Protein AF-0000000072270551 (afdb_homodimer)

Secondary structure (DSSP, 8-state):
--THHHHHHHHHTT------------------------STTSS-HHHHHHHHHHHHHHHH-TT-EEEEEE-SSEEEEEEESTTHHHHT-GGGHHHHHHHHHHHHHHHHHH--TT-EEEEEETTHHHHHHHHHHHHHHHHHHHHHHH---EEPPP--HHHHHHHHHHHTT-SSEEEEEESSGGG-EEEEEES--/--THHHHHHHHHTT------------------------STTSS-HHHHHHHHHHHHHHHH-TT-EEEEEE-SSEEEEEEESTTHHHHT-GGGHHHHHHHHHHHHHHHHHH--TT-EEEEEETTHHHHHHHHHHHHHHHHHHHHHHH---EEPPP--HHHHHHHHHHHTT-SSEEEEEESSGGG-EEEEEES--

Structure (mmCIF, N/CA/C/O backbone):
data_AF-0000000072270551-model_v1
#
loop_
_entity.id
_entity.type
_entity.pdbx_description
1 polymer 'Jag-related protein'
#
loop_
_atom_site.group_PDB
_atom_site.id
_atom_site.type_symbol
_atom_site.label_atom_id
_atom_site.label_alt_id
_atom_site.label_comp_id
_atom_site.label_asym_id
_atom_site.label_entity_id
_atom_site.label_seq_id
_atom_site.pdbx_PDB_ins_code
_atom_site.Cartn_x
_atom_site.Cartn_y
_atom_site.Cartn_z
_atom_site.occupancy
_atom_site.B_iso_or_equiv
_atom_site.auth_seq_id
_atom_site.auth_comp_id
_atom_site.auth_asym_id
_atom_site.auth_atom_id
_atom_site.pdbx_PDB_model_num
ATOM 1 N N . MET A 1 1 ? -5.484 12.734 -22.078 1 22.11 1 MET A N 1
ATOM 2 C CA . MET A 1 1 ? -4.223 12.523 -21.375 1 22.11 1 MET A CA 1
ATOM 3 C C . MET A 1 1 ? -4.465 12.078 -19.938 1 22.11 1 MET A C 1
ATOM 5 O O . MET A 1 1 ? -5.062 12.812 -19.156 1 22.11 1 MET A O 1
ATOM 9 N N . ASP A 1 2 ? -4.727 10.711 -19.688 1 26.56 2 ASP A N 1
ATOM 10 C CA . ASP A 1 2 ? -5.539 10.016 -18.688 1 26.56 2 ASP A CA 1
ATOM 11 C C . ASP A 1 2 ? -4.895 10.078 -17.297 1 26.56 2 ASP A C 1
ATOM 13 O O . ASP A 1 2 ? -3.75 9.656 -17.125 1 26.56 2 ASP A O 1
ATOM 17 N N . ASN A 1 3 ? -5.312 10.93 -16.391 1 31.36 3 ASN A N 1
ATOM 18 C CA . ASN A 1 3 ? -5.008 11.32 -15.016 1 31.36 3 ASN A CA 1
ATOM 19 C C . ASN A 1 3 ? -4.785 10.109 -14.117 1 31.36 3 ASN A C 1
ATOM 21 O O . ASN A 1 3 ? -4.375 10.25 -12.961 1 31.36 3 ASN A O 1
ATOM 25 N N . ARG A 1 4 ? -5.258 8.922 -14.453 1 32.75 4 ARG A N 1
ATOM 26 C CA . ARG A 1 4 ? -5.215 7.672 -13.711 1 32.75 4 ARG A CA 1
ATOM 27 C C . ARG A 1 4 ? -3.803 7.102 -13.68 1 32.75 4 ARG A C 1
ATOM 29 O O . ARG A 1 4 ? -3.438 6.383 -12.742 1 32.75 4 ARG A O 1
ATOM 36 N N . THR A 1 5 ? -2.949 7.367 -14.75 1 33.53 5 THR A N 1
ATOM 37 C CA . THR A 1 5 ? -1.641 6.742 -14.906 1 33.53 5 THR A CA 1
ATOM 38 C C . THR A 1 5 ? -0.642 7.309 -13.906 1 33.53 5 THR A C 1
ATOM 40 O O . THR A 1 5 ? 0.186 6.574 -13.359 1 33.53 5 THR A O 1
ATOM 43 N N . ASN A 1 6 ? -0.829 8.648 -13.609 1 33.78 6 ASN A N 1
ATOM 44 C CA . ASN A 1 6 ? 0.141 9.336 -12.758 1 33.78 6 ASN A CA 1
ATOM 45 C C . ASN A 1 6 ? 0.052 8.867 -11.312 1 33.78 6 ASN A C 1
ATOM 47 O O . ASN A 1 6 ? 1.075 8.664 -10.656 1 33.78 6 ASN A O 1
ATOM 51 N N . LEU A 1 7 ? -1.089 8.633 -10.781 1 32.34 7 LEU A N 1
ATOM 52 C CA . LEU A 1 7 ? -1.271 8.195 -9.398 1 32.34 7 LEU A CA 1
ATOM 53 C C . LEU A 1 7 ? -0.69 6.801 -9.195 1 32.34 7 LEU A C 1
ATOM 55 O O . LEU A 1 7 ? 0.007 6.551 -8.203 1 32.34 7 LEU A O 1
ATOM 59 N N . ASP A 1 8 ? -0.855 5.941 -10.164 1 35.56 8 ASP A N 1
ATOM 60 C CA . ASP A 1 8 ? -0.414 4.555 -10.055 1 35.56 8 ASP A CA 1
ATOM 61 C C . ASP A 1 8 ? 1.11 4.461 -10.039 1 35.56 8 ASP A C 1
ATOM 63 O O . ASP A 1 8 ? 1.684 3.697 -9.266 1 35.56 8 ASP A O 1
ATOM 67 N N . ASP A 1 9 ? 1.708 5.223 -10.867 1 36.41 9 ASP A N 1
ATOM 68 C CA . ASP A 1 9 ? 3.166 5.246 -10.93 1 36.41 9 ASP A CA 1
ATOM 69 C C . ASP A 1 9 ? 3.762 5.742 -9.609 1 36.41 9 ASP A C 1
ATOM 71 O O . ASP A 1 9 ? 4.77 5.211 -9.141 1 36.41 9 ASP A O 1
ATOM 75 N N . TYR A 1 10 ? 3.117 6.777 -9.055 1 31.97 10 TYR A N 1
ATOM 76 C CA . TYR A 1 10 ? 3.555 7.352 -7.789 1 31.97 10 TYR A CA 1
ATOM 77 C C . TYR A 1 10 ? 3.418 6.344 -6.656 1 31.97 10 TYR A C 1
ATOM 79 O O . TYR A 1 10 ? 4.332 6.188 -5.844 1 31.97 10 TYR A O 1
ATOM 87 N N . LEU A 1 11 ? 2.418 5.555 -6.645 1 33 11 LEU A N 1
ATOM 88 C CA . LEU A 1 11 ? 2.086 4.625 -5.574 1 33 11 LEU A CA 1
ATOM 89 C C . LEU A 1 11 ? 2.986 3.395 -5.621 1 33 11 LEU A C 1
ATOM 91 O O . LEU A 1 11 ? 3.326 2.828 -4.582 1 33 11 LEU A O 1
ATOM 95 N N . ALA A 1 12 ? 3.383 2.986 -6.824 1 35.47 12 ALA A N 1
ATOM 96 C CA . ALA A 1 12 ? 4.273 1.839 -6.988 1 35.47 12 ALA A CA 1
ATOM 97 C C . ALA A 1 12 ? 5.582 2.049 -6.23 1 35.47 12 ALA A C 1
ATOM 99 O O . ALA A 1 12 ? 6.164 1.097 -5.707 1 35.47 12 ALA A O 1
ATOM 100 N N . GLY A 1 13 ? 6.008 3.209 -6.184 1 31.14 13 GLY A N 1
ATOM 101 C CA . GLY A 1 13 ? 7.23 3.531 -5.465 1 31.14 13 GLY A CA 1
ATOM 102 C C . GLY A 1 13 ? 7.105 3.359 -3.965 1 31.14 13 GLY A C 1
ATOM 103 O O . GLY A 1 13 ? 8.102 3.41 -3.242 1 31.14 13 GLY A O 1
ATOM 104 N N . LEU A 1 14 ? 5.965 3.617 -3.449 1 30.19 14 LEU A N 1
ATOM 105 C CA . LEU A 1 14 ? 5.848 3.678 -1.996 1 30.19 14 LEU A CA 1
ATOM 106 C C . LEU A 1 14 ? 5.754 2.277 -1.4 1 30.19 14 LEU A C 1
ATOM 108 O O . LEU A 1 14 ? 5.625 2.123 -0.184 1 30.19 14 LEU A O 1
ATOM 112 N N . GLY A 1 15 ? 6.527 1.146 -1.822 1 28.75 15 GLY A N 1
ATOM 113 C CA . GLY A 1 15 ? 6.75 -0.213 -1.354 1 28.75 15 GLY A CA 1
ATOM 114 C C . GLY A 1 15 ? 5.598 -0.757 -0.533 1 28.75 15 GLY A C 1
ATOM 115 O O . GLY A 1 15 ? 5.789 -1.635 0.311 1 28.75 15 GLY A O 1
ATOM 116 N N . ILE A 1 16 ? 4.57 -0.292 -0.488 1 28.94 16 ILE A N 1
ATOM 117 C CA . ILE A 1 16 ? 3.516 -0.824 0.371 1 28.94 16 ILE A CA 1
ATOM 118 C C . ILE A 1 16 ? 3.18 -2.252 -0.051 1 28.94 16 ILE A C 1
ATOM 120 O O . ILE A 1 16 ? 2.439 -2.463 -1.014 1 28.94 16 ILE A O 1
ATOM 124 N N . SER A 1 17 ? 4.309 -3.168 -0.161 1 26.05 17 SER A N 1
ATOM 125 C CA . SER A 1 17 ? 4.109 -4.566 -0.537 1 26.05 17 SER A CA 1
ATOM 126 C C . SER A 1 17 ? 3.311 -5.316 0.522 1 26.05 17 SER A C 1
ATOM 128 O O . SER A 1 17 ? 3.246 -4.891 1.677 1 26.05 17 SER A O 1
ATOM 130 N N . ASP A 1 18 ? 2.684 -6.453 0.19 1 26.38 18 ASP A N 1
ATOM 131 C CA . ASP A 1 18 ? 1.742 -7.367 0.834 1 26.38 18 ASP A CA 1
ATOM 132 C C . ASP A 1 18 ? 2.41 -8.125 1.977 1 26.38 18 ASP A C 1
ATOM 134 O O . ASP A 1 18 ? 3.434 -8.789 1.775 1 26.38 18 ASP A O 1
ATOM 138 N N . ALA A 1 19 ? 2.273 -7.758 3.279 1 25.86 19 ALA A N 1
ATOM 139 C CA . ALA A 1 19 ? 2.762 -8.383 4.508 1 25.86 19 ALA A CA 1
ATOM 140 C C . ALA A 1 19 ? 2.275 -9.82 4.621 1 25.86 19 ALA A C 1
ATOM 142 O O . ALA A 1 19 ? 1.128 -10.125 4.289 1 25.86 19 ALA A O 1
ATOM 143 N N . ASP A 1 20 ? 3.186 -10.828 4.66 1 22.95 20 ASP A N 1
ATOM 144 C CA . ASP A 1 20 ? 3.002 -12.258 4.875 1 22.95 20 ASP A CA 1
ATOM 145 C C . ASP A 1 20 ? 2.264 -12.531 6.184 1 22.95 20 ASP A C 1
ATOM 147 O O . ASP A 1 20 ? 2.521 -11.867 7.195 1 22.95 20 ASP A O 1
ATOM 151 N N . GLU A 1 21 ? 1.204 -13.281 6.309 1 25.73 21 GLU A N 1
ATOM 152 C CA . GLU A 1 21 ? 0.254 -13.742 7.312 1 25.73 21 GLU A CA 1
ATOM 153 C C . GLU A 1 21 ? 0.952 -14.562 8.398 1 25.73 21 GLU A C 1
ATOM 155 O O . GLU A 1 21 ? 0.353 -14.875 9.43 1 25.73 21 GLU A O 1
ATOM 160 N N . SER A 1 22 ? 2.092 -15.086 8.328 1 24.62 22 SER A N 1
ATOM 161 C CA . SER A 1 22 ? 2.211 -16.281 9.148 1 24.62 22 SER A CA 1
ATOM 162 C C . SER A 1 22 ? 2.318 -15.938 10.633 1 24.62 22 SER A C 1
ATOM 164 O O . SER A 1 22 ? 1.937 -16.734 11.492 1 24.62 22 SER A O 1
ATOM 166 N N . ALA A 1 23 ? 3.521 -15.516 11.164 1 24.25 23 ALA A N 1
ATOM 167 C CA . ALA A 1 23 ? 3.893 -15.859 12.531 1 24.25 23 ALA A CA 1
ATOM 168 C C . ALA A 1 23 ? 3.123 -15.008 13.539 1 24.25 23 ALA A C 1
ATOM 170 O O . ALA A 1 23 ? 3.232 -13.781 13.531 1 24.25 23 ALA A O 1
ATOM 171 N N . LEU A 1 24 ? 1.962 -15.461 14.078 1 27.14 24 LEU A N 1
ATOM 172 C CA . LEU A 1 24 ? 1.228 -14.891 15.203 1 27.14 24 LEU A CA 1
ATOM 173 C C . LEU A 1 24 ? 2.166 -14.578 16.359 1 27.14 24 LEU A C 1
ATOM 175 O O . LEU A 1 24 ? 2.971 -15.422 16.766 1 27.14 24 LEU A O 1
ATOM 179 N N . PRO A 1 25 ? 2.619 -13.406 16.562 1 26.66 25 PRO A N 1
ATOM 180 C CA . PRO A 1 25 ? 3.496 -13.234 17.719 1 26.66 25 PRO A CA 1
ATOM 181 C C . PRO A 1 25 ? 2.941 -13.891 18.984 1 26.66 25 PRO A C 1
ATOM 183 O O . PRO A 1 25 ? 1.731 -14.102 19.078 1 26.66 25 PRO A O 1
ATOM 186 N N . PRO A 1 26 ? 3.736 -14.578 19.766 1 25.95 26 PRO A N 1
ATOM 187 C CA . PRO A 1 26 ? 3.23 -15.109 21.031 1 25.95 26 PRO A CA 1
ATOM 188 C C . PRO A 1 26 ? 2.57 -14.031 21.891 1 25.95 26 PRO A C 1
ATOM 190 O O . PRO A 1 26 ? 2.844 -12.844 21.719 1 25.95 26 PRO A O 1
ATOM 193 N N . PRO A 1 27 ? 1.583 -14.344 22.656 1 26.09 27 PRO A N 1
ATOM 194 C CA . PRO A 1 27 ? 0.793 -13.453 23.5 1 26.09 27 PRO A CA 1
ATOM 195 C C . PRO A 1 27 ? 1.659 -12.594 24.422 1 26.09 27 PRO A C 1
ATOM 197 O O . PRO A 1 27 ? 2.621 -13.094 25.016 1 26.09 27 PRO A O 1
ATOM 200 N N . ALA A 1 28 ? 1.83 -11.359 24.109 1 26.58 28 ALA A N 1
ATOM 201 C CA . ALA A 1 28 ? 2.586 -10.453 24.969 1 26.58 28 ALA A CA 1
ATOM 202 C C . ALA A 1 28 ? 2.209 -10.641 26.438 1 26.58 28 ALA A C 1
ATOM 204 O O . ALA A 1 28 ? 1.09 -11.055 26.75 1 26.58 28 ALA A O 1
ATOM 205 N N . PRO A 1 29 ? 3.164 -10.672 27.281 1 24.84 29 PRO A N 1
ATOM 206 C CA . PRO A 1 29 ? 2.812 -10.797 28.703 1 24.84 29 PRO A CA 1
ATOM 207 C C . PRO A 1 29 ? 1.77 -9.773 29.141 1 24.84 29 PRO A C 1
ATOM 209 O O . PRO A 1 29 ? 1.564 -8.758 28.469 1 24.84 29 PRO A O 1
ATOM 212 N N . ASP A 1 30 ? 1.082 -9.938 30.312 1 26.88 30 ASP A N 1
ATOM 213 C CA . ASP A 1 30 ? 0.007 -9.297 31.062 1 26.88 30 ASP A CA 1
ATOM 214 C C . ASP A 1 30 ? 0.336 -7.836 31.359 1 26.88 30 ASP A C 1
ATOM 216 O O . ASP A 1 30 ? 1.143 -7.543 32.25 1 26.88 30 ASP A O 1
ATOM 220 N N . ALA A 1 31 ? 0.674 -7.02 30.438 1 28.67 31 ALA A N 1
ATOM 221 C CA . ALA A 1 31 ? 0.906 -5.672 30.953 1 28.67 31 ALA A CA 1
ATOM 222 C C . ALA A 1 31 ? -0.268 -5.203 31.797 1 28.67 31 ALA A C 1
ATOM 224 O O . ALA A 1 31 ? -1.417 -5.57 31.547 1 28.67 31 ALA A O 1
ATOM 225 N N . ALA A 1 32 ? 0.077 -4.652 32.938 1 30.28 32 ALA A N 1
ATOM 226 C CA . ALA A 1 32 ? -0.83 -4.102 33.938 1 30.28 32 ALA A CA 1
ATOM 227 C C . ALA A 1 32 ? -1.787 -3.09 33.312 1 30.28 32 ALA A C 1
ATOM 229 O O . ALA A 1 32 ? -1.455 -2.445 32.312 1 30.28 32 ALA A O 1
ATOM 230 N N . PRO A 1 33 ? -3.076 -3.186 33.562 1 30.77 33 PRO A N 1
ATOM 231 C CA . PRO A 1 33 ? -4.188 -2.367 33.094 1 30.77 33 PRO A CA 1
ATOM 232 C C . PRO A 1 33 ? -3.904 -0.87 33.188 1 30.77 33 PRO A C 1
ATOM 234 O O . PRO A 1 33 ? -3.715 -0.347 34.281 1 30.77 33 PRO A O 1
ATOM 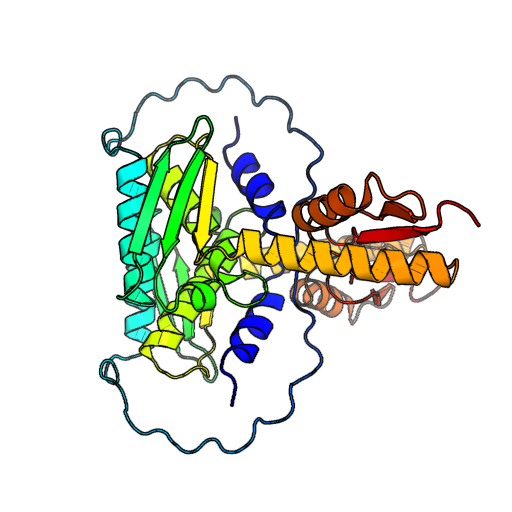237 N N . VAL A 1 34 ? -2.83 -0.33 32.688 1 31.55 34 VAL A N 1
ATOM 238 C CA . VAL A 1 34 ? -2.865 1.109 32.938 1 31.55 34 VAL A CA 1
ATOM 239 C C . VAL A 1 34 ? -4.25 1.655 32.594 1 31.55 34 VAL A C 1
ATOM 241 O O . VAL A 1 34 ? -4.848 1.28 31.594 1 31.55 34 VAL A O 1
ATOM 244 N N . SER A 1 35 ? -5.105 2.107 33.562 1 29.95 35 SER A N 1
ATOM 245 C CA . SER A 1 35 ? -6.484 2.541 33.75 1 29.95 35 SER A CA 1
ATOM 246 C C . SER A 1 35 ? -6.812 3.736 32.875 1 29.95 35 SER A C 1
ATOM 248 O O . SER A 1 35 ? -7.941 4.234 32.875 1 29.95 35 SER A O 1
ATOM 250 N N . ALA A 1 36 ? -5.859 4.73 32.719 1 33.47 36 ALA A N 1
ATOM 251 C CA . ALA A 1 36 ? -6.602 5.973 32.5 1 33.47 36 ALA A CA 1
ATOM 252 C C . ALA A 1 36 ? -7.398 5.91 31.188 1 33.47 36 ALA A C 1
ATOM 254 O O . ALA A 1 36 ? -6.844 5.645 30.125 1 33.47 36 ALA A O 1
ATOM 255 N N . PRO A 1 37 ? -8.633 5.496 31.188 1 35.25 37 PRO A N 1
ATOM 256 C CA . PRO A 1 37 ? -9.586 5.551 30.078 1 35.25 37 PRO A CA 1
ATOM 257 C C . PRO A 1 37 ? -9.508 6.859 29.297 1 35.25 37 PRO A C 1
ATOM 259 O O . PRO A 1 37 ? -9.812 7.926 29.844 1 35.25 37 PRO A O 1
ATOM 262 N N . LEU A 1 38 ? -8.367 7.398 29.047 1 35.56 38 LEU A N 1
ATOM 263 C CA . LEU A 1 38 ? -8.5 8.727 28.453 1 35.56 38 LEU A CA 1
ATOM 264 C C . LEU A 1 38 ? -9.859 8.883 27.781 1 35.56 38 LEU A C 1
ATOM 266 O O . LEU A 1 38 ? -10.5 7.895 27.438 1 35.56 38 LEU A O 1
ATOM 270 N N . HIS A 1 39 ? -10.32 10.211 27.562 1 37.22 39 HIS A N 1
ATOM 271 C CA . HIS A 1 39 ? -11.625 10.828 27.375 1 37.22 39 HIS A CA 1
ATOM 272 C C . HIS A 1 39 ? -12.398 10.141 26.25 1 37.22 39 HIS A C 1
ATOM 274 O O . HIS A 1 39 ? -13.602 9.906 26.375 1 37.22 39 HIS A O 1
ATOM 280 N N . GLY A 1 40 ? -12.023 10.266 24.859 1 41.09 40 GLY A N 1
ATOM 281 C CA . GLY A 1 40 ? -13.203 10.18 24.016 1 41.09 40 GLY A CA 1
ATOM 282 C C . GLY A 1 40 ? -13.867 8.82 24.047 1 41.09 40 GLY A C 1
ATOM 283 O O . GLY A 1 40 ? -13.695 8.016 23.125 1 41.09 40 GLY A O 1
ATOM 284 N N . ALA A 1 41 ? -13.945 8.047 24.953 1 46.75 41 ALA A N 1
ATOM 285 C CA . ALA A 1 41 ? -14.539 6.82 25.484 1 46.75 41 ALA A CA 1
ATOM 286 C C . ALA A 1 41 ? -15.914 6.559 24.875 1 46.75 41 ALA A C 1
ATOM 288 O O . ALA A 1 41 ? -16.25 5.418 24.547 1 46.75 41 ALA A O 1
ATOM 289 N N . ASP A 1 42 ? -16.844 7.621 25 1 56.12 42 ASP A N 1
ATOM 290 C CA . ASP A 1 42 ? -18.281 7.48 24.844 1 56.12 42 ASP A CA 1
ATOM 291 C C . ASP A 1 42 ? -18.688 7.441 23.375 1 56.12 42 ASP A C 1
ATOM 293 O O . ASP A 1 42 ? -19.859 7.23 23.047 1 56.12 42 ASP A O 1
ATOM 297 N N . GLU A 1 43 ? -17.844 7.859 22.594 1 72.75 43 GLU A N 1
ATOM 298 C CA . GLU A 1 43 ? -18.422 7.938 21.25 1 72.75 43 GLU A CA 1
ATOM 299 C C . GLU A 1 43 ? -18.422 6.57 20.578 1 72.75 43 GLU A C 1
ATOM 301 O O . GLU A 1 43 ? -17.484 5.789 20.734 1 72.75 43 GLU A O 1
ATOM 306 N N . ASP A 1 44 ? -19.594 6.141 20.203 1 84.5 44 ASP A N 1
ATOM 307 C CA . ASP A 1 44 ? -19.812 4.957 19.391 1 84.5 44 ASP A CA 1
ATOM 308 C C . ASP A 1 44 ? -18.797 4.879 18.25 1 84.5 44 ASP A C 1
ATOM 310 O O . ASP A 1 44 ? -18.75 5.758 17.391 1 84.5 44 ASP A O 1
ATOM 314 N N . PRO A 1 45 ? -17.812 3.986 18.406 1 87.88 45 PRO A N 1
ATOM 315 C CA . PRO A 1 45 ? -16.797 3.857 17.359 1 87.88 45 PRO A CA 1
ATOM 316 C C . PRO A 1 45 ? -17.406 3.891 15.953 1 87.88 45 PRO A C 1
ATOM 318 O O . PRO A 1 45 ? -16.766 4.387 15.016 1 87.88 45 PRO A O 1
ATOM 321 N N . ARG A 1 46 ? -18.547 3.34 15.828 1 90.81 46 ARG A N 1
ATOM 322 C CA . ARG A 1 46 ? -19.234 3.354 14.539 1 90.81 46 ARG A CA 1
ATOM 323 C C . ARG A 1 46 ? -19.5 4.781 14.078 1 90.81 46 ARG A C 1
ATOM 325 O O . ARG A 1 46 ? -19.266 5.117 12.914 1 90.81 46 ARG A O 1
ATOM 332 N N . ALA A 1 47 ? -19.953 5.562 14.969 1 91 47 ALA A N 1
ATOM 333 C CA . ALA A 1 47 ? -20.266 6.949 14.641 1 91 47 ALA A CA 1
ATOM 334 C C . ALA A 1 47 ? -19 7.734 14.312 1 91 47 ALA A C 1
ATOM 336 O O . ALA A 1 47 ? -18.984 8.57 13.406 1 91 47 ALA A O 1
ATOM 337 N N . VAL A 1 48 ? -18.016 7.465 15.039 1 89.06 48 VAL A N 1
ATOM 338 C CA . VAL A 1 48 ? -16.734 8.133 14.828 1 89.06 48 VAL A CA 1
ATOM 339 C C . VAL A 1 48 ? -16.203 7.809 13.43 1 89.06 48 VAL A C 1
ATOM 341 O O . VAL A 1 48 ? -15.797 8.703 12.688 1 89.06 48 VAL A O 1
ATOM 344 N N . LEU A 1 49 ? -16.234 6.531 13.086 1 92.81 49 LEU A N 1
ATOM 345 C CA . LEU A 1 49 ? -15.75 6.082 11.781 1 92.81 49 LEU A CA 1
ATOM 346 C C . LEU A 1 49 ? -16.578 6.688 10.656 1 92.81 49 LEU A C 1
ATOM 348 O O . LEU A 1 49 ? -16.031 7.176 9.664 1 92.81 49 LEU A O 1
ATOM 352 N N . GLU A 1 50 ? -17.812 6.633 10.844 1 95.62 50 GLU A N 1
ATOM 353 C CA . GLU A 1 50 ? -18.719 7.152 9.812 1 95.62 50 GLU A CA 1
ATOM 354 C C . GLU A 1 50 ? -18.484 8.641 9.578 1 95.62 50 GLU A C 1
ATOM 356 O O . GLU A 1 50 ? -18.406 9.086 8.43 1 95.62 50 GLU A O 1
ATOM 361 N N . GLN A 1 51 ? -18.438 9.375 10.617 1 94.25 51 GLN A N 1
ATOM 362 C CA . GLN A 1 51 ? -18.203 10.805 10.5 1 94.25 51 GLN A CA 1
ATOM 363 C C . GLN A 1 51 ? -16.844 11.094 9.852 1 94.25 51 GLN A C 1
ATOM 365 O O . GLN A 1 51 ? -16.75 11.961 8.977 1 94.25 51 GLN A O 1
ATOM 370 N N . PHE A 1 52 ? -15.906 10.414 10.305 1 94.25 52 PHE A N 1
ATOM 371 C CA . PHE A 1 52 ? -14.57 10.609 9.766 1 94.25 52 PHE A CA 1
ATOM 372 C C . PHE A 1 52 ? -14.547 10.344 8.266 1 94.25 52 PHE A C 1
ATOM 374 O O . PHE A 1 52 ? -14.086 11.18 7.488 1 94.25 52 PHE A O 1
ATOM 381 N N . LEU A 1 53 ? -15.016 9.164 7.883 1 97.06 53 LEU A N 1
ATOM 382 C CA . LEU A 1 53 ? -14.992 8.766 6.48 1 97.06 53 LEU A CA 1
ATOM 383 C C . LEU A 1 53 ? -15.844 9.703 5.633 1 97.06 53 LEU A C 1
ATOM 385 O O . LEU A 1 53 ? -15.492 10.008 4.488 1 97.06 53 LEU A O 1
ATOM 389 N N . ALA A 1 54 ? -16.953 10.125 6.199 1 96.5 54 ALA A N 1
ATOM 390 C CA . ALA A 1 54 ? -17.797 11.062 5.48 1 96.5 54 ALA A CA 1
ATOM 391 C C . ALA A 1 54 ? -17.078 12.375 5.211 1 96.5 54 ALA A C 1
ATOM 393 O O . ALA A 1 54 ? -17.125 12.898 4.098 1 96.5 54 ALA A O 1
ATOM 394 N N . GLU A 1 55 ? -16.438 12.852 6.188 1 94.94 55 GLU A N 1
ATOM 395 C CA . GLU A 1 55 ? -15.688 14.102 6.035 1 94.94 55 GLU A CA 1
ATOM 396 C C . GLU A 1 55 ? -14.531 13.93 5.062 1 94.94 55 GLU A C 1
ATOM 398 O O . GLU A 1 55 ? -14.281 14.797 4.219 1 94.94 55 GLU A O 1
ATOM 403 N N . LEU A 1 56 ? -13.836 12.883 5.164 1 95 56 LEU A N 1
ATOM 404 C CA . LEU A 1 56 ? -12.695 12.609 4.293 1 95 56 LEU A CA 1
ATOM 405 C C . LEU A 1 56 ? -13.141 12.523 2.836 1 95 56 LEU A C 1
ATOM 407 O O . LEU A 1 56 ? -12.57 13.188 1.969 1 95 56 LEU A O 1
ATOM 411 N N . THR A 1 57 ? -14.148 11.703 2.586 1 95.12 57 THR A N 1
ATOM 412 C CA . THR A 1 57 ? -14.547 11.453 1.207 1 95.12 57 THR A CA 1
ATOM 413 C C . THR A 1 57 ? -15.203 12.688 0.599 1 95.12 57 THR A C 1
ATOM 415 O O . THR A 1 57 ? -15.125 12.906 -0.612 1 95.12 57 THR A O 1
ATOM 418 N N . ALA A 1 58 ? -15.82 13.523 1.462 1 93.06 58 ALA A N 1
ATOM 419 C CA . ALA A 1 58 ? -16.438 14.758 0.978 1 93.06 58 ALA A CA 1
ATOM 420 C C . ALA A 1 58 ? -15.391 15.703 0.399 1 93.06 58 ALA A C 1
ATOM 422 O O . ALA A 1 58 ? -15.688 16.484 -0.505 1 93.06 58 ALA A O 1
ATOM 423 N N . ARG A 1 59 ? -14.172 15.625 0.894 1 89.44 59 ARG A N 1
ATOM 424 C CA . ARG A 1 59 ? -13.086 16.469 0.391 1 89.44 59 ARG A CA 1
ATOM 425 C C . ARG A 1 59 ? -12.648 16.016 -1 1 89.44 59 ARG A C 1
ATOM 427 O O . ARG A 1 59 ? -12.039 16.781 -1.745 1 89.44 59 ARG A O 1
ATOM 434 N N . ILE A 1 60 ? -12.945 14.836 -1.298 1 89.06 60 ILE A N 1
ATOM 435 C CA . ILE A 1 60 ? -12.555 14.281 -2.588 1 89.06 60 ILE A CA 1
ATOM 436 C C . ILE A 1 60 ? -13.711 14.391 -3.572 1 89.06 60 ILE A C 1
ATOM 438 O O . ILE A 1 60 ? -13.531 14.844 -4.707 1 89.06 60 ILE A O 1
ATOM 442 N N . ASP A 1 61 ? -14.852 14 -3.109 1 90.38 61 ASP A N 1
ATOM 443 C CA . ASP A 1 61 ? -16.094 14.031 -3.891 1 90.38 61 ASP A CA 1
ATOM 444 C C . ASP A 1 61 ? -17.312 14.172 -2.982 1 90.38 61 ASP A C 1
ATOM 446 O O . ASP A 1 61 ? -17.703 13.211 -2.316 1 90.38 61 ASP A O 1
ATOM 450 N N . PRO A 1 62 ? -17.969 15.305 -2.998 1 91.19 62 PRO A N 1
ATOM 451 C CA . PRO A 1 62 ? -19.078 15.555 -2.084 1 91.19 62 PRO A CA 1
ATOM 452 C C . PRO A 1 62 ? -20.297 14.688 -2.391 1 91.19 62 PRO A C 1
ATOM 454 O O . PRO A 1 62 ? -21.234 14.625 -1.588 1 91.19 62 PRO A O 1
ATOM 457 N N . GLY A 1 63 ? -20.312 14.055 -3.492 1 93.31 63 GLY A N 1
ATOM 458 C CA . GLY A 1 63 ? -21.453 13.227 -3.873 1 93.31 63 GLY A CA 1
ATOM 459 C C . GLY A 1 63 ? -21.391 11.828 -3.293 1 93.31 63 GLY A C 1
ATOM 460 O O . GLY A 1 63 ? -22.328 11.039 -3.457 1 93.31 63 GLY A O 1
ATOM 461 N N . LEU A 1 64 ? -20.375 11.516 -2.582 1 95.38 64 LEU A N 1
ATOM 462 C CA . LEU A 1 64 ? -20.203 10.18 -2.014 1 95.38 64 LEU A CA 1
ATOM 463 C C . LEU A 1 64 ? -20.953 10.062 -0.685 1 95.38 64 LEU A C 1
ATOM 465 O O . LEU A 1 64 ? -21.125 11.055 0.022 1 95.38 64 LEU A O 1
ATOM 469 N N . ARG A 1 65 ? -21.453 8.891 -0.408 1 97.12 65 ARG A N 1
ATOM 470 C CA . ARG A 1 65 ? -22.141 8.57 0.833 1 97.12 65 ARG A CA 1
ATOM 471 C C . ARG A 1 65 ? -21.438 7.438 1.58 1 97.12 65 ARG A C 1
ATOM 473 O O . ARG A 1 65 ? -20.906 6.52 0.96 1 97.12 65 ARG A O 1
ATOM 480 N N . VAL A 1 66 ? -21.5 7.512 2.9 1 97.81 66 VAL A N 1
ATOM 481 C CA . VAL A 1 66 ? -20.812 6.52 3.73 1 97.81 66 VAL A CA 1
ATOM 482 C C . VAL A 1 66 ? -21.828 5.871 4.684 1 97.81 66 VAL A C 1
ATOM 484 O O . VAL A 1 66 ? -22.609 6.562 5.324 1 97.81 66 VAL A O 1
ATOM 487 N N . GLN A 1 67 ? -21.812 4.566 4.727 1 97.19 67 GLN A N 1
ATOM 488 C CA . GLN A 1 67 ? -22.578 3.791 5.699 1 97.19 67 GLN A CA 1
ATOM 489 C C . GLN A 1 67 ? -21.688 2.805 6.441 1 97.19 67 GLN A C 1
ATOM 491 O O . GLN A 1 67 ? -20.891 2.096 5.824 1 97.19 67 GLN A O 1
ATOM 496 N N . VAL A 1 68 ? -21.797 2.809 7.781 1 96.38 68 VAL A N 1
ATOM 497 C CA . VAL A 1 68 ? -20.984 1.905 8.586 1 96.38 68 VAL A CA 1
ATOM 498 C C . VAL A 1 68 ? -21.875 0.928 9.336 1 96.38 68 VAL A C 1
ATOM 500 O O . VAL A 1 68 ? -22.891 1.327 9.922 1 96.38 68 VAL A O 1
ATOM 503 N N . ARG A 1 69 ? -21.531 -0.298 9.25 1 94.5 69 ARG A N 1
ATOM 504 C CA . ARG A 1 69 ? -22.219 -1.343 10.008 1 94.5 69 ARG A CA 1
ATOM 505 C C . ARG A 1 69 ? -21.25 -2.088 10.914 1 94.5 69 ARG A C 1
ATOM 507 O O . ARG A 1 69 ? -20.094 -2.283 10.562 1 94.5 69 ARG A O 1
ATOM 514 N N . GLU A 1 70 ? -21.719 -2.426 12.023 1 90.38 70 GLU A N 1
ATOM 515 C CA . GLU A 1 70 ? -20.938 -3.24 12.938 1 90.38 70 GLU A CA 1
ATOM 516 C C . GLU A 1 70 ? -21.234 -4.727 12.758 1 90.38 70 GLU A C 1
ATOM 518 O O . GLU A 1 70 ? -22.406 -5.133 12.766 1 90.38 70 GLU A O 1
ATOM 523 N N . THR A 1 71 ? -20.234 -5.438 12.477 1 88.62 71 THR A N 1
ATOM 524 C CA . THR A 1 71 ? -20.359 -6.891 12.422 1 88.62 71 THR A CA 1
ATOM 525 C C . THR A 1 71 ? -19.719 -7.531 13.648 1 88.62 71 THR A C 1
ATOM 527 O O . THR A 1 71 ? -19.312 -6.832 14.586 1 88.62 71 THR A O 1
ATOM 530 N N . GLU A 1 72 ? -19.75 -8.805 13.781 1 83.75 72 GLU A N 1
ATOM 531 C CA . GLU A 1 72 ? -19.219 -9.531 14.93 1 83.75 72 GLU A CA 1
ATOM 532 C C . GLU A 1 72 ? -17.734 -9.211 15.141 1 83.75 72 GLU A C 1
ATOM 534 O O . GLU A 1 72 ? -17.281 -9.07 16.281 1 83.75 72 GLU A O 1
ATOM 539 N N . ASP A 1 73 ? -17.047 -8.938 14.102 1 84.25 73 ASP A N 1
ATOM 540 C CA . ASP A 1 73 ? -15.609 -8.891 14.297 1 84.25 73 ASP A CA 1
ATOM 541 C C . ASP A 1 73 ? -15.016 -7.617 13.695 1 84.25 73 ASP A C 1
ATOM 543 O O . ASP A 1 73 ? -13.797 -7.426 13.703 1 84.25 73 ASP A O 1
ATOM 547 N N . ALA A 1 74 ? -15.945 -6.738 13.148 1 89.12 74 ALA A N 1
ATOM 548 C CA . ALA A 1 74 ? -15.352 -5.594 12.453 1 89.12 74 ALA A CA 1
ATOM 549 C C . ALA A 1 74 ? -16.375 -4.48 12.266 1 89.12 74 ALA A C 1
ATOM 551 O O . ALA A 1 74 ? -17.578 -4.723 12.32 1 89.12 74 ALA A O 1
ATOM 552 N N . LEU A 1 75 ? -15.93 -3.289 12.125 1 92.94 75 LEU A N 1
ATOM 553 C CA . LEU A 1 75 ? -16.703 -2.203 11.531 1 92.94 75 LEU A CA 1
ATOM 554 C C . LEU A 1 75 ? -16.531 -2.18 10.016 1 92.94 75 LEU A C 1
ATOM 556 O O . LEU A 1 75 ? -15.398 -2.111 9.523 1 92.94 75 LEU A O 1
ATOM 560 N N . GLU A 1 76 ? -17.641 -2.309 9.359 1 95.62 76 GLU A N 1
ATOM 561 C CA . GLU A 1 76 ? -17.594 -2.322 7.898 1 95.62 76 GLU A CA 1
ATOM 562 C C . GLU A 1 76 ? -18.188 -1.039 7.32 1 95.62 76 GLU A C 1
ATOM 564 O O . GLU A 1 76 ? -19.344 -0.698 7.598 1 95.62 76 GLU A O 1
ATOM 569 N N . ALA A 1 77 ? -17.406 -0.372 6.551 1 97.12 77 ALA A N 1
ATOM 570 C CA . ALA A 1 77 ? -17.844 0.872 5.926 1 97.12 77 ALA A CA 1
ATOM 571 C C . ALA A 1 77 ? -18.031 0.69 4.422 1 97.12 77 ALA A C 1
ATOM 573 O O . ALA A 1 77 ? -17.188 0.115 3.744 1 97.12 77 ALA A O 1
ATOM 574 N N . GLU A 1 78 ? -19.141 1.172 3.975 1 97.44 78 GLU A N 1
ATOM 575 C CA . GLU A 1 78 ? -19.438 1.188 2.543 1 97.44 78 GLU A CA 1
ATOM 576 C C . GLU A 1 78 ? -19.531 2.615 2.016 1 97.44 78 GLU A C 1
ATOM 578 O O . GLU A 1 78 ? -20.328 3.416 2.521 1 97.44 78 GLU A O 1
ATOM 583 N N . ILE A 1 79 ? -18.719 2.881 1.032 1 97.62 79 ILE A N 1
ATOM 584 C CA . ILE A 1 79 ? -18.75 4.168 0.347 1 97.62 79 ILE A CA 1
ATOM 585 C C . ILE A 1 79 ? -19.422 4.012 -1.012 1 97.62 79 ILE A C 1
ATOM 587 O O . ILE A 1 79 ? -19.016 3.18 -1.825 1 97.62 79 ILE A O 1
ATOM 591 N N . SER A 1 80 ? -20.453 4.75 -1.188 1 97.06 80 SER A N 1
ATOM 592 C CA . SER A 1 80 ? -21.234 4.652 -2.416 1 97.06 80 SER A CA 1
ATOM 593 C C . SER A 1 80 ? -21.406 6.02 -3.068 1 97.06 80 SER A C 1
ATOM 595 O O . SER A 1 80 ? -21.078 7.047 -2.469 1 97.06 80 SER A O 1
ATOM 597 N N . GLY A 1 81 ? -21.938 6.004 -4.348 1 94.44 81 GLY A N 1
ATOM 598 C CA . GLY A 1 81 ? -22.125 7.199 -5.156 1 94.44 81 GLY A CA 1
ATOM 599 C C . GLY A 1 81 ? -21.797 6.988 -6.621 1 94.44 81 GLY A C 1
ATOM 600 O O . GLY A 1 81 ? -21.25 5.949 -7 1 94.44 81 GLY A O 1
ATOM 601 N N . GLU A 1 82 ? -22.125 7.906 -7.418 1 89.62 82 GLU A N 1
ATOM 602 C CA . GLU A 1 82 ? -21.984 7.801 -8.867 1 89.62 82 GLU A CA 1
ATOM 603 C C . GLU A 1 82 ? -20.531 7.555 -9.273 1 89.62 82 GLU A C 1
ATOM 605 O O . GLU A 1 82 ? -20.266 6.715 -10.133 1 89.62 82 GLU A O 1
ATOM 610 N N . ASN A 1 83 ? -19.625 8.188 -8.617 1 87.5 83 ASN A N 1
ATOM 611 C CA . ASN A 1 83 ? -18.219 8.078 -8.992 1 87.5 83 ASN A CA 1
ATOM 612 C C . ASN A 1 83 ? -17.422 7.309 -7.953 1 87.5 83 ASN A C 1
ATOM 614 O O . ASN A 1 83 ? -16.203 7.469 -7.863 1 87.5 83 ASN A O 1
ATOM 618 N N . ALA A 1 84 ? -18.125 6.477 -7.223 1 92.44 84 ALA A N 1
ATOM 619 C CA . ALA A 1 84 ? -17.469 5.777 -6.121 1 92.44 84 ALA A CA 1
ATOM 620 C C . ALA A 1 84 ? -16.391 4.824 -6.637 1 92.44 84 ALA A C 1
ATOM 622 O O . ALA A 1 84 ? -15.312 4.727 -6.055 1 92.44 84 ALA A O 1
ATOM 623 N N . ALA A 1 85 ? -16.656 4.156 -7.711 1 88.88 85 ALA A N 1
ATOM 624 C CA . ALA A 1 85 ? -15.727 3.184 -8.273 1 88.88 85 ALA A CA 1
ATOM 625 C C . ALA A 1 85 ? -14.414 3.854 -8.672 1 88.88 85 ALA A C 1
ATOM 627 O O . ALA A 1 85 ? -13.344 3.252 -8.562 1 88.88 85 ALA A O 1
ATOM 628 N N . ARG A 1 86 ? -14.508 5.059 -9.055 1 88.44 86 ARG A N 1
ATOM 629 C CA . ARG A 1 86 ? -13.32 5.805 -9.469 1 88.44 86 ARG A CA 1
ATOM 630 C C . ARG A 1 86 ? -12.445 6.148 -8.273 1 88.44 86 ARG A C 1
ATOM 632 O O . ARG A 1 86 ? -11.227 6.309 -8.414 1 88.44 86 ARG A O 1
ATOM 639 N N . LEU A 1 87 ? -13.039 6.18 -7.129 1 92 87 LEU A N 1
ATOM 640 C CA . LEU A 1 87 ? -12.312 6.543 -5.918 1 92 87 LEU A CA 1
ATOM 641 C C . LEU A 1 87 ? -11.359 5.43 -5.5 1 92 87 LEU A C 1
ATOM 643 O O . LEU A 1 87 ? -10.344 5.688 -4.852 1 92 87 LEU A O 1
ATOM 647 N N . ALA A 1 88 ? -11.656 4.211 -5.816 1 92.44 88 ALA A N 1
ATOM 648 C CA . ALA A 1 88 ? -10.859 3.074 -5.371 1 92.44 88 ALA A CA 1
ATOM 649 C C . ALA A 1 88 ? -9.414 3.197 -5.852 1 92.44 88 ALA A C 1
ATOM 651 O O . ALA A 1 88 ? -8.484 2.76 -5.168 1 92.44 88 ALA A O 1
ATOM 652 N N . GLY A 1 89 ? -9.273 3.871 -7 1 86.19 89 GLY A N 1
ATOM 653 C CA . GLY A 1 89 ? -7.949 3.977 -7.598 1 86.19 89 GLY A CA 1
ATOM 654 C C . GLY A 1 89 ? -7.539 2.732 -8.359 1 86.19 89 GLY A C 1
ATOM 655 O O . GLY A 1 89 ? -8.305 1.769 -8.445 1 86.19 89 GLY A O 1
ATOM 656 N N . ARG A 1 90 ? -6.367 2.814 -8.852 1 82.94 90 ARG A N 1
ATOM 657 C CA . ARG A 1 90 ? -5.82 1.67 -9.578 1 82.94 90 ARG A CA 1
ATOM 658 C C . ARG A 1 90 ? -5.559 0.5 -8.633 1 82.94 90 ARG A C 1
ATOM 660 O O . ARG A 1 90 ? -4.93 0.67 -7.586 1 82.94 90 ARG A O 1
ATOM 667 N N . ASP A 1 91 ? -6.176 -0.598 -8.945 1 82.62 91 ASP A N 1
ATOM 668 C CA . ASP A 1 91 ? -5.992 -1.833 -8.188 1 82.62 91 ASP A CA 1
ATOM 669 C C . ASP A 1 91 ? -6.414 -1.653 -6.73 1 82.62 91 ASP A C 1
ATOM 671 O O . ASP A 1 91 ? -5.859 -2.299 -5.84 1 82.62 91 ASP A O 1
ATOM 675 N N . GLY A 1 92 ? -7.188 -0.573 -6.434 1 91.25 92 GLY A N 1
ATOM 676 C CA . GLY A 1 92 ? -7.734 -0.377 -5.102 1 91.25 92 GLY A CA 1
ATOM 677 C C . GLY A 1 92 ? -6.801 0.374 -4.172 1 91.25 92 GLY A C 1
ATOM 678 O O . GLY A 1 92 ? -6.949 0.317 -2.951 1 91.25 92 GLY A O 1
ATOM 679 N N . ARG A 1 93 ? -5.922 1.069 -4.699 1 90.75 93 ARG A N 1
ATOM 680 C CA . ARG A 1 93 ? -4.902 1.757 -3.914 1 90.75 93 ARG A CA 1
ATOM 681 C C . ARG A 1 93 ? -5.535 2.775 -2.971 1 90.75 93 ARG A C 1
ATOM 683 O O . ARG A 1 93 ? -5.215 2.807 -1.78 1 90.75 93 ARG A O 1
ATOM 690 N N . THR A 1 94 ? -6.34 3.602 -3.475 1 94.12 94 THR A N 1
ATOM 691 C CA . THR A 1 94 ? -6.992 4.613 -2.648 1 94.12 94 THR A CA 1
ATOM 692 C C . THR A 1 94 ? -7.883 3.959 -1.596 1 94.12 94 THR A C 1
ATOM 694 O O . THR A 1 94 ? -7.906 4.391 -0.442 1 94.12 94 THR A O 1
ATOM 697 N N . LEU A 1 95 ? -8.547 2.951 -2.008 1 95.44 95 LEU A N 1
ATOM 698 C CA . LEU A 1 95 ? -9.375 2.197 -1.074 1 95.44 95 LEU A CA 1
ATOM 699 C C . LEU A 1 95 ? -8.539 1.661 0.084 1 95.44 95 LEU A C 1
ATOM 701 O O . LEU A 1 95 ? -8.898 1.84 1.249 1 95.44 95 LEU A O 1
ATOM 705 N N . GLY A 1 96 ? -7.461 1.065 -0.261 1 94.56 96 GLY A N 1
ATOM 706 C CA . GLY A 1 96 ? -6.57 0.56 0.773 1 94.56 96 GLY A CA 1
ATOM 707 C C . GLY A 1 96 ? -6.062 1.644 1.703 1 94.56 96 GLY A C 1
ATOM 708 O O . GLY A 1 96 ? -5.992 1.445 2.918 1 94.56 96 GLY A O 1
ATOM 709 N N . ALA A 1 97 ? -5.699 2.748 1.123 1 96.06 97 ALA A N 1
ATOM 710 C CA . ALA A 1 97 ? -5.219 3.881 1.909 1 96.06 97 ALA A CA 1
ATOM 711 C C . ALA A 1 97 ? -6.293 4.375 2.875 1 96.06 97 ALA A C 1
ATOM 713 O O . ALA A 1 97 ? -6.004 4.652 4.043 1 96.06 97 ALA A O 1
ATOM 714 N N . ILE A 1 98 ? -7.473 4.477 2.426 1 96.81 98 ILE A N 1
ATOM 715 C CA . ILE A 1 98 ? -8.594 4.926 3.246 1 96.81 98 ILE A CA 1
ATOM 716 C C . ILE A 1 98 ? -8.773 3.977 4.43 1 96.81 98 ILE A C 1
ATOM 718 O O . ILE A 1 98 ? -8.992 4.418 5.559 1 96.81 98 ILE A O 1
ATOM 722 N N . GLU A 1 99 ? -8.688 2.748 4.141 1 94.88 99 GLU A N 1
ATOM 723 C CA . GLU A 1 99 ? -8.867 1.749 5.191 1 94.88 99 GLU A CA 1
ATOM 724 C C . GLU A 1 99 ? -7.785 1.878 6.258 1 94.88 99 GLU A C 1
ATOM 726 O O . GLU A 1 99 ? -8.078 1.847 7.457 1 94.88 99 GLU A O 1
ATOM 731 N N . VAL A 1 100 ? -6.574 2.088 5.852 1 93.25 100 VAL A N 1
ATOM 732 C CA . VAL A 1 100 ? -5.457 2.244 6.777 1 93.25 100 VAL A CA 1
ATOM 733 C C . VAL A 1 100 ? -5.684 3.473 7.656 1 93.25 100 VAL A C 1
ATOM 735 O O . VAL A 1 100 ? -5.523 3.41 8.875 1 93.25 100 VAL A O 1
ATOM 738 N N . ILE A 1 101 ? -6.035 4.516 7.035 1 94.19 101 ILE A N 1
ATOM 739 C CA . ILE A 1 101 ? -6.223 5.773 7.754 1 94.19 101 ILE A CA 1
ATOM 740 C C . ILE A 1 101 ? -7.395 5.645 8.719 1 94.19 101 ILE A C 1
ATOM 742 O O . ILE A 1 101 ? -7.332 6.137 9.852 1 94.19 101 ILE A O 1
ATOM 746 N N . ALA A 1 102 ? -8.445 5.016 8.242 1 94 102 ALA A N 1
ATOM 747 C CA . ALA A 1 102 ? -9.602 4.777 9.102 1 94 102 ALA A CA 1
ATOM 748 C C . ALA A 1 102 ? -9.195 4.004 10.352 1 94 102 ALA A C 1
ATOM 750 O O . ALA A 1 102 ? -9.602 4.355 11.469 1 94 102 ALA A O 1
ATOM 751 N N . TYR A 1 103 ? -8.43 3.016 10.195 1 90.88 103 TYR A N 1
ATOM 752 C CA . TYR A 1 103 ? -7.945 2.223 11.32 1 90.88 103 TYR A CA 1
ATOM 753 C C . TYR A 1 103 ? -7.121 3.074 12.273 1 90.88 103 TYR A C 1
ATOM 755 O O . TYR A 1 103 ? -7.305 3.002 13.492 1 90.88 103 TYR A O 1
ATOM 763 N N . ALA A 1 104 ? -6.227 3.842 11.742 1 89.25 104 ALA A N 1
ATOM 764 C CA . ALA A 1 104 ? -5.359 4.684 12.562 1 89.25 104 ALA A CA 1
ATOM 765 C C . ALA A 1 104 ? -6.176 5.648 13.414 1 89.25 104 ALA A C 1
ATOM 767 O O . ALA A 1 104 ? -5.871 5.859 14.594 1 89.25 104 ALA A O 1
ATOM 768 N N . VAL A 1 105 ? -7.156 6.215 12.844 1 88.5 105 VAL A N 1
ATOM 769 C CA . VAL A 1 105 ? -8.016 7.16 13.547 1 88.5 105 VAL A CA 1
ATOM 770 C C . VAL A 1 105 ? -8.758 6.441 14.672 1 88.5 105 VAL A C 1
ATOM 772 O O . VAL A 1 105 ? -8.828 6.941 15.797 1 88.5 105 VAL A O 1
ATOM 775 N N . LEU A 1 106 ? -9.297 5.289 14.344 1 86.81 106 LEU A N 1
ATOM 776 C CA . LEU A 1 106 ? -10.07 4.543 15.328 1 86.81 106 LEU A CA 1
ATOM 777 C C . LEU A 1 106 ? -9.18 4.059 16.469 1 86.81 106 LEU A C 1
ATOM 779 O O . LEU A 1 106 ? -9.594 4.043 17.625 1 86.81 106 LEU A O 1
ATOM 783 N N . ALA A 1 107 ? -8.023 3.539 16.109 1 83.06 107 ALA A N 1
ATOM 784 C CA . ALA A 1 107 ? -7.098 3.02 17.125 1 83.06 107 ALA A CA 1
ATOM 785 C C . ALA A 1 107 ? -6.754 4.09 18.156 1 83.06 107 ALA A C 1
ATOM 787 O O . ALA A 1 107 ? -6.59 3.787 19.328 1 83.06 107 ALA A O 1
ATOM 788 N N . LYS A 1 108 ? -6.617 5.223 17.75 1 78.38 108 LYS A N 1
ATOM 789 C CA . LYS A 1 108 ? -6.305 6.32 18.672 1 78.38 108 LYS A CA 1
ATOM 790 C C . LYS A 1 108 ? -7.504 6.66 19.547 1 78.38 108 LYS A C 1
ATOM 792 O O . LYS A 1 108 ? -7.344 6.977 20.734 1 78.38 108 LYS A O 1
ATOM 797 N N . HIS A 1 109 ? -8.68 6.715 18.953 1 70.62 109 HIS A N 1
ATOM 798 C CA . HIS A 1 109 ? -9.883 7.102 19.688 1 70.62 109 HIS A CA 1
ATOM 799 C C . HIS A 1 109 ? -10.328 5.992 20.625 1 70.62 109 HIS A C 1
ATOM 801 O O . HIS A 1 109 ? -10.766 6.266 21.75 1 70.62 109 HIS A O 1
ATOM 807 N N . ALA A 1 110 ? -10.492 4.762 20.016 1 60.62 110 ALA A N 1
ATOM 808 C CA . ALA A 1 110 ? -11.18 3.705 20.75 1 60.62 110 ALA A CA 1
ATOM 809 C C . ALA A 1 110 ? -10.227 2.982 21.703 1 60.62 110 ALA A C 1
ATOM 811 O O . ALA A 1 110 ? -10.664 2.244 22.578 1 60.62 110 ALA A O 1
ATOM 812 N N . GLY A 1 111 ? -9.008 3.555 21.75 1 58.09 111 GLY A N 1
ATOM 813 C CA . GLY A 1 111 ? -8.117 2.746 22.562 1 58.09 111 GLY A CA 1
ATOM 814 C C . GLY A 1 111 ? -8.148 1.272 22.203 1 58.09 111 GLY A C 1
ATOM 815 O O . GLY A 1 111 ? -7.629 0.435 22.953 1 58.09 111 GLY A O 1
ATOM 816 N N . ARG A 1 112 ? -9.188 0.864 21.438 1 54.97 112 ARG A N 1
ATOM 817 C CA . ARG A 1 112 ? -9.422 -0.543 21.125 1 54.97 112 ARG A CA 1
ATOM 818 C C . ARG A 1 112 ? -8.648 -0.962 19.875 1 54.97 112 ARG A C 1
ATOM 820 O O . ARG A 1 112 ? -9.047 -0.635 18.75 1 54.97 112 ARG A O 1
ATOM 827 N N . GLY A 1 113 ? -7.449 -1.229 20.094 1 56.91 113 GLY A N 1
ATOM 828 C CA . GLY A 1 113 ? -6.602 -1.797 19.047 1 56.91 113 GLY A CA 1
ATOM 829 C C . GLY A 1 113 ? -7.164 -3.072 18.453 1 56.91 113 GLY A C 1
ATOM 830 O O . GLY A 1 113 ? -6.609 -3.613 17.5 1 56.91 113 GLY A O 1
ATOM 831 N N . ASP A 1 114 ? -8.391 -3.494 19.031 1 62.09 114 ASP A N 1
ATOM 832 C CA . ASP A 1 114 ? -8.852 -4.812 18.594 1 62.09 114 ASP A CA 1
ATOM 833 C C . ASP A 1 114 ? -9.953 -4.699 17.547 1 62.09 114 ASP A C 1
ATOM 835 O O . ASP A 1 114 ? -10.445 -5.715 17.047 1 62.09 114 ASP A O 1
ATOM 839 N N . LEU A 1 115 ? -10.336 -3.447 17.25 1 71.44 115 LEU A N 1
ATOM 840 C CA . LEU A 1 115 ? -11.43 -3.338 16.281 1 71.44 115 LEU A CA 1
ATOM 841 C C . LEU A 1 115 ? -10.898 -3.396 14.859 1 71.44 115 LEU A C 1
ATOM 843 O O . LEU A 1 115 ? -9.93 -2.717 14.523 1 71.44 115 LEU A O 1
ATOM 847 N N . ARG A 1 116 ? -11.391 -4.398 14.094 1 86.5 116 ARG A N 1
ATOM 848 C CA . ARG A 1 116 ? -11.086 -4.512 12.664 1 86.5 116 ARG A CA 1
ATOM 849 C C . ARG A 1 116 ? -11.953 -3.562 11.844 1 86.5 116 ARG A C 1
ATOM 851 O O . ARG A 1 116 ? -13.117 -3.342 12.164 1 86.5 116 ARG A O 1
ATOM 858 N N . VAL A 1 117 ? -11.336 -2.832 10.984 1 92.19 117 VAL A N 1
ATOM 859 C CA . VAL A 1 117 ? -12.039 -1.929 10.078 1 92.19 117 VAL A CA 1
ATOM 860 C C . VAL A 1 117 ? -11.914 -2.432 8.641 1 92.19 117 VAL A C 1
ATOM 862 O O . VAL A 1 117 ? -10.82 -2.793 8.195 1 92.19 117 VAL A O 1
ATOM 865 N N . ARG A 1 118 ? -13.102 -2.533 7.996 1 93.88 118 ARG A N 1
ATOM 866 C CA . ARG A 1 118 ? -13.125 -2.855 6.574 1 93.88 118 ARG A CA 1
ATOM 867 C C . ARG A 1 118 ? -13.867 -1.781 5.785 1 93.88 118 ARG A C 1
ATOM 869 O O . ARG A 1 118 ? -14.93 -1.314 6.203 1 93.88 118 ARG A O 1
ATOM 876 N N . VAL A 1 119 ? -13.234 -1.398 4.695 1 96.44 119 VAL A N 1
ATOM 877 C CA . VAL A 1 119 ? -13.844 -0.375 3.854 1 96.44 119 VAL A CA 1
ATOM 878 C C . VAL A 1 119 ? -14.016 -0.908 2.434 1 96.44 119 VAL A C 1
ATOM 880 O O . VAL A 1 119 ? -13.133 -1.593 1.91 1 96.44 119 VAL A O 1
ATOM 883 N N . ASP A 1 120 ? -15.156 -0.623 1.839 1 96.25 120 ASP A N 1
ATOM 884 C CA . ASP A 1 120 ? -15.352 -0.875 0.414 1 96.25 120 ASP A CA 1
ATOM 885 C C . ASP A 1 120 ? -15.883 0.367 -0.297 1 96.25 120 ASP A C 1
ATOM 887 O O . ASP A 1 120 ? -16.516 1.22 0.324 1 96.25 120 ASP A O 1
ATOM 891 N N . VAL A 1 121 ? -15.562 0.461 -1.558 1 96 121 VAL A N 1
ATOM 892 C CA . VAL A 1 121 ? -15.961 1.62 -2.35 1 96 121 VAL A CA 1
ATOM 893 C C . VAL A 1 121 ? -16.609 1.158 -3.65 1 96 121 VAL A C 1
ATOM 895 O O . VAL A 1 121 ? -15.945 0.569 -4.508 1 96 121 VAL A O 1
ATOM 898 N N . GLY A 1 122 ? -17.875 1.444 -3.863 1 94.31 122 GLY A N 1
ATOM 899 C CA . GLY A 1 122 ? -18.578 1.179 -5.109 1 94.31 122 GLY A CA 1
ATOM 900 C C . GLY A 1 122 ? -18.562 -0.288 -5.496 1 94.31 122 GLY A C 1
ATOM 901 O O . GLY A 1 122 ? -18.531 -0.622 -6.68 1 94.31 122 GLY A O 1
ATOM 902 N N . GLY A 1 123 ? -18.453 -1.163 -4.48 1 93.81 123 GLY A N 1
ATOM 903 C CA . GLY A 1 123 ? -18.406 -2.59 -4.762 1 93.81 123 GLY A CA 1
ATOM 904 C C . GLY A 1 123 ? -17.125 -3.037 -5.418 1 93.81 123 GLY A C 1
ATOM 905 O O . GLY A 1 123 ? -17.109 -4.027 -6.156 1 93.81 123 GLY A O 1
ATOM 906 N N . PHE A 1 124 ? -16.125 -2.348 -5.246 1 94.69 124 PHE A N 1
ATOM 907 C CA . PHE A 1 124 ? -14.852 -2.586 -5.902 1 94.69 124 PHE A CA 1
ATOM 908 C C . PHE A 1 124 ? -14.344 -3.992 -5.60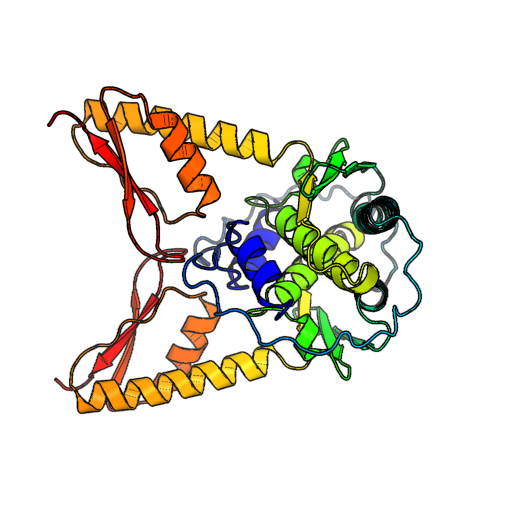5 1 94.69 124 PHE A C 1
ATOM 910 O O . PHE A 1 124 ? -13.898 -4.703 -6.512 1 94.69 124 PHE A O 1
ATOM 917 N N . ARG A 1 125 ? -14.359 -4.434 -4.371 1 90.88 125 ARG A N 1
ATOM 918 C CA . ARG A 1 125 ? -13.789 -5.715 -3.965 1 90.88 125 ARG A CA 1
ATOM 919 C C . ARG A 1 125 ? -14.492 -6.871 -4.668 1 90.88 125 ARG A C 1
ATOM 921 O O . ARG A 1 125 ? -13.852 -7.824 -5.102 1 90.88 125 ARG A O 1
ATOM 928 N N . LYS A 1 126 ? -15.789 -6.777 -4.676 1 92.62 126 LYS A N 1
ATOM 929 C CA . LYS A 1 126 ? -16.547 -7.809 -5.379 1 92.62 126 LYS A CA 1
ATOM 930 C C . LYS A 1 126 ? -16.188 -7.824 -6.863 1 92.62 126 LYS A C 1
ATOM 932 O O . LYS A 1 126 ? -16.016 -8.898 -7.449 1 92.62 126 LYS A O 1
ATOM 937 N N . ARG A 1 127 ? -16.109 -6.664 -7.484 1 93.81 127 ARG A N 1
ATOM 938 C CA . ARG A 1 127 ? -15.758 -6.586 -8.898 1 93.81 127 ARG A CA 1
ATOM 939 C C . ARG A 1 127 ? -14.367 -7.16 -9.141 1 93.81 127 ARG A C 1
ATOM 941 O O . ARG A 1 127 ? -14.141 -7.859 -10.133 1 93.81 127 ARG A O 1
ATOM 948 N N . GLN A 1 128 ? -13.523 -6.859 -8.25 1 93.19 128 GLN A N 1
ATOM 949 C CA . GLN A 1 128 ? -12.172 -7.406 -8.35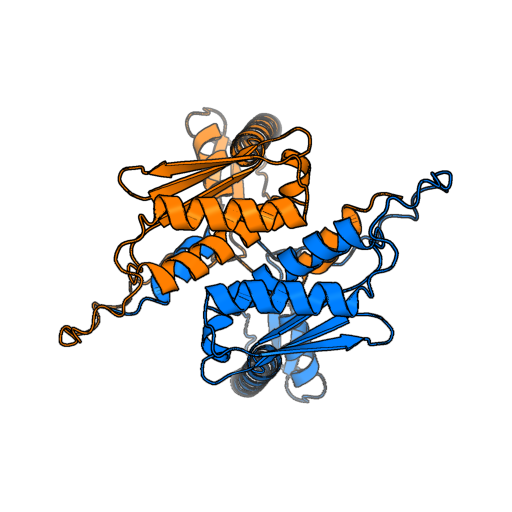2 1 93.19 128 GLN A CA 1
ATOM 950 C C . GLN A 1 128 ? -12.188 -8.93 -8.25 1 93.19 128 GLN A C 1
ATOM 952 O O . GLN A 1 128 ? -11.531 -9.609 -9.039 1 93.19 128 GLN A O 1
ATOM 957 N N . ALA A 1 129 ? -12.891 -9.445 -7.312 1 94.75 129 ALA A N 1
ATOM 958 C CA . ALA A 1 129 ? -13 -10.898 -7.145 1 94.75 129 ALA A CA 1
ATOM 959 C C . ALA A 1 129 ? -13.586 -11.547 -8.398 1 94.75 129 ALA A C 1
ATOM 961 O O . ALA A 1 129 ? -13.102 -12.594 -8.836 1 94.75 129 ALA A O 1
ATOM 962 N N . ASP A 1 130 ? -14.586 -10.906 -8.906 1 96.69 130 ASP A N 1
ATOM 963 C CA . ASP A 1 130 ? -15.203 -11.43 -10.117 1 96.69 130 ASP A CA 1
ATOM 964 C C . ASP A 1 130 ? -14.203 -11.469 -11.273 1 96.69 130 ASP A C 1
ATOM 966 O O . ASP A 1 130 ? -14.148 -12.445 -12.016 1 96.69 130 ASP A O 1
ATOM 970 N N . THR A 1 131 ? -13.5 -10.438 -11.477 1 96.38 131 THR A N 1
ATOM 971 C CA . THR A 1 131 ? -12.492 -10.359 -12.531 1 96.38 131 THR A CA 1
ATOM 972 C C . THR A 1 131 ? -11.445 -11.453 -12.359 1 96.38 131 THR A C 1
ATOM 974 O O . THR A 1 131 ? -11.078 -12.125 -13.328 1 96.38 131 THR A O 1
ATOM 977 N N . LEU A 1 132 ? -11.039 -11.68 -11.141 1 96.88 132 LEU A N 1
ATOM 978 C CA . LEU A 1 132 ? -10.031 -12.695 -10.852 1 96.88 132 LEU A CA 1
ATOM 979 C C . LEU A 1 132 ? -10.586 -14.094 -11.109 1 96.88 132 LEU A C 1
ATOM 981 O O . LEU A 1 132 ? -9.867 -14.969 -11.594 1 96.88 132 LEU A O 1
ATOM 985 N N . THR A 1 133 ? -11.773 -14.258 -10.742 1 97.75 133 THR A N 1
ATOM 986 C CA . THR A 1 133 ? -12.422 -15.539 -10.992 1 97.75 133 THR A CA 1
ATOM 987 C C . THR A 1 133 ? -12.484 -15.828 -12.492 1 97.75 133 THR A C 1
ATOM 989 O O . THR A 1 133 ? -12.164 -16.938 -12.922 1 97.75 133 THR A O 1
ATOM 992 N N . LYS A 1 134 ? -12.844 -14.828 -13.25 1 98.12 134 LYS A N 1
ATOM 993 C CA . LYS A 1 134 ? -12.891 -14.984 -14.695 1 98.12 134 LYS A CA 1
ATOM 994 C C . LYS A 1 134 ? -11.508 -15.273 -15.266 1 98.12 134 LYS A C 1
ATOM 996 O O . LYS A 1 134 ? -11.359 -16.109 -16.172 1 98.12 134 LYS A O 1
ATOM 1001 N N . LEU A 1 135 ? -10.594 -14.57 -14.789 1 97.56 135 LEU A N 1
ATOM 1002 C CA . LEU A 1 135 ? -9.219 -14.828 -15.188 1 97.56 135 LEU A CA 1
ATOM 1003 C C . LEU A 1 135 ? -8.82 -16.266 -14.898 1 97.56 135 LEU A C 1
ATOM 1005 O O . LEU A 1 135 ? -8.242 -16.938 -15.758 1 97.56 135 LEU A O 1
ATOM 1009 N N . ALA A 1 136 ? -9.117 -16.734 -13.695 1 98 136 ALA A N 1
ATOM 1010 C CA . ALA A 1 136 ? -8.805 -18.094 -13.289 1 98 136 ALA A CA 1
ATOM 1011 C C . ALA A 1 136 ? -9.422 -19.109 -14.242 1 98 136 ALA A C 1
ATOM 1013 O O . ALA A 1 136 ? -8.758 -20.062 -14.664 1 98 136 ALA A O 1
ATOM 1014 N N . GLU A 1 137 ? -10.602 -18.859 -14.547 1 97.75 137 GLU A N 1
ATOM 1015 C CA . GLU A 1 137 ? -11.32 -19.766 -15.43 1 97.75 137 GLU A CA 1
ATOM 1016 C C . GLU A 1 137 ? -10.711 -19.781 -16.828 1 97.75 137 GLU A C 1
ATOM 1018 O O . GLU A 1 137 ? -10.555 -20.844 -17.438 1 97.75 137 GLU A O 1
ATOM 1023 N N . ARG A 1 138 ? -10.43 -18.656 -17.312 1 98.06 138 ARG A N 1
ATOM 1024 C CA . ARG A 1 138 ? -9.797 -18.547 -18.625 1 98.06 138 ARG A CA 1
ATOM 1025 C C . ARG A 1 138 ? -8.453 -19.266 -18.641 1 98.06 138 ARG A C 1
ATOM 1027 O O . ARG A 1 138 ? -8.156 -20.016 -19.594 1 98.06 138 ARG A O 1
ATOM 1034 N N . LEU A 1 139 ? -7.727 -19.047 -17.625 1 98.12 139 LEU A N 1
ATOM 1035 C CA . LEU A 1 139 ? -6.406 -19.672 -17.562 1 98.12 139 LEU A CA 1
ATOM 1036 C C . LEU A 1 139 ? -6.523 -21.188 -17.391 1 98.12 139 LEU A C 1
ATOM 1038 O O . LEU A 1 139 ? -5.691 -21.938 -17.906 1 98.12 139 LEU A O 1
ATOM 1042 N N . ALA A 1 140 ? -7.48 -21.594 -16.641 1 97.75 140 ALA A N 1
ATOM 1043 C CA . ALA A 1 140 ? -7.711 -23.031 -16.469 1 97.75 140 ALA A CA 1
ATOM 1044 C C . ALA A 1 140 ? -7.918 -23.703 -17.812 1 97.75 140 ALA A C 1
ATOM 1046 O O . ALA A 1 140 ? -7.367 -24.781 -18.062 1 97.75 140 ALA A O 1
ATOM 1047 N N . VAL A 1 141 ? -8.727 -23.078 -18.672 1 97.88 141 VAL A N 1
ATOM 1048 C CA . VAL A 1 141 ? -8.992 -23.625 -20 1 97.88 141 VAL A CA 1
ATOM 1049 C C . VAL A 1 141 ? -7.688 -23.719 -20.797 1 97.88 141 VAL A C 1
ATOM 1051 O O . VAL A 1 141 ? -7.406 -24.734 -21.406 1 97.88 141 VAL A O 1
ATOM 1054 N N . GLN A 1 142 ? -6.945 -22.656 -20.734 1 97.88 142 GLN A N 1
ATOM 1055 C CA . GLN A 1 142 ? -5.684 -22.594 -21.469 1 97.88 142 GLN A CA 1
ATOM 1056 C C . GLN A 1 142 ? -4.723 -23.688 -20.984 1 97.88 142 GLN A C 1
ATOM 1058 O O . GLN A 1 142 ? -4.109 -24.375 -21.797 1 97.88 142 GLN A O 1
ATOM 1063 N N . VAL A 1 143 ? -4.598 -23.859 -19.734 1 97.94 143 VAL A N 1
ATOM 1064 C CA . VAL A 1 143 ? -3.684 -24.828 -19.141 1 97.94 143 VAL A CA 1
ATOM 1065 C C . VAL A 1 143 ? -4.156 -26.25 -19.453 1 97.94 143 VAL A C 1
ATOM 1067 O O . VAL A 1 143 ? -3.35 -27.125 -19.781 1 97.94 143 VAL A O 1
ATOM 1070 N N . ALA A 1 144 ? -5.387 -26.453 -19.359 1 97.06 144 ALA A N 1
ATOM 1071 C CA . ALA A 1 144 ? -5.941 -27.766 -19.672 1 97.06 144 ALA A CA 1
ATOM 1072 C C . ALA A 1 144 ? -5.676 -28.156 -21.109 1 97.06 144 ALA A C 1
ATOM 1074 O O . ALA A 1 144 ? -5.352 -29.312 -21.406 1 97.06 144 ALA A O 1
ATOM 1075 N N . LYS A 1 145 ? -5.809 -27.234 -21.969 1 96.62 145 LYS A N 1
ATOM 1076 C CA . LYS A 1 145 ? -5.641 -27.484 -23.391 1 96.62 145 LYS A CA 1
ATOM 1077 C C . LYS A 1 145 ? -4.168 -27.703 -23.75 1 96.62 145 LYS A C 1
ATOM 1079 O O . LYS A 1 145 ? -3.83 -28.609 -24.516 1 96.62 145 LYS A O 1
ATOM 1084 N N . SER A 1 146 ? -3.346 -26.906 -23.234 1 96.12 146 SER A N 1
ATOM 1085 C CA . SER A 1 146 ? -1.935 -26.938 -23.609 1 96.12 146 SER A CA 1
ATOM 1086 C C . SER A 1 146 ? -1.184 -28.016 -22.844 1 96.12 146 SER A C 1
ATOM 1088 O O . SER A 1 146 ? -0.129 -28.469 -23.281 1 96.12 146 SER A O 1
ATOM 1090 N N . GLY A 1 147 ? -1.59 -28.328 -21.688 1 96.31 147 GLY A N 1
ATOM 1091 C CA . GLY A 1 147 ? -0.902 -29.25 -20.812 1 96.31 147 GLY A CA 1
ATOM 1092 C C . GLY A 1 147 ? 0.304 -28.641 -20.125 1 96.31 147 GLY A C 1
ATOM 1093 O O . GLY A 1 147 ? 1.099 -29.359 -19.5 1 96.31 147 GLY A O 1
ATOM 1094 N N . GLU A 1 148 ? 0.38 -27.312 -20.25 1 96.56 148 GLU A N 1
ATOM 1095 C CA . GLU A 1 148 ? 1.516 -26.609 -19.656 1 96.56 148 GLU A CA 1
ATOM 1096 C C . GLU A 1 148 ? 1.07 -25.703 -18.516 1 96.56 148 GLU A C 1
ATOM 1098 O O . GLU A 1 148 ? 0.027 -25.062 -18.594 1 96.56 148 GLU A O 1
ATOM 1103 N N . PRO A 1 149 ? 1.877 -25.641 -17.516 1 97.31 149 PRO A N 1
ATOM 1104 C CA . PRO A 1 149 ? 1.535 -24.766 -16.391 1 97.31 149 PRO A CA 1
ATOM 1105 C C . PRO A 1 149 ? 1.597 -23.281 -16.766 1 97.31 149 PRO A C 1
ATOM 1107 O O . PRO A 1 149 ? 2.297 -22.906 -17.703 1 97.31 149 PRO A O 1
ATOM 1110 N N . HIS A 1 150 ? 0.808 -22.578 -16.047 1 97.56 150 HIS A N 1
ATOM 1111 C CA . HIS A 1 150 ? 0.84 -21.125 -16.172 1 97.56 150 HIS A CA 1
ATOM 1112 C C . HIS A 1 150 ? 1.165 -20.469 -14.828 1 97.56 150 HIS A C 1
ATOM 1114 O O . HIS A 1 150 ? 0.509 -20.75 -13.82 1 97.56 150 HIS A O 1
ATOM 1120 N N . GLU A 1 151 ? 2.1 -19.594 -14.875 1 95.62 151 GLU A N 1
ATOM 1121 C CA . GLU A 1 151 ? 2.508 -18.875 -13.672 1 95.62 151 GLU A CA 1
ATOM 1122 C C . GLU A 1 151 ? 2.023 -17.422 -13.703 1 95.62 151 GLU A C 1
ATOM 1124 O O . GLU A 1 151 ? 2.309 -16.688 -14.648 1 95.62 151 GLU A O 1
ATOM 1129 N N . LEU A 1 152 ? 1.367 -17.078 -12.719 1 95.56 152 LEU A N 1
ATOM 1130 C CA . LEU A 1 152 ? 0.901 -15.695 -12.633 1 95.56 152 LEU A CA 1
ATOM 1131 C C . LEU A 1 152 ? 1.95 -14.805 -11.977 1 95.56 152 LEU A C 1
ATOM 1133 O O . LEU A 1 152 ? 2.904 -15.305 -11.375 1 95.56 152 LEU A O 1
ATOM 1137 N N . GLN A 1 153 ? 1.7 -13.539 -12.156 1 89.56 153 GLN A N 1
ATOM 1138 C CA . GLN A 1 153 ? 2.545 -12.578 -11.453 1 89.56 153 GLN A CA 1
ATOM 1139 C C . GLN A 1 153 ? 2.287 -12.617 -9.945 1 89.56 153 GLN A C 1
ATOM 1141 O O . GLN A 1 153 ? 1.198 -12.992 -9.508 1 89.56 153 GLN A O 1
ATOM 1146 N N . PRO A 1 154 ? 3.293 -12.258 -9.203 1 89.81 154 PRO A N 1
ATOM 1147 C CA . PRO A 1 154 ? 3.055 -12.156 -7.762 1 89.81 154 PRO A CA 1
ATOM 1148 C C . PRO A 1 154 ? 1.831 -11.312 -7.422 1 89.81 154 PRO A C 1
ATOM 1150 O O . PRO A 1 154 ? 1.563 -10.312 -8.094 1 89.81 154 PRO A O 1
ATOM 1153 N N . MET A 1 155 ? 1.093 -11.734 -6.344 1 88 155 MET A N 1
ATOM 1154 C CA . MET A 1 155 ? -0.121 -11.023 -5.957 1 88 155 MET A CA 1
ATOM 1155 C C . MET A 1 155 ? -0.422 -11.227 -4.477 1 88 155 MET A C 1
ATOM 1157 O O . MET A 1 155 ? 0.104 -12.156 -3.854 1 88 155 MET A O 1
ATOM 1161 N N . PRO A 1 156 ? -1.291 -10.398 -3.93 1 87.12 156 PRO A N 1
ATOM 1162 C CA . PRO A 1 156 ? -1.616 -10.508 -2.506 1 87.12 156 PRO A CA 1
ATOM 1163 C C . PRO A 1 156 ? -2.332 -11.805 -2.158 1 87.12 156 PRO A C 1
ATOM 1165 O O . PRO A 1 156 ? -3.045 -12.367 -2.996 1 87.12 156 PRO A O 1
ATOM 1168 N N . PRO A 1 157 ? -2.16 -12.18 -0.907 1 90.12 157 PRO A N 1
ATOM 1169 C CA . PRO A 1 157 ? -2.771 -13.438 -0.463 1 90.12 157 PRO A CA 1
ATOM 1170 C C . PRO A 1 157 ? -4.27 -13.5 -0.755 1 90.12 157 PRO A C 1
ATOM 1172 O O . PRO A 1 157 ? -4.781 -14.539 -1.164 1 90.12 157 PRO A O 1
ATOM 1175 N N . ALA A 1 158 ? -4.945 -12.391 -0.575 1 87.81 158 ALA A N 1
ATOM 1176 C CA . ALA A 1 158 ? -6.391 -12.375 -0.788 1 87.81 158 ALA A CA 1
ATOM 1177 C C . ALA A 1 158 ? -6.734 -12.688 -2.242 1 87.81 158 ALA A C 1
ATOM 1179 O O . ALA A 1 158 ? -7.727 -13.367 -2.521 1 87.81 158 ALA A O 1
ATOM 1180 N N . GLU A 1 159 ? -5.957 -12.164 -3.102 1 92.94 159 GLU A N 1
ATOM 1181 C CA . GLU A 1 159 ? -6.188 -12.406 -4.52 1 92.94 159 GLU A CA 1
ATOM 1182 C C . GLU A 1 159 ? -5.867 -13.859 -4.891 1 92.94 159 GLU A C 1
ATOM 1184 O O . GLU A 1 159 ? -6.598 -14.477 -5.664 1 92.94 159 GLU A O 1
ATOM 1189 N N . ARG A 1 160 ? -4.801 -14.305 -4.34 1 95.12 160 ARG A N 1
ATOM 1190 C CA . ARG A 1 160 ? -4.457 -15.703 -4.574 1 95.12 160 ARG A CA 1
ATOM 1191 C C . ARG A 1 160 ? -5.566 -16.625 -4.086 1 95.12 160 ARG A C 1
ATOM 1193 O O . ARG A 1 160 ? -5.895 -17.625 -4.746 1 95.12 160 ARG A O 1
ATOM 1200 N N . ARG A 1 161 ? -6.094 -16.297 -2.977 1 94.94 161 ARG A N 1
ATOM 1201 C CA . ARG A 1 161 ? -7.164 -17.109 -2.393 1 94.94 161 ARG A CA 1
ATOM 1202 C C . ARG A 1 161 ? -8.375 -17.156 -3.318 1 94.94 161 ARG A C 1
ATOM 1204 O O . ARG A 1 161 ? -8.977 -18.219 -3.498 1 94.94 161 ARG A O 1
ATOM 1211 N N . VAL A 1 162 ? -8.719 -16.062 -3.861 1 96.56 162 VAL A N 1
ATOM 1212 C CA . VAL A 1 162 ? -9.859 -16 -4.766 1 96.56 162 VAL A CA 1
ATOM 1213 C C . VAL A 1 162 ? -9.656 -16.953 -5.934 1 96.56 162 VAL A C 1
ATOM 1215 O O . VAL A 1 162 ? -10.562 -17.719 -6.281 1 96.56 162 VAL A O 1
ATOM 1218 N N . ILE A 1 163 ? -8.492 -16.953 -6.516 1 97.38 163 ILE A N 1
ATOM 1219 C CA . ILE A 1 163 ? -8.195 -17.812 -7.656 1 97.38 163 ILE A CA 1
ATOM 1220 C C . ILE A 1 163 ? -8.18 -19.266 -7.211 1 97.38 163 ILE A C 1
ATOM 1222 O O . ILE A 1 163 ? -8.727 -20.141 -7.891 1 97.38 163 ILE A O 1
ATOM 1226 N N . HIS A 1 164 ? -7.551 -19.516 -6.082 1 97 164 HIS A N 1
ATOM 1227 C CA . HIS A 1 164 ? -7.508 -20.875 -5.543 1 97 164 HIS A CA 1
ATOM 1228 C C . HIS A 1 164 ? -8.914 -21.438 -5.352 1 97 164 HIS A C 1
ATOM 1230 O O . HIS A 1 164 ? -9.188 -22.578 -5.723 1 97 164 HIS A O 1
ATOM 1236 N N . ILE A 1 165 ? -9.742 -20.672 -4.805 1 97.25 165 ILE A N 1
ATOM 1237 C CA . ILE A 1 165 ? -11.109 -21.094 -4.527 1 97.25 165 ILE A CA 1
ATOM 1238 C C . ILE A 1 165 ? -11.852 -21.328 -5.84 1 97.25 165 ILE A C 1
ATOM 1240 O O . ILE A 1 165 ? -12.594 -22.312 -5.98 1 97.25 165 ILE A O 1
ATOM 1244 N N . ALA A 1 166 ? -11.672 -20.438 -6.758 1 97.56 166 ALA A N 1
ATOM 1245 C CA . ALA A 1 166 ? -12.336 -20.547 -8.055 1 97.56 166 ALA A CA 1
ATOM 1246 C C . ALA A 1 166 ? -11.977 -21.859 -8.75 1 97.56 166 ALA A C 1
ATOM 1248 O O . ALA A 1 166 ? -12.781 -22.406 -9.5 1 97.56 166 ALA A O 1
ATOM 1249 N N . LEU A 1 167 ? -10.828 -22.391 -8.492 1 97.94 167 LEU A N 1
ATOM 1250 C CA . LEU A 1 167 ? -10.336 -23.547 -9.25 1 97.94 167 LEU A CA 1
ATOM 1251 C C . LEU A 1 167 ? -10.359 -24.797 -8.391 1 97.94 167 LEU A C 1
ATOM 1253 O O . LEU A 1 167 ? -9.984 -25.875 -8.852 1 97.94 167 LEU A O 1
ATOM 1257 N N . LYS A 1 168 ? -10.703 -24.656 -7.18 1 96.56 168 LYS A N 1
ATOM 1258 C CA . LYS A 1 168 ? -10.609 -25.719 -6.184 1 96.56 168 LYS A CA 1
ATOM 1259 C C . LYS A 1 168 ? -11.258 -27.016 -6.699 1 96.56 168 LYS A C 1
ATOM 1261 O O . LYS A 1 168 ? -10.703 -28.094 -6.52 1 96.56 168 LYS A O 1
ATOM 1266 N N . GLU A 1 169 ? -12.336 -26.906 -7.383 1 95.62 169 GLU A N 1
ATOM 1267 C CA . GLU A 1 169 ? -13.094 -28.094 -7.793 1 95.62 169 GLU A CA 1
ATOM 1268 C C . GLU A 1 169 ? -12.883 -28.391 -9.273 1 95.62 169 GLU A C 1
ATOM 1270 O O . GLU A 1 169 ? -13.578 -29.234 -9.844 1 95.62 169 GLU A O 1
ATOM 1275 N N . ASN A 1 170 ? -12.062 -27.703 -9.906 1 96.44 170 ASN A N 1
ATOM 1276 C CA . ASN A 1 170 ? -11.836 -27.953 -11.328 1 96.44 170 ASN A CA 1
ATOM 1277 C C . ASN A 1 170 ? -11.18 -29.297 -11.57 1 96.44 170 ASN A C 1
ATOM 1279 O O . ASN A 1 170 ? -10.148 -29.609 -10.969 1 96.44 170 ASN A O 1
ATOM 1283 N N . PRO A 1 171 ? -11.625 -30.062 -12.453 1 95.94 171 PRO A N 1
ATOM 1284 C CA . PRO A 1 171 ? -11.109 -31.422 -12.641 1 95.94 171 PRO A CA 1
ATOM 1285 C C . PRO A 1 171 ? -9.844 -31.453 -13.508 1 95.94 171 PRO A C 1
ATOM 1287 O O . PRO A 1 171 ? -9.117 -32.438 -13.5 1 95.94 171 PRO A O 1
ATOM 1290 N N . ASP A 1 172 ? -9.602 -30.438 -14.203 1 96.94 172 ASP A N 1
ATOM 1291 C CA . ASP A 1 172 ? -8.539 -30.484 -15.203 1 96.94 172 ASP A CA 1
ATOM 1292 C C . ASP A 1 172 ? -7.277 -29.797 -14.695 1 96.94 172 ASP A C 1
ATOM 1294 O O . ASP A 1 172 ? -6.184 -30.047 -15.211 1 96.94 172 ASP A O 1
ATOM 1298 N N . VAL A 1 173 ? -7.496 -28.875 -13.68 1 98.12 173 VAL A N 1
ATOM 1299 C CA . VAL A 1 173 ? -6.324 -28.109 -13.273 1 98.12 173 VAL A CA 1
ATOM 1300 C C . VAL A 1 173 ? -6.281 -28 -11.75 1 98.12 173 VAL A C 1
ATOM 1302 O O . VAL A 1 173 ? -7.273 -28.281 -11.07 1 98.12 173 VAL A O 1
ATOM 1305 N N . MET A 1 174 ? -5.078 -27.703 -11.258 1 97.62 174 MET A N 1
ATOM 1306 C CA . MET A 1 174 ? -4.863 -27.406 -9.844 1 97.62 174 MET A CA 1
ATOM 1307 C C . MET A 1 174 ? -4.043 -26.125 -9.68 1 97.62 174 MET A C 1
ATOM 1309 O O . MET A 1 174 ? -3.357 -25.703 -10.617 1 97.62 174 MET A O 1
ATOM 1313 N N . SER A 1 175 ? -4.27 -25.484 -8.586 1 97.31 175 SER A N 1
ATOM 1314 C CA . SER A 1 175 ? -3.514 -24.266 -8.32 1 97.31 175 SER A CA 1
ATOM 1315 C C . SER A 1 175 ? -2.693 -24.391 -7.043 1 97.31 175 SER A C 1
ATOM 1317 O O . SER A 1 175 ? -3.119 -25.047 -6.086 1 97.31 175 SER A O 1
ATOM 1319 N N . GLU A 1 176 ? -1.542 -23.75 -7.02 1 95.69 176 GLU A N 1
ATOM 1320 C CA . GLU A 1 176 ? -0.664 -23.719 -5.855 1 95.69 176 GLU A CA 1
ATOM 1321 C C . GLU A 1 176 ? 0.035 -22.359 -5.73 1 95.69 176 GLU A C 1
ATOM 1323 O O . GLU A 1 176 ? 0.356 -21.734 -6.734 1 95.69 176 GLU A O 1
ATOM 1328 N N . SER A 1 177 ? 0.163 -21.984 -4.543 1 94.12 177 SER A N 1
ATOM 1329 C CA . SER A 1 177 ? 0.954 -20.781 -4.297 1 94.12 177 SER A CA 1
ATOM 1330 C C . SER A 1 177 ? 2.422 -21.125 -4.066 1 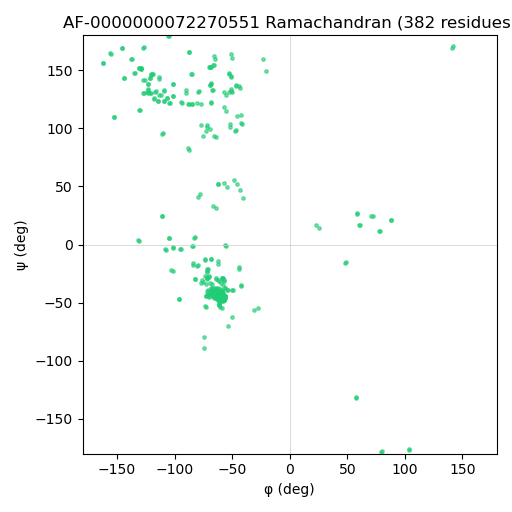94.12 177 SER A C 1
ATOM 1332 O O . SER A 1 177 ? 2.74 -22.016 -3.281 1 94.12 177 SER A O 1
ATOM 1334 N N . VAL A 1 178 ? 3.248 -20.359 -4.766 1 93.12 178 VAL A N 1
ATOM 1335 C CA . VAL A 1 178 ? 4.68 -20.625 -4.68 1 93.12 178 VAL A CA 1
ATOM 1336 C C . VAL A 1 178 ? 5.414 -19.328 -4.32 1 93.12 178 VAL A C 1
ATOM 1338 O O . VAL A 1 178 ? 5.086 -18.25 -4.836 1 93.12 178 VAL A O 1
ATOM 1341 N N . GLY A 1 179 ? 6.406 -19.547 -3.477 1 88.62 179 GLY A N 1
ATOM 1342 C CA . GLY A 1 179 ? 7.191 -18.406 -3.066 1 88.62 179 GLY A CA 1
ATOM 1343 C C . GLY A 1 179 ? 6.863 -17.922 -1.664 1 88.62 179 GLY A C 1
ATOM 1344 O O . GLY A 1 179 ? 6.145 -18.594 -0.925 1 88.62 179 GLY A O 1
ATOM 1345 N N . GLU A 1 180 ? 7.516 -16.781 -1.258 1 84.75 180 GLU A N 1
ATOM 1346 C CA . GLU A 1 180 ? 7.312 -16.219 0.078 1 84.75 180 GLU A CA 1
ATOM 1347 C C . GLU A 1 180 ? 7.121 -14.711 0.024 1 84.75 180 GLU A C 1
ATOM 1349 O O . GLU A 1 180 ? 7.613 -14.047 -0.892 1 84.75 180 GLU A O 1
ATOM 1354 N N . GLY A 1 181 ? 6.312 -14.289 0.976 1 81.19 181 GLY A N 1
ATOM 1355 C CA . GLY A 1 181 ? 6.141 -12.844 1.106 1 81.19 181 GLY A CA 1
ATOM 1356 C C . GLY A 1 181 ? 5.633 -12.188 -0.164 1 81.19 181 GLY A C 1
ATOM 1357 O O . GLY A 1 181 ? 4.688 -12.672 -0.786 1 81.19 181 GLY A O 1
ATOM 1358 N N . ALA A 1 182 ? 6.25 -11.102 -0.61 1 80.81 182 ALA A N 1
ATOM 1359 C CA . ALA A 1 182 ? 5.805 -10.281 -1.736 1 80.81 182 ALA A CA 1
ATOM 1360 C C . ALA A 1 182 ? 6.062 -10.992 -3.062 1 80.81 182 ALA A C 1
ATOM 1362 O O . ALA A 1 182 ? 5.492 -10.625 -4.09 1 80.81 182 ALA A O 1
ATOM 1363 N N . ALA A 1 183 ? 6.824 -12 -3.045 1 85.88 183 ALA A N 1
ATOM 1364 C CA . ALA A 1 183 ? 7.176 -12.703 -4.277 1 85.88 183 ALA A CA 1
ATOM 1365 C C . ALA A 1 183 ? 6.242 -13.883 -4.523 1 85.88 183 ALA A C 1
ATOM 1367 O O . ALA A 1 183 ? 6.324 -14.539 -5.562 1 85.88 183 ALA A O 1
ATOM 1368 N N . ARG A 1 184 ? 5.398 -14.078 -3.576 1 90.81 184 ARG A N 1
ATOM 1369 C CA . ARG A 1 184 ? 4.523 -15.242 -3.672 1 90.81 184 ARG A CA 1
ATOM 1370 C C . ARG A 1 184 ? 3.508 -15.07 -4.801 1 90.81 184 ARG A C 1
ATOM 1372 O O . ARG A 1 184 ? 2.959 -13.984 -4.988 1 90.81 184 ARG A O 1
ATOM 1379 N N . ARG A 1 185 ? 3.342 -16.203 -5.535 1 93.31 185 ARG A N 1
ATOM 1380 C CA . ARG A 1 185 ? 2.486 -16.172 -6.715 1 93.31 185 ARG A CA 1
ATOM 1381 C C . ARG A 1 185 ? 1.758 -17.5 -6.902 1 93.31 185 ARG A C 1
ATOM 1383 O O . ARG A 1 185 ? 2.078 -18.484 -6.238 1 93.31 185 ARG A O 1
ATOM 1390 N N . LEU A 1 186 ? 0.8 -17.438 -7.836 1 96.56 186 LEU A N 1
ATOM 1391 C CA . LEU A 1 186 ? 0.016 -18.641 -8.094 1 96.56 186 LEU A CA 1
ATOM 1392 C C . LEU A 1 186 ? 0.498 -19.344 -9.359 1 96.56 186 LEU A C 1
ATOM 1394 O O . LEU A 1 186 ? 0.83 -18.688 -10.352 1 96.56 186 LEU A O 1
ATOM 1398 N N . VAL A 1 187 ? 0.567 -20.609 -9.297 1 97.62 187 VAL A N 1
ATOM 1399 C CA . VAL A 1 187 ? 0.824 -21.453 -10.461 1 97.62 187 VAL A CA 1
ATOM 1400 C C . VAL A 1 187 ? -0.368 -22.375 -10.695 1 97.62 187 VAL A C 1
ATOM 1402 O O . VAL A 1 187 ? -0.827 -23.062 -9.781 1 97.62 187 VAL A O 1
ATOM 1405 N N . ILE A 1 188 ? -0.841 -22.297 -11.875 1 98.12 188 ILE A N 1
ATOM 1406 C CA . ILE A 1 188 ? -1.902 -23.203 -12.289 1 98.12 188 ILE A CA 1
ATOM 1407 C C . ILE A 1 188 ? -1.314 -24.328 -13.141 1 98.12 188 ILE A C 1
ATOM 1409 O O . ILE A 1 188 ? -0.619 -24.062 -14.125 1 98.12 188 ILE A O 1
ATOM 1413 N N . ARG A 1 189 ? -1.618 -25.562 -12.75 1 97.56 189 A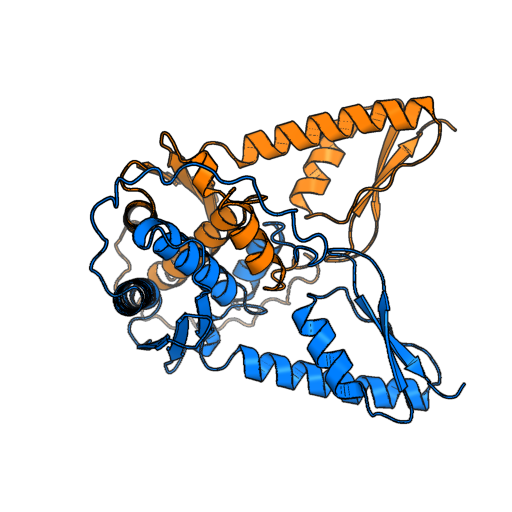RG A N 1
ATOM 1414 C CA . ARG A 1 189 ? -1.029 -26.719 -13.422 1 97.56 189 ARG A CA 1
ATOM 1415 C C . ARG A 1 189 ? -2.104 -27.719 -13.836 1 97.56 189 ARG A C 1
ATOM 1417 O O . ARG A 1 189 ? -3.131 -27.844 -13.172 1 97.56 189 ARG A O 1
ATOM 1424 N N . PRO A 1 190 ? -1.752 -28.422 -14.922 1 97.06 190 PRO A N 1
ATOM 1425 C CA . PRO A 1 190 ? -2.676 -29.5 -15.273 1 97.06 190 PRO A CA 1
ATOM 1426 C C . PRO A 1 190 ? -2.672 -30.625 -14.258 1 97.06 190 PRO A C 1
ATOM 1428 O O . PRO A 1 190 ? -1.623 -30.953 -13.695 1 97.06 190 PRO A O 1
ATOM 1431 N N . ARG A 1 191 ? -3.879 -31.125 -13.961 1 93.75 191 ARG A N 1
ATOM 1432 C CA . ARG A 1 191 ? -3.955 -32.281 -13.062 1 93.75 191 ARG A CA 1
ATOM 1433 C C . ARG A 1 191 ? -3.418 -33.531 -13.734 1 93.75 191 ARG A C 1
ATOM 1435 O O . ARG A 1 191 ? -2.857 -34.406 -13.07 1 93.75 191 ARG A O 1
ATOM 1442 N N . HIS A 1 192 ? -3.934 -33.594 -14.992 1 81.06 192 HIS A N 1
ATOM 1443 C CA . HIS A 1 192 ? -3.592 -34.781 -15.742 1 81.06 192 HIS A CA 1
ATOM 1444 C C . HIS A 1 192 ? -2.637 -34.469 -16.891 1 81.06 192 HIS A C 1
ATOM 1446 O O . HIS A 1 192 ? -2.795 -33.469 -17.578 1 81.06 192 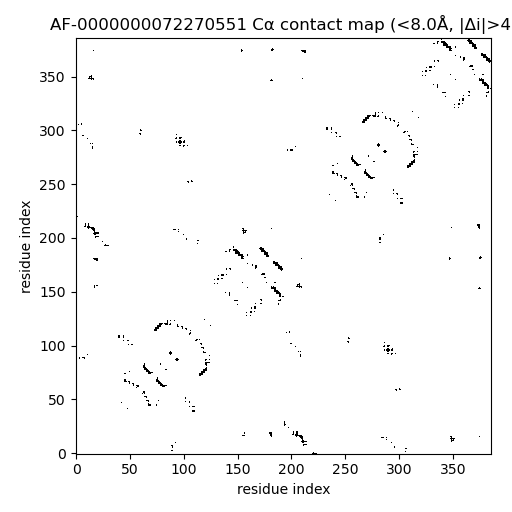HIS A O 1
ATOM 1452 N N . GLY A 1 193 ? -1.348 -34.625 -16.734 1 59.09 193 GLY A N 1
ATOM 1453 C CA . GLY A 1 193 ? -0.286 -34.625 -17.734 1 59.09 193 GLY A CA 1
ATOM 1454 C C . GLY A 1 193 ? 1.005 -35.25 -17.219 1 59.09 193 GLY A C 1
ATOM 1455 O O . GLY A 1 193 ? 1.18 -35.438 -16.016 1 59.09 193 GLY A O 1
ATOM 1456 N N . MET B 1 1 ? 1.561 -5.641 25.641 1 22.45 1 MET B N 1
ATOM 1457 C CA . MET B 1 1 ? 0.813 -6.34 24.594 1 22.45 1 MET B CA 1
ATOM 1458 C C . MET B 1 1 ? 0.648 -5.461 23.359 1 22.45 1 MET B C 1
ATOM 1460 O O . MET B 1 1 ? 0.028 -4.398 23.438 1 22.45 1 MET B O 1
ATOM 1464 N N . ASP B 1 2 ? 1.732 -5.332 22.391 1 25.7 2 ASP B N 1
ATOM 1465 C CA . ASP B 1 2 ? 2.23 -4.285 21.5 1 25.7 2 ASP B CA 1
ATOM 1466 C C . ASP B 1 2 ? 1.295 -4.082 20.312 1 25.7 2 ASP B C 1
ATOM 1468 O O . ASP B 1 2 ? 1.051 -5.012 19.531 1 25.7 2 ASP B O 1
ATOM 1472 N N . ASN B 1 3 ? 0.423 -3.146 20.297 1 31.34 3 ASN B N 1
ATOM 1473 C CA . ASN B 1 3 ? -0.607 -2.568 19.438 1 31.34 3 ASN B CA 1
ATOM 1474 C C . ASN B 1 3 ? -0.12 -2.416 18 1 31.34 3 ASN B C 1
ATOM 1476 O O . ASN B 1 3 ? -0.91 -2.121 17.094 1 31.34 3 ASN B O 1
ATOM 1480 N N . ARG B 1 4 ? 1.176 -2.424 17.734 1 32.53 4 ARG B N 1
ATOM 1481 C CA . ARG B 1 4 ? 1.83 -2.223 16.438 1 32.53 4 ARG B CA 1
ATOM 1482 C C . ARG B 1 4 ? 1.654 -3.441 15.547 1 32.53 4 ARG B C 1
ATOM 1484 O O . ARG B 1 4 ? 1.676 -3.322 14.32 1 32.53 4 ARG B O 1
ATOM 1491 N N . THR B 1 5 ? 1.479 -4.676 16.141 1 33.78 5 THR B N 1
ATOM 1492 C CA . THR B 1 5 ? 1.494 -5.914 15.367 1 33.78 5 THR B CA 1
ATOM 1493 C C . THR B 1 5 ? 0.191 -6.082 14.594 1 33.78 5 THR B C 1
ATOM 1495 O O . THR B 1 5 ? 0.199 -6.547 13.445 1 33.78 5 THR B O 1
ATOM 1498 N N . ASN B 1 6 ? -0.929 -5.562 15.211 1 33.75 6 ASN B N 1
ATOM 1499 C CA . ASN B 1 6 ? -2.242 -5.777 14.617 1 33.75 6 ASN B CA 1
ATOM 1500 C C . ASN B 1 6 ? -2.426 -4.953 13.344 1 33.75 6 ASN B C 1
ATOM 1502 O O . ASN B 1 6 ? -2.979 -5.445 12.359 1 33.75 6 ASN B O 1
ATOM 1506 N N . LEU B 1 7 ? -1.979 -3.754 13.305 1 31.47 7 LEU B N 1
ATOM 1507 C CA . LEU B 1 7 ? -2.117 -2.895 12.133 1 31.47 7 LEU B CA 1
ATOM 1508 C C . LEU B 1 7 ? -1.341 -3.459 10.945 1 31.47 7 LEU B C 1
ATOM 1510 O O . LEU B 1 7 ? -1.854 -3.5 9.828 1 31.47 7 LEU B O 1
ATOM 1514 N N . ASP B 1 8 ? -0.176 -4.004 11.219 1 33.94 8 ASP B N 1
ATOM 1515 C CA . ASP B 1 8 ? 0.71 -4.496 10.164 1 33.94 8 ASP B CA 1
ATOM 1516 C C . ASP B 1 8 ? 0.126 -5.73 9.492 1 33.94 8 ASP B C 1
ATOM 1518 O O . ASP B 1 8 ? 0.185 -5.863 8.266 1 33.94 8 ASP B O 1
ATOM 1522 N N . ASP B 1 9 ? -0.431 -6.598 10.266 1 35.66 9 ASP B N 1
ATOM 1523 C CA . ASP B 1 9 ? -1.048 -7.809 9.734 1 35.66 9 ASP B CA 1
ATOM 1524 C C . ASP B 1 9 ? -2.24 -7.473 8.836 1 35.66 9 ASP B C 1
ATOM 1526 O O . ASP B 1 9 ? -2.439 -8.102 7.797 1 35.66 9 ASP B O 1
ATOM 1530 N N . TYR B 1 10 ? -3.025 -6.465 9.281 1 30.84 10 TYR B N 1
ATOM 1531 C CA . TYR B 1 10 ? -4.203 -6.023 8.539 1 30.84 10 TYR B CA 1
ATOM 1532 C C . TYR B 1 10 ? -3.805 -5.414 7.199 1 30.84 10 TYR B C 1
ATOM 1534 O O . TYR B 1 10 ? -4.41 -5.719 6.168 1 30.84 10 TYR B O 1
ATOM 1542 N N . LEU B 1 11 ? -2.756 -4.711 7.133 1 32.28 11 LEU B N 1
ATOM 1543 C CA . LEU B 1 11 ? -2.309 -3.965 5.961 1 32.28 11 LEU B CA 1
ATOM 1544 C C . LEU B 1 11 ? -1.693 -4.898 4.922 1 32.28 11 LEU B C 1
ATOM 1546 O O . LEU B 1 11 ? -1.803 -4.652 3.721 1 32.28 11 LEU B O 1
ATOM 1550 N N . ALA B 1 12 ? -1.063 -6.023 5.363 1 32.69 12 ALA B N 1
ATOM 1551 C CA . ALA B 1 12 ? -0.436 -6.984 4.461 1 32.69 12 ALA B CA 1
ATOM 1552 C C . ALA B 1 12 ? -1.455 -7.566 3.484 1 32.69 12 ALA B C 1
ATOM 1554 O O . ALA B 1 12 ? -1.122 -7.871 2.336 1 32.69 12 ALA B O 1
ATOM 1555 N N . GLY B 1 13 ? -2.619 -7.703 3.912 1 30.31 13 GLY B N 1
ATOM 1556 C CA . GLY B 1 13 ? -3.66 -8.266 3.066 1 30.31 13 GLY B CA 1
ATOM 1557 C C . GLY B 1 13 ? -4.059 -7.359 1.922 1 30.31 13 GLY B C 1
ATOM 1558 O O . GLY B 1 13 ? -4.844 -7.746 1.057 1 30.31 13 GLY B O 1
ATOM 1559 N N . LEU B 1 14 ? -4.016 -6.09 2.141 1 29.27 14 LEU B N 1
ATOM 1560 C CA . LEU B 1 14 ? -4.621 -5.184 1.167 1 29.27 14 LEU B CA 1
ATOM 1561 C C . LEU B 1 14 ? -3.707 -5 -0.041 1 29.27 14 LEU B C 1
ATOM 1563 O O . LEU B 1 14 ? -4.023 -4.234 -0.953 1 29.27 14 LEU B O 1
ATOM 1567 N N . GLY B 1 15 ? -3.012 -6.039 -0.696 1 28 15 GLY B N 1
ATOM 1568 C CA . GLY B 1 15 ? -2.244 -6.215 -1.919 1 28 15 GLY B CA 1
ATOM 1569 C C . GLY B 1 15 ? -1.677 -4.914 -2.457 1 28 15 GLY B C 1
ATOM 1570 O O . GLY B 1 15 ? -1.43 -4.789 -3.658 1 28 15 GLY B O 1
ATOM 1571 N N . ILE B 1 16 ? -1.599 -3.953 -1.823 1 28.17 16 ILE B N 1
ATOM 1572 C CA . ILE B 1 16 ? -1.118 -2.713 -2.42 1 28.17 16 ILE B CA 1
ATOM 1573 C C . ILE B 1 16 ? 0.323 -2.893 -2.893 1 28.17 16 ILE B C 1
ATOM 1575 O O . ILE B 1 16 ? 1.259 -2.828 -2.092 1 28.17 16 ILE B O 1
ATOM 1579 N N . SER B 1 17 ? 0.546 -4.043 -3.736 1 25.47 17 SER B N 1
ATOM 1580 C CA . SER B 1 17 ? 1.891 -4.316 -4.23 1 25.47 17 SER B CA 1
ATOM 1581 C C . SER B 1 17 ? 2.361 -3.227 -5.191 1 25.47 17 SER B C 1
ATOM 1583 O O . SER B 1 17 ? 1.545 -2.492 -5.75 1 25.47 17 SER B O 1
ATOM 1585 N N . ASP B 1 18 ? 3.676 -3.098 -5.461 1 26.12 18 ASP B N 1
ATOM 1586 C CA . ASP B 1 18 ? 4.547 -2.139 -6.133 1 26.12 18 ASP B CA 1
ATOM 1587 C C . ASP B 1 18 ? 4.344 -2.174 -7.645 1 26.12 18 ASP B C 1
ATOM 1589 O O . ASP B 1 18 ? 4.395 -3.242 -8.258 1 26.12 18 ASP B O 1
ATOM 1593 N N . ALA B 1 19 ? 3.611 -1.209 -8.32 1 25.25 19 ALA B N 1
ATOM 1594 C CA . ALA B 1 19 ? 3.346 -0.968 -9.734 1 25.25 19 ALA B CA 1
ATOM 1595 C C . ALA B 1 19 ? 4.648 -0.853 -10.523 1 25.25 19 ALA B C 1
ATOM 1597 O O . ALA B 1 19 ? 5.59 -0.191 -10.086 1 25.25 19 ALA B O 1
ATOM 1598 N N . ASP B 1 20 ? 4.926 -1.799 -11.469 1 22.48 20 ASP B N 1
ATOM 1599 C CA . ASP B 1 20 ? 6.016 -1.779 -12.445 1 22.48 20 ASP B CA 1
ATOM 1600 C C . ASP B 1 20 ? 5.961 -0.52 -13.305 1 22.48 20 ASP B C 1
ATOM 1602 O O . ASP B 1 20 ? 4.879 -0.069 -13.688 1 22.48 20 ASP B O 1
ATOM 1606 N N . GLU B 1 21 ? 6.953 0.267 -13.555 1 25.09 21 GLU B N 1
ATOM 1607 C CA . GLU B 1 21 ? 7.32 1.493 -14.258 1 25.09 21 GLU B CA 1
ATOM 1608 C C . GLU B 1 21 ? 7.102 1.358 -15.758 1 25.09 21 GLU B C 1
ATOM 1610 O O . GLU B 1 21 ? 7.199 2.342 -16.5 1 25.09 21 GLU B O 1
ATOM 1615 N N . SER B 1 22 ? 6.902 0.276 -16.438 1 24.41 22 SER B N 1
ATOM 1616 C CA . SER B 1 22 ? 7.406 0.403 -17.797 1 24.41 22 SER B CA 1
ATOM 1617 C C . SER B 1 22 ? 6.492 1.28 -18.641 1 24.41 22 SER B C 1
ATOM 1619 O O . SER B 1 22 ? 6.965 2.111 -19.422 1 24.41 22 SER B O 1
ATOM 1621 N N . ALA B 1 23 ? 5.422 0.681 -19.328 1 23.33 23 ALA B N 1
ATOM 1622 C CA . ALA B 1 23 ? 5.023 1.105 -20.672 1 23.33 23 ALA B CA 1
ATOM 1623 C C . ALA B 1 23 ? 4.227 2.406 -20.609 1 23.33 23 ALA B C 1
ATOM 1625 O O . ALA B 1 23 ? 3.232 2.506 -19.891 1 23.33 23 ALA B O 1
ATOM 1626 N N . LEU B 1 24 ? 4.828 3.574 -20.938 1 26.27 24 LEU B N 1
ATOM 1627 C CA . LEU B 1 24 ? 4.281 4.91 -21.141 1 26.27 24 LEU B CA 1
ATOM 1628 C C . LEU B 1 24 ? 3.053 4.863 -22.047 1 26.27 24 LEU B C 1
ATOM 1630 O O . LEU B 1 24 ? 3.082 4.246 -23.109 1 26.27 24 LEU B O 1
ATOM 1634 N N . PRO B 1 25 ? 1.863 4.859 -21.562 1 26.06 25 PRO B N 1
ATOM 1635 C CA . PRO B 1 25 ? 0.777 4.828 -22.547 1 26.06 25 PRO B CA 1
ATOM 1636 C C . PRO B 1 25 ? 0.972 5.84 -23.672 1 26.06 25 PRO B C 1
ATOM 1638 O O . PRO B 1 25 ? 1.699 6.824 -23.5 1 26.06 25 PRO B O 1
ATOM 1641 N N . PRO B 1 26 ? 0.719 5.477 -24.922 1 25.86 26 PRO B N 1
ATOM 1642 C CA . PRO B 1 26 ? 0.813 6.469 -25.984 1 25.86 26 PRO B CA 1
ATOM 1643 C C . PRO B 1 26 ? -0.003 7.727 -25.703 1 25.86 26 PRO B C 1
ATOM 1645 O O . PRO B 1 26 ? -0.949 7.688 -24.906 1 25.86 26 PRO B O 1
ATOM 1648 N N . PRO B 1 27 ? 0.417 8.867 -26.125 1 25.94 27 PRO B N 1
ATOM 1649 C CA . PRO B 1 27 ? -0.176 10.188 -25.906 1 25.94 27 PRO B CA 1
ATOM 1650 C C . PRO B 1 27 ? -1.658 10.242 -26.281 1 25.94 27 PRO B C 1
ATOM 1652 O O . PRO B 1 27 ? -2.062 9.695 -27.297 1 25.94 27 PRO B O 1
ATOM 1655 N N . ALA B 1 28 ? -2.498 10.18 -25.297 1 25.77 28 ALA B N 1
ATOM 1656 C CA . ALA B 1 28 ? -3.932 10.297 -25.562 1 25.77 28 ALA B CA 1
ATOM 1657 C C . ALA B 1 28 ? -4.219 11.406 -26.562 1 25.77 28 ALA B C 1
ATOM 1659 O O . ALA B 1 28 ? -3.455 12.375 -26.672 1 25.77 28 ALA B O 1
ATOM 1660 N N . PRO B 1 29 ? -5.059 11.125 -27.5 1 25.3 29 PRO B N 1
ATOM 1661 C CA . PRO B 1 29 ? -5.387 12.188 -28.453 1 25.3 29 PRO B CA 1
ATOM 1662 C C . PRO B 1 29 ? -5.785 13.492 -27.766 1 25.3 29 PRO B C 1
ATOM 1664 O O . PRO B 1 29 ? -6.133 13.492 -26.578 1 25.3 29 PRO B O 1
ATOM 1667 N N . ASP B 1 30 ? -5.746 14.688 -28.438 1 27.31 30 ASP B N 1
ATOM 1668 C CA . ASP B 1 30 ? -5.977 16.109 -28.188 1 27.31 30 ASP B CA 1
ATOM 1669 C C . ASP B 1 30 ? -7.367 16.344 -27.594 1 27.31 30 ASP B C 1
ATOM 1671 O O . ASP B 1 30 ? -8.367 16.312 -28.328 1 27.31 30 ASP B O 1
ATOM 1675 N N . ALA B 1 31 ? -7.785 15.656 -26.578 1 27.84 31 ALA B N 1
ATOM 1676 C CA . ALA B 1 31 ? -9.141 16.062 -26.203 1 27.84 31 ALA B CA 1
ATOM 1677 C C . ALA B 1 31 ? -9.234 17.578 -26.062 1 27.84 31 ALA B C 1
ATOM 1679 O O . ALA B 1 31 ? -8.273 18.234 -25.656 1 27.84 31 ALA B O 1
ATOM 1680 N N . ALA B 1 32 ? -10.25 18.141 -26.688 1 29.52 32 ALA B N 1
ATOM 1681 C CA . ALA B 1 32 ? -10.625 19.562 -26.656 1 29.52 32 ALA B CA 1
ATOM 1682 C C . ALA B 1 32 ? -10.711 20.062 -25.219 1 29.52 32 ALA B C 1
ATOM 1684 O O . ALA B 1 32 ? -11 19.297 -24.297 1 29.52 32 ALA B O 1
ATOM 1685 N N . PRO B 1 33 ? -10.094 21.203 -24.922 1 29.94 33 PRO B N 1
ATOM 1686 C CA . PRO B 1 33 ? -9.984 21.844 -23.625 1 29.94 33 PRO B CA 1
ATOM 1687 C C . PRO B 1 33 ? -11.32 21.938 -22.891 1 29.94 33 PRO B C 1
ATOM 1689 O O . PRO B 1 33 ? -12.258 22.578 -23.375 1 29.94 33 PRO B O 1
ATOM 1692 N N . VAL B 1 34 ? -12.039 20.875 -22.656 1 31.61 34 VAL B N 1
ATOM 1693 C CA . VAL B 1 34 ? -13.25 21.25 -21.938 1 31.61 34 VAL B CA 1
ATOM 1694 C C . VAL B 1 34 ? -12.906 22.266 -20.859 1 31.61 34 VAL B C 1
ATOM 1696 O O . VAL B 1 34 ? -11.898 22.141 -20.156 1 31.61 34 VAL B O 1
ATOM 1699 N N . SER B 1 35 ? -13.32 23.594 -20.922 1 30 35 SER B N 1
ATOM 1700 C CA . SER B 1 35 ? -13.109 24.891 -20.297 1 30 35 SER B CA 1
ATOM 1701 C C . SER B 1 35 ? -13.43 24.828 -18.797 1 30 35 SER B C 1
ATOM 1703 O O . SER B 1 35 ? -13.164 25.797 -18.078 1 30 35 SER B O 1
ATOM 1705 N N . ALA B 1 36 ? -14.641 24.234 -18.422 1 34.06 36 ALA B N 1
ATOM 1706 C CA . ALA B 1 36 ? -15.141 24.938 -17.25 1 34.06 36 ALA B CA 1
ATOM 1707 C C . ALA B 1 36 ? -14.219 24.734 -16.062 1 34.06 36 ALA B C 1
ATOM 1709 O O . ALA B 1 36 ? -13.93 23.609 -15.672 1 34.06 36 ALA B O 1
ATOM 1710 N N . PRO B 1 37 ? -13.266 25.594 -15.797 1 34.75 37 PRO B N 1
ATOM 1711 C CA . PRO B 1 37 ? -12.422 25.609 -14.602 1 34.75 37 PRO B CA 1
ATOM 1712 C C . PRO B 1 37 ? -13.211 25.359 -13.32 1 34.75 37 PRO B C 1
ATOM 1714 O O . PRO B 1 37 ? -14.094 26.156 -12.969 1 34.75 37 PRO B O 1
ATOM 1717 N N . LEU B 1 38 ? -14.055 24.422 -13.242 1 35.25 38 LEU B N 1
ATOM 1718 C CA . LEU B 1 38 ? -14.789 24.391 -11.984 1 35.25 38 LEU B CA 1
ATOM 1719 C C . LEU B 1 38 ? -14.031 25.141 -10.891 1 35.25 38 LEU B C 1
ATOM 1721 O O . LEU B 1 38 ? -12.812 25.281 -10.969 1 35.25 38 LEU B O 1
ATOM 1725 N N . HIS B 1 39 ? -14.766 25.781 -9.883 1 37.09 39 HIS B N 1
ATOM 1726 C CA . HIS B 1 39 ? -14.555 26.844 -8.906 1 37.09 39 HIS B CA 1
ATOM 1727 C C . HIS B 1 39 ? -13.273 26.609 -8.109 1 37.09 39 HIS B C 1
ATOM 1729 O O . HIS B 1 39 ? -12.562 27.562 -7.77 1 37.09 39 HIS B O 1
ATOM 1735 N N . GLY B 1 40 ? -13.094 25.484 -7.297 1 41.03 40 GLY B N 1
ATOM 1736 C CA . GLY B 1 40 ? -12.188 25.828 -6.211 1 41.03 40 GLY B CA 1
ATOM 1737 C C . GLY B 1 40 ? -10.797 26.188 -6.691 1 41.03 40 GLY B C 1
ATOM 1738 O O . GLY B 1 40 ? -9.852 25.406 -6.5 1 41.03 40 GLY B O 1
ATOM 1739 N N . ALA B 1 41 ? -10.469 26.703 -7.719 1 47.19 41 ALA B N 1
ATOM 1740 C CA . ALA B 1 41 ? -9.43 27.297 -8.555 1 47.19 41 ALA B CA 1
ATOM 1741 C C . ALA B 1 41 ? -8.367 27.984 -7.707 1 47.19 41 ALA B C 1
ATOM 1743 O O . ALA B 1 41 ? -7.172 27.891 -7.992 1 47.19 41 ALA B O 1
ATOM 1744 N N . ASP B 1 42 ? -8.852 29 -6.801 1 55.5 42 ASP B N 1
ATOM 1745 C CA . ASP B 1 42 ? -8.039 30.062 -6.211 1 55.5 42 ASP B CA 1
ATOM 1746 C C . ASP B 1 42 ? -7.242 29.547 -5.016 1 55.5 42 ASP B C 1
ATOM 1748 O O . ASP B 1 42 ? -6.441 30.281 -4.43 1 55.5 42 ASP B O 1
ATOM 1752 N N . GLU B 1 43 ? -7.652 28.516 -4.535 1 72.38 43 GLU B N 1
ATOM 1753 C CA . GLU B 1 43 ? -6.934 28.219 -3.297 1 72.38 43 GLU B CA 1
ATOM 1754 C C . GLU B 1 43 ? -5.547 27.656 -3.584 1 72.38 43 GLU B C 1
ATOM 1756 O O . GLU B 1 43 ? -5.375 26.875 -4.523 1 72.38 43 GLU B O 1
ATOM 1761 N N . ASP B 1 44 ? -4.535 28.328 -3.1 1 84.38 44 ASP B N 1
ATOM 1762 C CA . ASP B 1 44 ? -3.15 27.875 -3.092 1 84.38 44 ASP B CA 1
ATOM 1763 C C . ASP B 1 44 ? -3.068 26.391 -2.732 1 84.38 44 ASP B C 1
ATOM 1765 O O . ASP B 1 44 ? -3.449 25.984 -1.63 1 84.38 44 ASP B O 1
ATOM 1769 N N . PRO B 1 45 ? -2.832 25.562 -3.74 1 87.88 45 PRO B N 1
ATOM 1770 C CA . PRO B 1 45 ? -2.742 24.125 -3.467 1 87.88 45 PRO B CA 1
ATOM 1771 C C . PRO B 1 45 ? -1.946 23.812 -2.203 1 87.88 45 PRO B C 1
ATOM 1773 O O . PRO B 1 45 ? -2.242 22.828 -1.507 1 87.88 45 PRO B O 1
ATOM 1776 N N . ARG B 1 46 ? -0.951 24.594 -1.968 1 90.81 46 ARG B N 1
ATOM 1777 C CA . ARG B 1 46 ? -0.148 24.406 -0.762 1 90.81 46 ARG B CA 1
ATOM 1778 C C . ARG B 1 46 ? -1.001 24.578 0.492 1 90.81 46 ARG B C 1
ATOM 1780 O O . ARG B 1 46 ? -0.899 23.766 1.423 1 90.81 46 ARG B O 1
ATOM 1787 N N . ALA B 1 47 ? -1.801 25.547 0.471 1 90.94 47 ALA B N 1
ATOM 1788 C CA . ALA B 1 47 ? -2.658 25.812 1.623 1 90.94 47 ALA B CA 1
ATOM 1789 C C . ALA B 1 47 ? -3.707 24.719 1.794 1 90.94 47 ALA B C 1
ATOM 1791 O O . ALA B 1 47 ? -4.02 24.328 2.918 1 90.94 47 ALA B O 1
ATOM 1792 N N . VAL B 1 48 ? -4.191 24.312 0.739 1 89.19 48 VAL B N 1
ATOM 1793 C CA . VAL B 1 48 ? -5.199 23.25 0.76 1 89.19 48 VAL B CA 1
ATOM 1794 C C . VAL B 1 48 ? -4.602 21.984 1.359 1 89.19 48 VAL B C 1
ATOM 1796 O O . VAL B 1 48 ? -5.203 21.359 2.238 1 89.19 48 VAL B O 1
ATOM 1799 N N . LEU B 1 49 ? -3.428 21.609 0.889 1 92.88 49 LEU B N 1
ATOM 1800 C CA . LEU B 1 49 ? -2.752 20.406 1.368 1 92.88 49 LEU B CA 1
ATOM 1801 C C . LEU B 1 49 ? -2.432 20.531 2.855 1 92.88 49 LEU B C 1
ATOM 1803 O O . LEU B 1 49 ? -2.67 19.594 3.619 1 92.88 49 LEU B O 1
ATOM 1807 N N . GLU B 1 50 ? -1.923 21.625 3.191 1 95.62 50 GLU B N 1
ATOM 1808 C CA . GLU B 1 50 ? -1.539 21.859 4.582 1 95.62 50 GLU B CA 1
ATOM 1809 C C . GLU B 1 50 ? -2.746 21.75 5.512 1 95.62 50 GLU B C 1
ATOM 1811 O O . GLU B 1 50 ? -2.678 21.094 6.555 1 95.62 50 GLU B O 1
ATOM 1816 N N . GLN B 1 51 ? -3.785 22.391 5.164 1 94.19 51 GLN B N 1
ATOM 1817 C CA . GLN B 1 51 ? -4.996 22.359 5.973 1 94.19 51 GLN B CA 1
ATOM 1818 C C . GLN B 1 51 ? -5.551 20.938 6.059 1 94.19 51 GLN B C 1
ATOM 1820 O O . GLN B 1 51 ? -5.945 20.484 7.137 1 94.19 51 GLN B O 1
ATOM 1825 N N . PHE B 1 52 ? -5.562 20.328 4.977 1 93.94 52 PHE B N 1
ATOM 1826 C CA . PHE B 1 52 ? -6.082 18.969 4.938 1 93.94 52 PHE B CA 1
ATOM 1827 C C . PHE B 1 52 ? -5.273 18.047 5.848 1 93.94 52 PHE B C 1
ATOM 1829 O O . PHE B 1 52 ? -5.836 17.359 6.695 1 93.94 52 PHE B O 1
ATOM 1836 N N . LEU B 1 53 ? -3.994 18.047 5.637 1 97.12 53 LEU B N 1
ATOM 1837 C CA . LEU B 1 53 ? -3.123 17.156 6.406 1 97.12 53 LEU B CA 1
ATOM 1838 C C . LEU B 1 53 ? -3.174 17.516 7.891 1 97.12 53 LEU B C 1
ATOM 1840 O O . LEU B 1 53 ? -3.115 16.625 8.742 1 97.12 53 LEU B O 1
ATOM 1844 N N . ALA B 1 54 ? -3.242 18.781 8.156 1 96.5 54 ALA B N 1
ATOM 1845 C CA . ALA B 1 54 ? -3.344 19.203 9.555 1 96.5 54 ALA B CA 1
ATOM 1846 C C . ALA B 1 54 ? -4.609 18.656 10.203 1 96.5 54 ALA B C 1
ATOM 1848 O O . ALA B 1 54 ? -4.566 18.141 11.32 1 96.5 54 ALA B O 1
ATOM 1849 N N . GLU B 1 55 ? -5.676 18.781 9.531 1 94.94 55 GLU B N 1
ATOM 1850 C CA . GLU B 1 55 ? -6.941 18.266 10.047 1 94.94 55 GLU B CA 1
ATOM 1851 C C . GLU B 1 55 ? -6.918 16.75 10.18 1 94.94 55 GLU B C 1
ATOM 1853 O O . GLU B 1 55 ? -7.383 16.203 11.18 1 94.94 55 GLU B O 1
ATOM 1858 N N . LEU B 1 56 ? -6.41 16.094 9.227 1 95.06 56 LEU B N 1
ATOM 1859 C CA . LEU B 1 56 ? -6.336 14.641 9.242 1 95.06 56 LEU B CA 1
ATOM 1860 C C . LEU B 1 56 ? -5.488 14.148 10.414 1 95.06 56 LEU B C 1
ATOM 1862 O O . LEU B 1 56 ? -5.926 13.297 11.188 1 95.06 56 LEU B O 1
ATOM 1866 N N . THR B 1 57 ? -4.285 14.703 10.531 1 95.12 57 THR B N 1
ATOM 1867 C CA . THR B 1 57 ? -3.354 14.203 11.531 1 95.12 57 THR B CA 1
ATOM 1868 C C . THR B 1 57 ? -3.822 14.57 12.938 1 95.12 57 THR B C 1
ATOM 1870 O O . THR B 1 57 ? -3.549 13.844 13.898 1 95.12 57 THR B O 1
ATOM 1873 N N . ALA B 1 58 ? -4.574 15.688 13.047 1 93.06 58 ALA B N 1
ATOM 1874 C CA . ALA B 1 58 ? -5.102 16.094 14.344 1 93.06 58 ALA B CA 1
ATOM 1875 C C . ALA B 1 58 ? -6.09 15.055 14.883 1 93.06 58 ALA B C 1
ATOM 1877 O O . ALA B 1 58 ? -6.23 14.898 16.094 1 93.06 58 ALA B O 1
ATOM 1878 N N . ARG B 1 59 ? -6.766 14.352 14 1 89.31 59 ARG B N 1
ATOM 1879 C CA . ARG B 1 59 ? -7.707 13.305 14.406 1 89.31 59 ARG B CA 1
ATOM 1880 C C . ARG B 1 59 ? -6.973 12.094 14.961 1 89.31 59 ARG B C 1
ATOM 1882 O O . ARG B 1 59 ? -7.559 11.289 15.688 1 89.31 59 ARG B O 1
ATOM 1889 N N . ILE B 1 60 ? -5.777 11.984 14.617 1 89 60 ILE B N 1
ATOM 1890 C CA . ILE B 1 60 ? -4.98 10.844 15.062 1 89 60 ILE B CA 1
ATOM 1891 C C . ILE B 1 60 ? -4.168 11.234 16.297 1 89 60 ILE B C 1
ATOM 1893 O O . ILE B 1 60 ? -4.16 10.516 17.297 1 89 60 ILE B O 1
ATOM 1897 N N . ASP B 1 61 ? -3.537 12.367 16.203 1 90.38 61 ASP B N 1
ATOM 1898 C CA . ASP B 1 61 ? -2.721 12.922 17.266 1 90.38 61 ASP B CA 1
ATOM 1899 C C . ASP B 1 61 ? -2.67 14.445 17.188 1 90.38 61 ASP B C 1
ATOM 1901 O O . ASP B 1 61 ? -1.997 15.008 16.328 1 90.38 61 ASP B O 1
ATOM 1905 N N . PRO B 1 62 ? -3.299 15.141 18.125 1 91.12 62 PRO B N 1
ATOM 1906 C CA . PRO B 1 62 ? -3.385 16.609 18.062 1 91.12 62 PRO B CA 1
ATOM 1907 C C . PRO B 1 62 ? -2.035 17.281 18.266 1 91.12 62 PRO B C 1
ATOM 1909 O O . PRO B 1 62 ? -1.903 18.484 18.031 1 91.12 62 PRO B O 1
ATOM 1912 N N . GLY B 1 63 ? -1.072 16.562 18.703 1 93.25 63 GLY B N 1
ATOM 1913 C CA . GLY B 1 63 ? 0.238 17.141 18.969 1 93.25 63 GLY B CA 1
ATOM 1914 C C . GLY B 1 63 ? 1.109 17.219 17.719 1 93.25 63 GLY B C 1
ATOM 1915 O O . GLY B 1 63 ? 2.213 17.766 17.766 1 93.25 63 GLY B O 1
ATOM 1916 N N . LEU B 1 64 ? 0.629 16.766 16.609 1 95.25 64 LEU B N 1
ATOM 1917 C CA . LEU B 1 64 ? 1.404 16.766 15.383 1 95.25 64 LEU B CA 1
ATOM 1918 C C . LEU B 1 64 ? 1.285 18.094 14.656 1 95.25 64 LEU B C 1
ATOM 1920 O O . LEU B 1 64 ? 0.273 18.797 14.789 1 95.25 64 LEU B O 1
ATOM 1924 N N . ARG B 1 65 ? 2.354 18.484 13.992 1 97.06 65 ARG B N 1
ATOM 1925 C CA . ARG B 1 65 ? 2.412 19.719 13.203 1 97.06 65 ARG B CA 1
ATOM 1926 C C . ARG B 1 65 ? 2.719 19.406 11.742 1 97.06 65 ARG B C 1
ATOM 1928 O O . ARG B 1 65 ? 3.471 18.469 11.445 1 97.06 65 ARG B O 1
ATOM 1935 N N . VAL B 1 66 ? 2.143 20.203 10.852 1 97.81 66 VAL B N 1
ATOM 1936 C CA . VAL B 1 66 ? 2.318 19.984 9.422 1 97.81 66 VAL B CA 1
ATOM 1937 C C . VAL B 1 66 ? 2.891 21.234 8.773 1 97.81 66 VAL B C 1
ATOM 1939 O O . VAL B 1 66 ? 2.41 22.344 9.016 1 97.81 66 VAL B O 1
ATOM 1942 N N . GLN B 1 67 ? 3.928 21.078 7.992 1 97.12 67 GLN B N 1
ATOM 1943 C CA . GLN B 1 67 ? 4.492 22.125 7.16 1 97.12 67 GLN B CA 1
ATOM 1944 C C . GLN B 1 67 ? 4.602 21.688 5.707 1 97.12 67 GLN B C 1
ATOM 1946 O O . GLN B 1 67 ? 5.07 20.578 5.422 1 97.12 67 GLN B O 1
ATOM 1951 N N . VAL B 1 68 ? 4.109 22.531 4.797 1 96.31 68 VAL B N 1
ATOM 1952 C CA . VAL B 1 68 ? 4.16 22.203 3.377 1 96.31 68 VAL B CA 1
ATOM 1953 C C . VAL B 1 68 ? 5.039 23.219 2.641 1 96.31 68 VAL B C 1
ATOM 1955 O O . VAL B 1 68 ? 4.918 24.422 2.857 1 96.31 68 VAL B O 1
ATOM 1958 N N . ARG B 1 69 ? 5.914 22.719 1.853 1 94.38 69 ARG B N 1
ATOM 1959 C CA . ARG B 1 69 ? 6.75 23.547 0.992 1 94.38 69 ARG B CA 1
ATOM 1960 C C . ARG B 1 69 ? 6.566 23.172 -0.475 1 94.38 69 ARG B C 1
ATOM 1962 O O . ARG B 1 69 ? 6.363 22 -0.803 1 94.38 69 ARG B O 1
ATOM 1969 N N . GLU B 1 70 ? 6.605 24.141 -1.258 1 90.31 70 GLU B N 1
ATOM 1970 C CA . GLU B 1 70 ? 6.551 23.906 -2.699 1 90.31 70 GLU B CA 1
ATOM 1971 C C . GLU B 1 70 ? 7.953 23.828 -3.299 1 90.31 70 GLU B C 1
ATOM 1973 O O . GLU B 1 70 ? 8.781 24.703 -3.07 1 90.31 70 GLU B O 1
ATOM 1978 N N . THR B 1 71 ? 8.195 22.75 -3.904 1 88.25 71 THR B N 1
ATOM 1979 C CA . THR B 1 71 ? 9.438 22.609 -4.656 1 88.25 71 THR B CA 1
ATOM 1980 C C . THR B 1 71 ? 9.18 22.703 -6.156 1 88.25 71 THR B C 1
ATOM 1982 O O . THR B 1 71 ? 8.062 23.031 -6.578 1 88.25 71 THR B O 1
ATOM 1985 N N . GLU B 1 72 ? 10.164 22.609 -6.961 1 83.56 72 GLU B N 1
ATOM 1986 C CA . GLU B 1 72 ? 10.055 22.734 -8.414 1 83.56 72 GLU B CA 1
ATOM 1987 C C . GLU B 1 72 ? 9.062 21.719 -8.984 1 83.56 72 GLU B C 1
ATOM 1989 O O . GLU B 1 72 ? 8.297 22.031 -9.891 1 83.56 72 GLU B O 1
ATOM 1994 N N . ASP B 1 73 ? 8.969 20.609 -8.352 1 84.19 73 ASP B N 1
ATOM 1995 C CA . ASP B 1 73 ? 8.211 19.578 -9.047 1 84.19 73 ASP B CA 1
ATOM 1996 C C . ASP B 1 73 ? 7.18 18.938 -8.125 1 84.19 73 ASP B C 1
ATOM 1998 O O . ASP B 1 73 ? 6.5 17.984 -8.508 1 84.19 73 ASP B O 1
ATOM 2002 N N . ALA B 1 74 ? 7.105 19.5 -6.852 1 89.19 74 ALA B N 1
ATOM 2003 C CA . ALA B 1 74 ? 6.211 18.781 -5.938 1 89.19 74 ALA B CA 1
ATOM 2004 C C . ALA B 1 74 ? 5.832 19.672 -4.75 1 89.19 74 ALA B C 1
ATOM 2006 O O . ALA B 1 74 ? 6.52 20.656 -4.453 1 89.19 74 ALA B O 1
ATOM 2007 N N . LEU B 1 75 ? 4.742 19.391 -4.141 1 92.88 75 LEU B N 1
ATOM 2008 C CA . LEU B 1 75 ? 4.441 19.828 -2.783 1 92.88 75 LEU B CA 1
ATOM 2009 C C . LEU B 1 75 ? 4.953 18.828 -1.758 1 92.88 75 LEU B C 1
ATOM 2011 O O . LEU B 1 75 ? 4.605 17.641 -1.813 1 92.88 75 LEU B O 1
ATOM 2015 N N . GLU B 1 76 ? 5.805 19.328 -0.919 1 95.62 76 GLU B N 1
ATOM 2016 C CA . GLU B 1 76 ? 6.383 18.453 0.101 1 95.62 76 GLU B CA 1
ATOM 2017 C C . GLU B 1 76 ? 5.836 18.797 1.485 1 95.62 76 GLU B C 1
ATOM 2019 O O . GLU B 1 76 ? 5.945 19.938 1.945 1 95.62 76 GLU B O 1
ATOM 2024 N N . ALA B 1 77 ? 5.273 17.828 2.111 1 97.12 77 ALA B N 1
ATOM 2025 C CA . ALA B 1 77 ? 4.711 18 3.445 1 97.12 77 ALA B CA 1
ATOM 2026 C C . ALA B 1 77 ? 5.543 17.281 4.496 1 97.12 77 ALA B C 1
ATOM 2028 O O . ALA B 1 77 ? 5.914 16.109 4.309 1 97.12 77 ALA B O 1
ATOM 2029 N N . GLU B 1 78 ? 5.812 17.984 5.527 1 97.38 78 GLU B N 1
ATOM 2030 C CA . GLU B 1 78 ? 6.5 17.406 6.68 1 97.38 78 GLU B CA 1
ATOM 2031 C C . GLU B 1 78 ? 5.598 17.391 7.91 1 97.38 78 GLU B C 1
ATOM 2033 O O . GLU B 1 78 ? 5.086 18.438 8.32 1 97.38 78 GLU B O 1
ATOM 2038 N N . ILE B 1 79 ? 5.43 16.203 8.438 1 97.62 79 ILE B N 1
ATOM 2039 C CA . ILE B 1 79 ? 4.68 16.031 9.68 1 97.62 79 ILE B CA 1
ATOM 2040 C C . ILE B 1 79 ? 5.648 15.781 10.836 1 97.62 79 ILE B C 1
ATOM 2042 O O . ILE B 1 79 ? 6.469 14.859 10.773 1 97.62 79 ILE B O 1
ATOM 2046 N N . SER B 1 80 ? 5.562 16.625 11.789 1 96.94 80 SER B N 1
ATOM 2047 C CA . SER B 1 80 ? 6.477 16.531 12.93 1 96.94 80 SER B CA 1
ATOM 2048 C C . SER B 1 80 ? 5.715 16.516 14.25 1 96.94 80 SER B C 1
ATOM 2050 O O . SER B 1 80 ? 4.504 16.75 14.281 1 96.94 80 SER B O 1
ATOM 2052 N N . GLY B 1 81 ? 6.469 16.188 15.367 1 94.25 81 GLY B N 1
ATOM 2053 C CA . GLY B 1 81 ? 5.914 16.062 16.703 1 94.25 81 GLY B CA 1
ATOM 2054 C C . GLY B 1 81 ? 6.527 14.938 17.5 1 94.25 81 GLY B C 1
ATOM 2055 O O . GLY B 1 81 ? 7.289 14.133 16.969 1 94.25 81 GLY B O 1
ATOM 2056 N N . GLU B 1 82 ? 6.242 14.859 18.719 1 89.5 82 GLU B N 1
ATOM 2057 C CA . GLU B 1 82 ? 6.848 13.906 19.641 1 89.5 82 GLU B CA 1
ATOM 2058 C C . GLU B 1 82 ? 6.578 12.469 19.219 1 89.5 82 GLU B C 1
ATOM 2060 O O . GLU B 1 82 ? 7.477 11.625 19.234 1 89.5 82 GLU B O 1
ATOM 2065 N N . ASN B 1 83 ? 5.41 12.211 18.734 1 87.31 83 ASN B N 1
ATOM 2066 C CA . ASN B 1 83 ? 5.035 10.844 18.375 1 87.31 83 ASN B CA 1
ATOM 2067 C C . ASN B 1 83 ? 4.895 10.68 16.875 1 87.31 83 ASN B C 1
ATOM 2069 O O . ASN B 1 83 ? 4.199 9.773 16.406 1 87.31 83 ASN B O 1
ATOM 2073 N N . ALA B 1 84 ? 5.582 11.539 16.156 1 92.38 84 ALA B N 1
ATOM 2074 C CA . ALA B 1 84 ? 5.418 11.539 14.703 1 92.38 84 ALA B CA 1
ATOM 2075 C C . ALA B 1 84 ? 5.926 10.234 14.094 1 92.38 84 ALA B C 1
ATOM 2077 O O . ALA B 1 84 ? 5.301 9.68 13.188 1 92.38 84 ALA B O 1
ATOM 2078 N N . ALA B 1 85 ? 7.02 9.734 14.586 1 88.5 85 ALA B N 1
ATOM 2079 C CA . ALA B 1 85 ? 7.621 8.523 14.047 1 88.5 85 ALA B CA 1
ATOM 2080 C C . ALA B 1 85 ? 6.68 7.328 14.203 1 88.5 85 ALA B C 1
ATOM 2082 O O . ALA B 1 85 ? 6.652 6.438 13.352 1 88.5 85 ALA B O 1
ATOM 2083 N N . ARG B 1 86 ? 5.902 7.355 15.203 1 88.44 86 ARG B N 1
ATOM 2084 C CA . ARG B 1 86 ? 4.957 6.27 15.453 1 88.44 86 ARG B CA 1
ATOM 2085 C C . ARG B 1 86 ? 3.814 6.293 14.445 1 88.44 86 ARG B C 1
ATOM 2087 O O . ARG B 1 86 ? 3.215 5.254 14.156 1 88.44 86 ARG B O 1
ATOM 2094 N N . LEU B 1 87 ? 3.584 7.434 13.875 1 92 87 LEU B N 1
ATOM 2095 C CA . LEU B 1 87 ? 2.49 7.59 12.922 1 92 87 LEU B CA 1
ATOM 2096 C C . LEU B 1 87 ? 2.807 6.891 11.609 1 92 87 LEU B C 1
ATOM 2098 O O . LEU B 1 87 ? 1.897 6.477 10.883 1 92 87 LEU B O 1
ATOM 2102 N N . ALA B 1 88 ? 4.039 6.773 11.258 1 92.38 88 ALA B N 1
ATOM 2103 C CA . ALA B 1 88 ? 4.43 6.215 9.961 1 92.38 88 ALA B CA 1
ATOM 2104 C C . ALA B 1 88 ? 3.9 4.793 9.805 1 92.38 88 ALA B C 1
ATOM 2106 O O . ALA B 1 88 ? 3.572 4.367 8.688 1 92.38 88 ALA B O 1
ATOM 2107 N N . GLY B 1 89 ? 3.756 4.109 10.953 1 86.06 89 GLY B N 1
ATOM 2108 C CA . GLY B 1 89 ? 3.34 2.717 10.914 1 86.06 89 GLY B CA 1
ATOM 2109 C C . GLY B 1 89 ? 4.473 1.766 10.586 1 86.06 89 GLY B C 1
ATOM 2110 O O . GLY B 1 89 ? 5.617 2.191 10.398 1 86.06 89 GLY B O 1
ATOM 2111 N N . ARG B 1 90 ? 4.105 0.543 10.5 1 83 90 ARG B N 1
ATOM 2112 C CA . ARG B 1 90 ? 5.082 -0.48 10.148 1 83 90 ARG B CA 1
ATOM 2113 C C . ARG B 1 90 ? 5.535 -0.329 8.703 1 83 90 ARG B C 1
ATOM 2115 O O . ARG B 1 90 ? 4.707 -0.218 7.797 1 83 90 ARG B O 1
ATOM 2122 N N . ASP B 1 91 ? 6.816 -0.162 8.555 1 82.81 91 ASP B N 1
ATOM 2123 C CA . ASP B 1 91 ? 7.438 -0.061 7.234 1 82.81 91 ASP B CA 1
ATOM 2124 C C . ASP B 1 91 ? 6.883 1.134 6.461 1 82.81 91 ASP B C 1
ATOM 2126 O O . ASP B 1 91 ? 6.801 1.098 5.23 1 82.81 91 ASP B O 1
ATOM 2130 N N . GLY B 1 92 ? 6.223 2.094 7.18 1 91.31 92 GLY B N 1
ATOM 2131 C CA . GLY B 1 92 ? 5.766 3.326 6.559 1 91.31 92 GLY B CA 1
ATOM 2132 C C . GLY B 1 92 ? 4.383 3.211 5.945 1 91.31 92 GLY B C 1
ATOM 2133 O O . GLY B 1 92 ? 4 4.027 5.105 1 91.31 92 GLY B O 1
ATOM 2134 N N . ARG B 1 93 ? 3.658 2.301 6.355 1 90.88 93 ARG B N 1
ATOM 2135 C CA . ARG B 1 93 ? 2.346 2.029 5.777 1 90.88 93 ARG B CA 1
ATOM 2136 C C . ARG B 1 93 ? 1.417 3.229 5.934 1 90.88 93 ARG B C 1
ATOM 2138 O O . ARG B 1 93 ? 0.778 3.656 4.973 1 90.88 93 ARG B O 1
ATOM 2145 N N . THR B 1 94 ? 1.308 3.721 7.094 1 94.12 94 THR B N 1
ATOM 2146 C CA . THR B 1 94 ? 0.44 4.867 7.34 1 94.12 94 THR B CA 1
ATOM 2147 C C . THR B 1 94 ? 0.929 6.09 6.57 1 94.12 94 THR B C 1
ATOM 2149 O O . THR B 1 94 ? 0.127 6.836 6.004 1 94.12 94 THR B O 1
ATOM 2152 N N . LEU B 1 95 ? 2.195 6.254 6.559 1 95.44 95 LEU B N 1
ATOM 2153 C CA . LEU B 1 95 ? 2.783 7.348 5.797 1 95.44 95 LEU B CA 1
ATOM 2154 C C . LEU B 1 95 ? 2.393 7.254 4.324 1 95.44 95 LEU B C 1
ATOM 2156 O O . LEU B 1 95 ? 1.935 8.242 3.736 1 95.44 95 LEU B O 1
ATOM 2160 N N . GLY B 1 96 ? 2.545 6.086 3.795 1 94.5 96 GLY B N 1
ATOM 2161 C CA . GLY B 1 96 ? 2.152 5.883 2.408 1 94.5 96 GLY B CA 1
ATOM 2162 C C . GLY B 1 96 ? 0.684 6.164 2.156 1 94.5 96 GLY B C 1
ATOM 2163 O O . GLY B 1 96 ? 0.327 6.77 1.146 1 94.5 96 GLY B O 1
ATOM 2164 N N . ALA B 1 97 ? -0.124 5.715 3.064 1 96.12 97 ALA B N 1
ATOM 2165 C CA . ALA B 1 97 ? -1.562 5.941 2.955 1 96.12 97 ALA B CA 1
ATOM 2166 C C . ALA B 1 97 ? -1.885 7.434 2.979 1 96.12 97 ALA B C 1
ATOM 2168 O O . ALA B 1 97 ? -2.703 7.91 2.188 1 96.12 97 ALA B O 1
ATOM 2169 N N . ILE B 1 98 ? -1.277 8.148 3.826 1 96.75 98 ILE B N 1
ATOM 2170 C CA . ILE B 1 98 ? -1.483 9.586 3.943 1 96.75 98 ILE B CA 1
ATOM 2171 C C . ILE B 1 98 ? -1.113 10.273 2.629 1 96.75 98 ILE B C 1
ATOM 2173 O O . ILE B 1 98 ? -1.832 11.156 2.156 1 96.75 98 ILE B O 1
ATOM 2177 N N . GLU B 1 99 ? -0.042 9.859 2.098 1 95 99 GLU B N 1
ATOM 2178 C CA . GLU B 1 99 ? 0.418 10.453 0.846 1 95 99 GLU B CA 1
ATOM 2179 C C . GLU B 1 99 ? -0.582 10.211 -0.28 1 95 99 GLU B C 1
ATOM 2181 O O . GLU B 1 99 ? -0.908 11.125 -1.038 1 95 99 GLU B O 1
ATOM 2186 N N . VAL B 1 100 ? -1.109 9.023 -0.351 1 93.25 100 VAL B N 1
ATOM 2187 C CA . VAL B 1 100 ? -2.088 8.672 -1.377 1 93.25 100 VAL B CA 1
ATOM 2188 C C . VAL B 1 100 ? -3.336 9.539 -1.215 1 93.25 100 VAL B C 1
ATOM 2190 O O . VAL B 1 100 ? -3.84 10.102 -2.189 1 93.25 100 VAL B O 1
ATOM 2193 N N . ILE B 1 101 ? -3.777 9.633 -0.03 1 94.25 101 ILE B N 1
ATOM 2194 C CA . ILE B 1 101 ? -5 10.383 0.248 1 94.25 101 ILE B CA 1
ATOM 2195 C C . ILE B 1 101 ? -4.777 11.859 -0.044 1 94.25 101 ILE B C 1
ATOM 2197 O O . ILE B 1 101 ? -5.652 12.531 -0.6 1 94.25 101 ILE B O 1
ATOM 2201 N N . ALA B 1 102 ? -3.625 12.336 0.36 1 94.12 102 ALA B N 1
ATOM 2202 C CA . ALA B 1 102 ? -3.281 13.727 0.071 1 94.12 102 ALA B CA 1
ATOM 2203 C C . ALA B 1 102 ? -3.33 14 -1.429 1 94.12 102 ALA B C 1
ATOM 2205 O O . ALA B 1 102 ? -3.881 15.016 -1.86 1 94.12 102 ALA B O 1
ATOM 2206 N N . TYR B 1 103 ? -2.797 13.133 -2.182 1 90.94 103 TYR B N 1
ATOM 2207 C CA . TYR B 1 103 ? -2.816 13.266 -3.633 1 90.94 103 TYR B CA 1
ATOM 2208 C C . TYR B 1 103 ? -4.246 13.281 -4.164 1 90.94 103 TYR B C 1
ATOM 2210 O O . TYR B 1 103 ? -4.594 14.109 -5.004 1 90.94 103 TYR B O 1
ATOM 2218 N N . ALA B 1 104 ? -5.039 12.367 -3.701 1 89.38 104 ALA B N 1
ATOM 2219 C CA . ALA B 1 104 ? -6.422 12.266 -4.16 1 89.38 104 ALA B CA 1
ATOM 2220 C C . ALA B 1 104 ? -7.191 13.555 -3.889 1 89.38 104 ALA B C 1
ATOM 2222 O O . ALA B 1 104 ? -7.969 14.008 -4.734 1 89.38 104 ALA B O 1
ATOM 2223 N N . VAL B 1 105 ? -6.996 14.102 -2.76 1 88.75 105 VAL B N 1
ATOM 2224 C CA . VAL B 1 105 ? -7.668 15.336 -2.379 1 88.75 105 VAL B CA 1
ATOM 2225 C C . VAL B 1 105 ? -7.219 16.469 -3.295 1 88.75 105 VAL B C 1
ATOM 2227 O O . VAL B 1 105 ? -8.047 17.25 -3.789 1 88.75 105 VAL B O 1
ATOM 2230 N N . LEU B 1 106 ? -5.914 16.547 -3.506 1 86.88 106 LEU B N 1
ATOM 2231 C CA . LEU B 1 106 ? -5.375 17.625 -4.328 1 86.88 106 LEU B CA 1
ATOM 2232 C C . LEU B 1 106 ? -5.824 17.484 -5.777 1 86.88 106 LEU B C 1
ATOM 2234 O O . LEU B 1 106 ? -6.098 18.484 -6.449 1 86.88 106 LEU B O 1
ATOM 2238 N N . ALA B 1 107 ? -5.77 16.281 -6.281 1 83.19 107 ALA B N 1
ATOM 2239 C CA . ALA B 1 107 ? -6.156 16.031 -7.668 1 83.19 107 ALA B CA 1
ATOM 2240 C C . ALA B 1 107 ? -7.582 16.5 -7.938 1 83.19 107 ALA B C 1
ATOM 2242 O O . ALA B 1 107 ? -7.883 17 -9.023 1 83.19 107 ALA B O 1
ATOM 2243 N N . LYS B 1 108 ? -8.398 16.344 -7.051 1 78.44 108 LYS B N 1
ATOM 2244 C CA . LYS B 1 108 ? -9.781 16.766 -7.203 1 78.44 108 LYS B CA 1
ATOM 2245 C C . LYS B 1 108 ? -9.891 18.297 -7.156 1 78.44 108 LYS B C 1
ATOM 2247 O O . LYS B 1 108 ? -10.695 18.875 -7.887 1 78.44 108 LYS B O 1
ATOM 2252 N N . HIS B 1 109 ? -9.18 18.891 -6.242 1 71.19 109 HIS B N 1
ATOM 2253 C CA . HIS B 1 109 ? -9.266 20.344 -6.066 1 71.19 109 HIS B CA 1
ATOM 2254 C C . HIS B 1 109 ? -8.547 21.078 -7.191 1 71.19 109 HIS B C 1
ATOM 2256 O O . HIS B 1 109 ? -9.016 22.125 -7.66 1 71.19 109 HIS B O 1
ATOM 2262 N N . ALA B 1 110 ? -7.234 20.672 -7.391 1 60.66 110 ALA B N 1
ATOM 2263 C CA . ALA B 1 110 ? -6.371 21.484 -8.242 1 60.66 110 ALA B CA 1
ATOM 2264 C C . ALA B 1 110 ? -6.594 21.172 -9.719 1 60.66 110 ALA B C 1
ATOM 2266 O O . ALA B 1 110 ? -6.172 21.922 -10.594 1 60.66 110 ALA B O 1
ATOM 2267 N N . GLY B 1 111 ? -7.617 20.328 -9.914 1 58.03 111 GLY B N 1
ATOM 2268 C CA . GLY B 1 111 ? -7.688 19.969 -11.328 1 58.03 111 GLY B CA 1
ATOM 2269 C C . GLY B 1 111 ? -6.344 19.562 -11.906 1 58.03 111 GLY B C 1
ATOM 2270 O O . GLY B 1 111 ? -6.203 19.438 -13.125 1 58.03 111 GLY B O 1
ATOM 2271 N N . ARG B 1 112 ? -5.25 19.891 -11.188 1 55.09 112 ARG B N 1
ATOM 2272 C CA . ARG B 1 112 ? -3.896 19.688 -11.68 1 55.09 112 ARG B CA 1
ATOM 2273 C C . ARG B 1 112 ? -3.393 18.297 -11.312 1 55.09 112 ARG B C 1
ATOM 2275 O O . ARG B 1 112 ? -3.039 18.031 -10.164 1 55.09 112 ARG B O 1
ATOM 2282 N N . GLY B 1 113 ? -3.76 17.406 -12.094 1 56.94 113 GLY B N 1
ATOM 2283 C CA . GLY B 1 113 ? -3.246 16.047 -12 1 56.94 113 GLY B CA 1
ATOM 2284 C C . GLY B 1 113 ? -1.733 15.969 -12.07 1 56.94 113 GLY B C 1
ATOM 2285 O O . GLY B 1 113 ? -1.15 14.898 -11.914 1 56.94 113 GLY B O 1
ATOM 2286 N N . ASP B 1 114 ? -1.101 17.219 -12.219 1 62.34 114 ASP B N 1
ATOM 2287 C CA . ASP B 1 114 ? 0.332 17.156 -12.492 1 62.34 114 ASP B CA 1
ATOM 2288 C C . ASP B 1 114 ? 1.142 17.453 -11.234 1 62.34 114 ASP B C 1
ATOM 2290 O O . ASP B 1 114 ? 2.373 17.406 -11.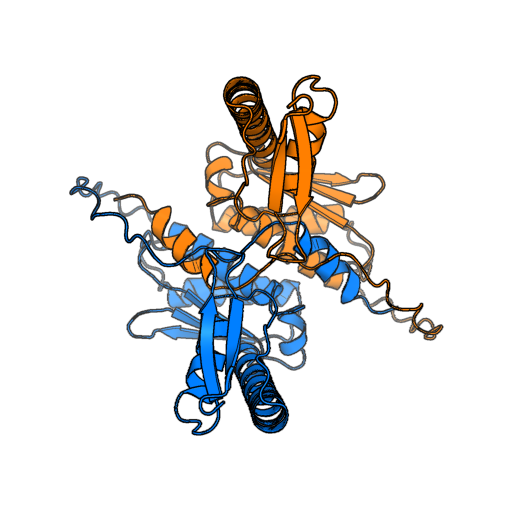25 1 62.34 114 ASP B O 1
ATOM 2294 N N . LEU B 1 115 ? 0.425 17.781 -10.148 1 71.56 115 LEU B N 1
ATOM 2295 C CA . LEU B 1 115 ? 1.199 18.125 -8.961 1 71.56 115 LEU B CA 1
ATOM 2296 C C . LEU B 1 115 ? 1.578 16.875 -8.18 1 71.56 115 LEU B C 1
ATOM 2298 O O . LEU B 1 115 ? 0.732 16 -7.934 1 71.56 115 LEU B O 1
ATOM 2302 N N . ARG B 1 116 ? 2.898 16.672 -8.016 1 86.56 116 ARG B N 1
ATOM 2303 C CA . ARG B 1 116 ? 3.418 15.594 -7.184 1 86.56 116 ARG B CA 1
ATOM 2304 C C . ARG B 1 116 ? 3.357 15.961 -5.703 1 86.56 116 ARG B C 1
ATOM 2306 O O . ARG B 1 116 ? 3.557 17.125 -5.336 1 86.56 116 ARG B O 1
ATOM 2313 N N . VAL B 1 117 ? 2.867 15.086 -4.906 1 92.19 117 VAL B N 1
ATOM 2314 C CA . VAL B 1 117 ? 2.809 15.273 -3.459 1 92.19 117 VAL B CA 1
ATOM 2315 C C . VAL B 1 117 ? 3.736 14.273 -2.771 1 92.19 117 VAL B C 1
ATOM 2317 O O . VAL B 1 117 ? 3.732 13.086 -3.1 1 92.19 117 VAL B O 1
ATOM 2320 N N . ARG B 1 118 ? 4.59 14.852 -1.891 1 93.81 118 ARG B N 1
ATOM 2321 C CA . ARG B 1 118 ? 5.434 14.008 -1.046 1 93.81 118 ARG B CA 1
ATOM 2322 C C . ARG B 1 118 ? 5.207 14.312 0.431 1 93.81 118 ARG B C 1
ATOM 2324 O O . ARG B 1 118 ? 5.133 15.484 0.826 1 93.81 118 ARG B O 1
ATOM 2331 N N . VAL B 1 119 ? 5.047 13.234 1.171 1 96.44 119 VAL B N 1
ATOM 2332 C CA . VAL B 1 119 ? 4.82 13.406 2.604 1 96.44 119 VAL B CA 1
ATOM 2333 C C . VAL B 1 119 ? 5.895 12.648 3.387 1 96.44 119 VAL B C 1
ATOM 2335 O O . VAL B 1 119 ? 6.273 11.539 3.016 1 96.44 119 VAL B O 1
ATOM 2338 N N . ASP B 1 120 ? 6.391 13.273 4.441 1 96.25 120 ASP B N 1
ATOM 2339 C CA . ASP B 1 120 ? 7.25 12.586 5.395 1 96.25 120 ASP B CA 1
ATOM 2340 C C . ASP B 1 120 ? 6.758 12.789 6.824 1 96.25 120 ASP B C 1
ATOM 2342 O O . ASP B 1 120 ? 6.09 13.781 7.121 1 96.25 120 ASP B O 1
ATOM 2346 N N . VAL B 1 121 ? 7.059 11.82 7.652 1 96.06 121 VAL B N 1
ATOM 2347 C CA . VAL B 1 121 ? 6.613 11.867 9.039 1 96.06 121 VAL B CA 1
ATOM 2348 C C . VAL B 1 121 ? 7.793 11.586 9.977 1 96.06 121 VAL B C 1
ATOM 2350 O O . VAL B 1 121 ? 8.32 10.469 9.984 1 96.06 121 VAL B O 1
ATOM 2353 N N . GLY B 1 122 ? 8.188 12.531 10.789 1 94.31 122 GLY B N 1
ATOM 2354 C CA . GLY B 1 122 ? 9.203 12.352 11.805 1 94.31 122 GLY B CA 1
ATOM 2355 C C . GLY B 1 122 ? 10.539 11.906 11.242 1 94.31 122 GLY B C 1
ATOM 2356 O O . GLY B 1 122 ? 11.273 11.148 11.891 1 94.31 122 GLY B O 1
ATOM 2357 N N . GLY B 1 123 ? 10.797 12.242 9.961 1 93.81 123 GLY B N 1
ATOM 2358 C CA . GLY B 1 123 ? 12.047 11.844 9.336 1 93.81 123 GLY B CA 1
ATOM 2359 C C . GLY B 1 123 ? 12.109 10.352 9.039 1 93.81 123 GLY B C 1
ATOM 2360 O O . GLY B 1 123 ? 13.195 9.773 9 1 93.81 123 GLY B O 1
ATOM 2361 N N . PHE B 1 124 ? 11.062 9.742 8.906 1 94.75 124 PHE B N 1
ATOM 2362 C CA . PHE B 1 124 ? 10.961 8.297 8.734 1 94.75 124 PHE B CA 1
ATOM 2363 C C . PHE B 1 124 ? 11.758 7.844 7.516 1 94.75 124 PHE B C 1
ATOM 2365 O O . PHE B 1 124 ? 12.5 6.859 7.582 1 94.75 124 PHE B O 1
ATOM 2372 N N . ARG B 1 125 ? 11.609 8.5 6.383 1 90.81 125 ARG B N 1
ATOM 2373 C CA . ARG B 1 125 ? 12.234 8.078 5.133 1 90.81 125 ARG B CA 1
ATOM 2374 C C . ARG B 1 125 ? 13.758 8.07 5.258 1 90.81 125 ARG B C 1
ATOM 2376 O O . ARG B 1 125 ? 14.422 7.16 4.766 1 90.81 125 ARG B O 1
ATOM 2383 N N . LYS B 1 126 ? 14.25 9.125 5.84 1 92.56 126 LYS B N 1
ATOM 2384 C CA . LYS B 1 126 ? 15.688 9.18 6.059 1 92.56 126 LYS B CA 1
ATOM 2385 C C . LYS B 1 126 ? 16.156 8.055 6.973 1 92.56 126 LYS B C 1
ATOM 2387 O O . LYS B 1 126 ? 17.172 7.41 6.707 1 92.56 126 LYS B O 1
ATOM 2392 N N . ARG B 1 127 ? 15.438 7.809 8.047 1 93.81 127 ARG B N 1
ATOM 2393 C CA . ARG B 1 127 ? 15.781 6.727 8.961 1 93.81 127 ARG B CA 1
ATOM 2394 C C . ARG B 1 127 ? 15.742 5.375 8.25 1 93.81 127 ARG B C 1
ATOM 2396 O O . ARG B 1 127 ? 16.609 4.531 8.477 1 93.81 127 ARG B O 1
ATOM 2403 N N . GLN B 1 128 ? 14.773 5.242 7.461 1 93.19 128 GLN B N 1
ATOM 2404 C CA . GLN B 1 128 ? 14.672 4.012 6.68 1 93.19 128 GLN B CA 1
ATOM 2405 C C . GLN B 1 128 ? 15.867 3.854 5.746 1 93.19 128 GLN B C 1
ATOM 2407 O O . GLN B 1 128 ? 16.453 2.771 5.652 1 93.19 128 GLN B O 1
ATOM 2412 N N . ALA B 1 129 ? 16.203 4.887 5.051 1 94.75 129 ALA B N 1
ATOM 2413 C CA . ALA B 1 129 ? 17.359 4.855 4.145 1 94.75 129 ALA B CA 1
ATOM 2414 C C . ALA B 1 129 ? 18.641 4.516 4.898 1 94.75 129 ALA B C 1
ATOM 2416 O O . ALA B 1 129 ? 19.453 3.721 4.426 1 94.75 129 ALA B O 1
ATOM 2417 N N . ASP B 1 130 ? 18.75 5.129 6.035 1 96.75 130 ASP B N 1
ATOM 2418 C CA . ASP B 1 130 ? 19.938 4.863 6.852 1 96.75 130 ASP B CA 1
ATOM 2419 C C . ASP B 1 130 ? 20 3.393 7.262 1 96.75 130 ASP B C 1
ATOM 2421 O O . ASP B 1 130 ? 21.062 2.775 7.215 1 96.75 130 ASP B O 1
ATOM 2425 N N . THR B 1 131 ? 18.938 2.857 7.719 1 96.31 131 THR B N 1
ATOM 2426 C CA . THR B 1 131 ? 18.859 1.457 8.117 1 96.31 131 THR B CA 1
ATOM 2427 C C . THR B 1 131 ? 19.219 0.543 6.949 1 96.31 131 THR B C 1
ATOM 2429 O O . THR B 1 131 ? 19.984 -0.406 7.117 1 96.31 131 THR B O 1
ATOM 2432 N N . LEU B 1 132 ? 18.734 0.866 5.785 1 96.88 132 LEU B N 1
ATOM 2433 C CA . LEU B 1 132 ? 19.016 0.067 4.594 1 96.88 132 LEU B CA 1
ATOM 2434 C C . LEU B 1 132 ? 20.484 0.159 4.203 1 96.88 132 LEU B C 1
ATOM 2436 O O . LEU B 1 132 ? 21.078 -0.828 3.76 1 96.88 132 LEU B O 1
ATOM 2440 N N . THR B 1 133 ? 20.984 1.314 4.32 1 97.75 133 THR B N 1
ATOM 2441 C CA . THR B 1 133 ? 22.391 1.506 4.027 1 97.75 133 THR B CA 1
ATOM 2442 C C . THR B 1 133 ? 23.25 0.66 4.961 1 97.75 133 THR B C 1
ATOM 2444 O O . THR B 1 133 ? 24.188 -0.01 4.512 1 97.75 133 THR B O 1
ATOM 2447 N N . LYS B 1 134 ? 22.906 0.66 6.211 1 98.06 134 LYS B N 1
ATOM 2448 C CA . LYS B 1 134 ? 23.641 -0.152 7.184 1 98.06 134 LYS B CA 1
ATOM 2449 C C . LYS B 1 134 ? 23.5 -1.639 6.867 1 98.06 134 LYS B C 1
ATOM 2451 O O . LYS B 1 134 ? 24.469 -2.393 6.98 1 98.06 134 LYS B O 1
ATOM 2456 N N . LEU B 1 135 ? 22.344 -1.998 6.559 1 97.56 135 LEU B N 1
ATOM 2457 C CA . LEU B 1 135 ? 22.125 -3.377 6.145 1 97.56 135 LEU B CA 1
ATOM 2458 C C . LEU B 1 135 ? 23 -3.744 4.953 1 97.56 135 LEU B C 1
ATOM 2460 O O . LEU B 1 135 ? 23.641 -4.801 4.949 1 97.56 135 LEU B O 1
ATOM 2464 N N . ALA B 1 136 ? 23.016 -2.889 3.947 1 98 136 ALA B N 1
ATOM 2465 C CA . ALA B 1 136 ? 23.812 -3.105 2.746 1 98 136 ALA B CA 1
ATOM 2466 C C . ALA B 1 136 ? 25.281 -3.307 3.1 1 98 136 ALA B C 1
ATOM 2468 O O . ALA B 1 136 ? 25.938 -4.223 2.588 1 98 136 ALA B O 1
ATOM 2469 N N . GLU B 1 137 ? 25.703 -2.49 3.945 1 97.69 137 GLU B N 1
ATOM 2470 C CA . GLU B 1 137 ? 27.109 -2.547 4.348 1 97.69 137 GLU B CA 1
ATOM 2471 C C . GLU B 1 137 ? 27.406 -3.842 5.094 1 97.69 137 GLU B C 1
ATOM 2473 O O . GLU B 1 137 ? 28.438 -4.469 4.859 1 97.69 137 GLU B O 1
ATOM 2478 N N . ARG B 1 138 ? 26.594 -4.176 5.969 1 98 138 ARG B N 1
ATOM 2479 C CA . ARG B 1 138 ? 26.75 -5.418 6.715 1 98 138 ARG B CA 1
ATOM 2480 C C . ARG B 1 138 ? 26.766 -6.621 5.781 1 98 138 ARG B C 1
ATOM 2482 O O . ARG B 1 138 ? 27.609 -7.508 5.91 1 98 138 ARG B O 1
ATOM 2489 N N . LEU B 1 139 ? 25.859 -6.605 4.879 1 98.12 139 LEU B N 1
ATOM 2490 C CA . LEU B 1 139 ? 25.766 -7.719 3.941 1 98.12 139 LEU B CA 1
ATOM 2491 C C . LEU B 1 139 ? 26.969 -7.758 3.012 1 98.12 139 LEU B C 1
ATOM 2493 O O . LEU B 1 139 ? 27.422 -8.836 2.619 1 98.12 139 LEU B O 1
ATOM 2497 N N . ALA B 1 140 ? 27.406 -6.609 2.627 1 97.75 140 ALA B N 1
ATOM 2498 C CA . ALA B 1 140 ? 28.594 -6.535 1.78 1 97.75 140 ALA B CA 1
ATOM 2499 C C . ALA B 1 140 ? 29.781 -7.238 2.438 1 97.75 140 ALA B C 1
ATOM 2501 O O . ALA B 1 140 ? 30.5 -7.984 1.78 1 97.75 140 ALA B O 1
ATOM 2502 N N . VAL B 1 141 ? 29.938 -6.973 3.732 1 97.88 141 VAL B N 1
ATOM 2503 C CA . VAL B 1 141 ? 31.031 -7.594 4.48 1 97.88 141 VAL B CA 1
ATOM 2504 C C . VAL B 1 141 ? 30.859 -9.109 4.473 1 97.88 141 VAL B C 1
ATOM 2506 O O . VAL B 1 141 ? 31.812 -9.844 4.215 1 97.88 141 VAL B O 1
ATOM 2509 N N . GLN B 1 142 ? 29.672 -9.539 4.734 1 97.81 142 GLN B N 1
ATOM 2510 C CA . GLN B 1 142 ? 29.375 -10.961 4.785 1 97.81 142 GLN B CA 1
ATOM 2511 C C . GLN B 1 142 ? 29.641 -11.633 3.438 1 97.81 142 GLN B C 1
ATOM 2513 O O . GLN B 1 142 ? 30.266 -12.695 3.381 1 97.81 142 GLN B O 1
ATOM 2518 N N . VAL B 1 143 ? 29.219 -11.039 2.396 1 98 143 VAL B N 1
ATOM 2519 C CA . VAL B 1 143 ? 29.375 -11.586 1.051 1 98 143 VAL B CA 1
ATOM 2520 C C . VAL B 1 143 ? 30.859 -11.594 0.66 1 98 143 VAL B C 1
ATOM 2522 O O . VAL B 1 143 ? 31.344 -12.555 0.065 1 98 143 VAL B O 1
ATOM 2525 N N . ALA B 1 144 ? 31.516 -10.578 0.977 1 97.06 144 ALA B N 1
ATOM 2526 C CA . ALA B 1 144 ? 32.938 -10.492 0.663 1 97.06 144 ALA B CA 1
ATOM 2527 C C . ALA B 1 144 ? 33.719 -11.594 1.372 1 97.06 144 ALA B C 1
ATOM 2529 O O . ALA B 1 144 ? 34.625 -12.195 0.791 1 97.06 144 ALA B O 1
ATOM 2530 N N . LYS B 1 145 ? 33.375 -11.844 2.562 1 96.62 145 LYS B N 1
ATOM 2531 C CA . LYS B 1 145 ? 34.062 -12.828 3.373 1 96.62 145 LYS B CA 1
ATOM 2532 C C . LYS B 1 145 ? 33.75 -14.25 2.918 1 96.62 145 LYS B C 1
ATOM 2534 O O . LYS B 1 145 ? 34.625 -15.094 2.811 1 96.62 145 LYS B O 1
ATOM 2539 N N . SER B 1 146 ? 32.531 -14.508 2.664 1 96.25 146 SER B N 1
ATOM 2540 C CA . SER B 1 146 ? 32.094 -15.859 2.35 1 96.25 146 SER B CA 1
ATOM 2541 C C . SER B 1 146 ? 32.344 -16.188 0.881 1 96.25 146 SER B C 1
ATOM 2543 O O . SER B 1 146 ? 32.438 -17.359 0.51 1 96.25 146 SER B O 1
ATOM 2545 N N . GLY B 1 147 ? 32.312 -15.258 0.033 1 96.31 147 GLY B N 1
ATOM 2546 C CA . GLY B 1 147 ? 32.438 -15.453 -1.404 1 96.31 147 GLY B CA 1
ATOM 2547 C C . GLY B 1 147 ? 31.141 -15.945 -2.033 1 96.31 147 GLY B C 1
ATOM 2548 O O . GLY B 1 147 ? 31.125 -16.344 -3.201 1 96.31 147 GLY B O 1
ATOM 2549 N N . GLU B 1 148 ? 30.078 -15.867 -1.215 1 96.69 148 GLU B N 1
ATOM 2550 C CA . GLU B 1 148 ? 28.781 -16.344 -1.695 1 96.69 148 GLU B CA 1
ATOM 2551 C C . GLU B 1 148 ? 27.797 -15.195 -1.825 1 96.69 148 GLU B C 1
ATOM 2553 O O . GLU B 1 148 ? 27.75 -14.305 -0.974 1 96.69 148 GLU B O 1
ATOM 2558 N N . PRO B 1 149 ? 26.984 -15.273 -2.809 1 97.31 149 PRO B N 1
ATOM 2559 C CA . PRO B 1 149 ? 25.984 -14.227 -2.975 1 97.31 149 PRO B CA 1
ATOM 2560 C C . PRO B 1 149 ? 24.906 -14.266 -1.893 1 97.31 149 PRO B C 1
ATOM 2562 O O . PRO B 1 149 ? 24.672 -15.312 -1.284 1 97.31 149 PRO B O 1
ATOM 2565 N N . HIS B 1 150 ? 24.391 -13.109 -1.683 1 97.56 150 HIS B N 1
ATOM 2566 C CA . HIS B 1 150 ? 23.25 -12.984 -0.781 1 97.56 150 HIS B CA 1
ATOM 2567 C C . HIS B 1 150 ? 22.047 -12.391 -1.495 1 97.56 150 HIS B C 1
ATOM 2569 O O . HIS B 1 150 ? 22.141 -11.32 -2.109 1 97.56 150 HIS B O 1
ATOM 2575 N N . GLU B 1 151 ? 20.953 -13.047 -1.342 1 95.62 151 GLU B N 1
ATOM 2576 C CA . GLU B 1 151 ? 19.703 -12.578 -1.957 1 95.62 151 GLU B CA 1
ATOM 2577 C C . GLU B 1 151 ? 18.766 -11.992 -0.915 1 95.62 151 GLU B C 1
ATOM 2579 O O . GLU B 1 151 ? 18.422 -12.656 0.067 1 95.62 151 GLU B O 1
ATOM 2584 N N . LEU B 1 152 ? 18.359 -10.844 -1.145 1 95.62 152 LEU B N 1
ATOM 2585 C CA . LEU B 1 152 ? 17.406 -10.219 -0.232 1 95.62 152 LEU B CA 1
ATOM 2586 C C . LEU B 1 152 ? 15.977 -10.562 -0.622 1 95.62 152 LEU B C 1
ATOM 2588 O O . LEU B 1 152 ? 15.734 -11.062 -1.722 1 95.62 152 LEU B O 1
ATOM 2592 N N . GLN B 1 153 ? 15.141 -10.281 0.334 1 89.69 153 GLN B N 1
ATOM 2593 C CA . GLN B 1 153 ? 13.719 -10.422 0.039 1 89.69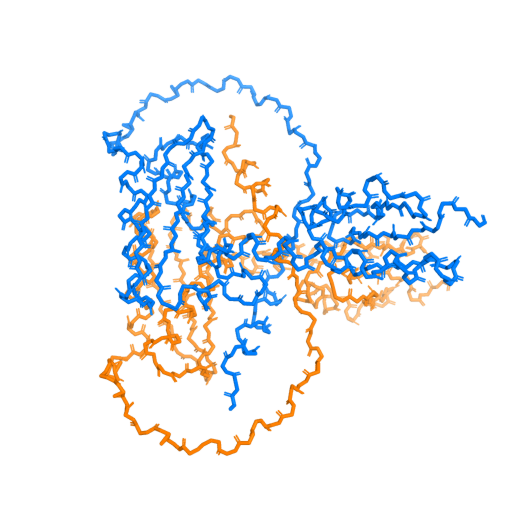 153 GLN B CA 1
ATOM 2594 C C . GLN B 1 153 ? 13.258 -9.359 -0.955 1 89.69 153 GLN B C 1
ATOM 2596 O O . GLN B 1 153 ? 13.852 -8.281 -1.044 1 89.69 153 GLN B O 1
ATOM 2601 N N . PRO B 1 154 ? 12.227 -9.711 -1.687 1 89.88 154 PRO B N 1
ATOM 2602 C CA . PRO B 1 154 ? 11.672 -8.68 -2.568 1 89.88 154 PRO B CA 1
ATOM 2603 C C . PRO B 1 154 ? 11.383 -7.371 -1.836 1 89.88 154 PRO B C 1
ATOM 2605 O O . PRO B 1 154 ? 10.961 -7.387 -0.677 1 89.88 154 PRO B O 1
ATOM 2608 N N . MET B 1 155 ? 11.594 -6.203 -2.549 1 88.06 155 MET B N 1
ATOM 2609 C CA . MET B 1 155 ? 11.383 -4.895 -1.933 1 88.06 155 MET B CA 1
ATOM 2610 C C . MET B 1 155 ? 11.094 -3.836 -2.99 1 88.06 155 MET B C 1
ATOM 2612 O O . MET B 1 155 ? 11.367 -4.039 -4.172 1 88.06 155 MET B O 1
ATOM 2616 N N . PRO B 1 156 ? 10.594 -2.703 -2.559 1 87.31 156 PRO B N 1
ATOM 2617 C CA . PRO B 1 156 ? 10.242 -1.644 -3.508 1 87.31 156 PRO B CA 1
ATOM 2618 C C . PRO B 1 156 ? 11.461 -1.061 -4.215 1 87.31 156 PRO B C 1
ATOM 2620 O O . PRO B 1 156 ? 12.562 -1.047 -3.65 1 87.31 156 PRO B O 1
ATOM 2623 N N . PRO B 1 157 ? 11.188 -0.531 -5.391 1 90.25 157 PRO B N 1
ATOM 2624 C CA . PRO B 1 157 ? 12.289 0.029 -6.18 1 90.25 157 PRO B CA 1
ATOM 2625 C C . PRO B 1 157 ? 13.102 1.062 -5.406 1 90.25 157 PRO B C 1
ATOM 2627 O O . PRO B 1 157 ? 14.336 1.081 -5.504 1 90.25 157 PRO B O 1
ATOM 2630 N N . ALA B 1 158 ? 12.438 1.868 -4.633 1 87.69 158 ALA B N 1
ATOM 2631 C CA . ALA B 1 158 ? 13.141 2.916 -3.895 1 87.69 158 ALA B CA 1
ATOM 2632 C C . ALA B 1 158 ? 14.125 2.318 -2.893 1 87.69 158 ALA B C 1
ATOM 2634 O O . ALA B 1 158 ? 15.211 2.859 -2.684 1 87.69 158 ALA B O 1
ATOM 2635 N N . GLU B 1 159 ? 13.695 1.274 -2.291 1 92.88 159 GLU B N 1
ATOM 2636 C CA . GLU B 1 159 ? 14.57 0.617 -1.32 1 92.88 159 GLU B CA 1
ATOM 2637 C C . GLU B 1 159 ? 15.742 -0.066 -2.01 1 92.88 159 GLU B C 1
ATOM 2639 O O . GLU B 1 159 ? 16.875 -0.013 -1.518 1 92.88 159 GLU B O 1
ATOM 2644 N N . ARG B 1 160 ? 15.43 -0.681 -3.084 1 95.12 160 ARG B N 1
ATOM 2645 C CA . ARG B 1 160 ? 16.5 -1.303 -3.852 1 95.12 160 ARG B CA 1
ATOM 2646 C C . ARG B 1 160 ? 17.531 -0.268 -4.293 1 95.12 160 ARG B C 1
ATOM 2648 O O . ARG B 1 160 ? 18.734 -0.526 -4.25 1 95.12 160 ARG B O 1
ATOM 2655 N N . ARG B 1 161 ? 17.047 0.838 -4.695 1 94.94 161 ARG B N 1
ATOM 2656 C CA . ARG B 1 161 ? 17.922 1.914 -5.145 1 94.94 161 ARG B CA 1
ATOM 2657 C C . ARG B 1 161 ? 18.875 2.359 -4.027 1 94.94 161 ARG B C 1
ATOM 2659 O O . ARG B 1 161 ? 20.062 2.584 -4.262 1 94.94 161 ARG B O 1
ATOM 2666 N N . VAL B 1 162 ? 18.344 2.496 -2.881 1 96.56 162 VAL B N 1
ATOM 2667 C CA . VAL B 1 162 ? 19.156 2.916 -1.734 1 96.56 162 VAL B CA 1
ATOM 2668 C C . VAL B 1 162 ? 20.312 1.945 -1.53 1 96.56 162 VAL B C 1
ATOM 2670 O O . VAL B 1 162 ? 21.453 2.367 -1.355 1 96.56 162 VAL B O 1
ATOM 2673 N N . ILE B 1 163 ? 20.016 0.672 -1.572 1 97.38 163 ILE B N 1
ATOM 2674 C CA . ILE B 1 163 ? 21.047 -0.344 -1.36 1 97.38 163 ILE B CA 1
ATOM 2675 C C . ILE B 1 163 ? 22.031 -0.325 -2.52 1 97.38 163 ILE B C 1
ATOM 2677 O O . ILE B 1 163 ? 23.25 -0.395 -2.307 1 97.38 163 ILE B O 1
ATOM 2681 N N . HIS B 1 164 ? 21.516 -0.232 -3.715 1 97 164 HIS B N 1
ATOM 2682 C CA . HIS B 1 164 ? 22.375 -0.161 -4.891 1 97 164 HIS B CA 1
ATOM 2683 C C . HIS B 1 164 ? 23.359 1 -4.789 1 97 164 HIS B C 1
ATOM 2685 O O . HIS B 1 164 ? 24.547 0.837 -5.066 1 97 164 HIS B O 1
ATOM 2691 N N . ILE B 1 165 ? 22.891 2.098 -4.426 1 97.19 165 ILE B N 1
ATOM 2692 C CA . ILE B 1 165 ? 23.719 3.299 -4.32 1 97.19 165 ILE B CA 1
ATOM 2693 C C . ILE B 1 165 ? 24.75 3.121 -3.211 1 97.19 165 ILE B C 1
ATOM 2695 O O . ILE B 1 165 ? 25.922 3.492 -3.375 1 97.19 165 ILE B O 1
ATOM 2699 N N . ALA B 1 166 ? 24.328 2.59 -2.119 1 97.56 166 ALA B N 1
ATOM 2700 C CA . ALA B 1 166 ? 25.219 2.373 -0.985 1 97.56 166 ALA B CA 1
ATOM 2701 C C . ALA B 1 166 ? 26.406 1.494 -1.38 1 97.56 166 ALA B C 1
ATOM 2703 O O . ALA B 1 166 ? 27.5 1.635 -0.833 1 97.56 166 ALA B O 1
ATOM 2704 N N . LEU B 1 167 ? 26.219 0.624 -2.33 1 97.88 167 LEU B N 1
ATOM 2705 C CA . LEU B 1 167 ? 27.234 -0.37 -2.646 1 97.88 167 LEU B CA 1
ATOM 2706 C C . LEU B 1 167 ? 27.922 -0.046 -3.973 1 97.88 167 LEU B C 1
ATOM 2708 O O . LEU B 1 167 ? 28.812 -0.774 -4.41 1 97.88 167 LEU B O 1
ATOM 2712 N N . LYS B 1 168 ? 27.453 0.935 -4.609 1 96.56 168 LYS B N 1
ATOM 2713 C CA . LYS B 1 168 ? 27.875 1.271 -5.969 1 96.56 168 LYS B CA 1
ATOM 2714 C C . LYS B 1 168 ? 29.391 1.309 -6.082 1 96.56 168 LYS B C 1
ATOM 2716 O O . LYS B 1 168 ? 29.969 0.808 -7.055 1 96.56 168 LYS B O 1
ATOM 2721 N N . GLU B 1 169 ? 30.062 1.813 -5.098 1 95.56 169 GLU B N 1
ATOM 2722 C CA . GLU B 1 169 ? 31.5 2.016 -5.176 1 95.56 169 GLU B CA 1
ATOM 2723 C C . GLU B 1 169 ? 32.25 0.96 -4.367 1 95.56 169 GLU B C 1
ATOM 2725 O O . GLU B 1 169 ? 33.469 1.069 -4.168 1 95.56 169 GLU B O 1
ATOM 2730 N N . ASN B 1 170 ? 31.609 0.035 -3.844 1 96.38 170 ASN B N 1
ATOM 2731 C CA . ASN B 1 170 ? 32.281 -0.996 -3.057 1 96.38 170 ASN B CA 1
ATOM 2732 C C . ASN B 1 170 ? 33.188 -1.86 -3.922 1 96.38 170 ASN B C 1
ATOM 2734 O O . ASN B 1 170 ? 32.75 -2.398 -4.941 1 96.38 170 ASN B O 1
ATOM 2738 N N . PRO B 1 171 ? 34.344 -2.115 -3.553 1 95.94 171 PRO B N 1
ATOM 2739 C CA . PRO B 1 171 ? 35.281 -2.842 -4.398 1 95.94 171 PRO B CA 1
ATOM 2740 C C . PRO B 1 171 ? 35.125 -4.355 -4.309 1 95.94 171 PRO B C 1
ATOM 2742 O O . PRO B 1 171 ? 35.625 -5.09 -5.172 1 95.94 171 PRO B O 1
ATOM 2745 N N . ASP B 1 172 ? 34.469 -4.809 -3.33 1 96.88 172 ASP B N 1
ATOM 2746 C CA . ASP B 1 172 ? 34.469 -6.242 -3.072 1 96.88 172 ASP B CA 1
ATOM 2747 C C . ASP B 1 172 ? 33.156 -6.879 -3.543 1 96.88 172 ASP B C 1
ATOM 2749 O O . ASP B 1 172 ? 33.094 -8.094 -3.754 1 96.88 172 ASP B O 1
ATOM 2753 N N . VAL B 1 173 ? 32.094 -5.996 -3.66 1 98.12 173 VAL B N 1
ATOM 2754 C CA . VAL B 1 173 ? 30.797 -6.594 -3.98 1 98.12 173 VAL B CA 1
ATOM 2755 C C . VAL B 1 173 ? 30.094 -5.75 -5.035 1 98.12 173 VAL B C 1
ATOM 2757 O O . VAL B 1 173 ? 30.469 -4.602 -5.273 1 98.12 173 VAL B O 1
ATOM 2760 N N . MET B 1 174 ? 29.141 -6.398 -5.703 1 97.56 174 MET B N 1
ATOM 2761 C CA . MET B 1 174 ? 28.234 -5.723 -6.625 1 97.56 174 MET B CA 1
ATOM 2762 C C . MET B 1 174 ? 26.781 -6.105 -6.34 1 97.56 174 MET B C 1
ATOM 2764 O O . MET B 1 174 ? 26.516 -7.129 -5.707 1 97.56 174 MET B O 1
ATOM 2768 N N . SER B 1 175 ? 25.922 -5.199 -6.66 1 97.31 175 SER B N 1
ATOM 2769 C CA . SER B 1 175 ? 24.5 -5.477 -6.457 1 97.31 175 SER B CA 1
ATOM 2770 C C . SER B 1 175 ? 23.734 -5.426 -7.773 1 97.31 175 SER B C 1
ATOM 2772 O O . SER B 1 175 ? 24.062 -4.633 -8.656 1 97.31 175 SER B O 1
ATOM 2774 N N . GLU B 1 176 ? 22.719 -6.25 -7.887 1 95.69 176 GLU B N 1
ATOM 2775 C CA . GLU B 1 176 ? 21.844 -6.281 -9.055 1 95.69 176 GLU B CA 1
ATOM 2776 C C . GLU B 1 176 ? 20.391 -6.574 -8.648 1 95.69 176 GLU B C 1
ATOM 2778 O O . GLU B 1 176 ? 20.156 -7.312 -7.691 1 95.69 176 GLU B O 1
ATOM 2783 N N . SER B 1 177 ? 19.547 -5.938 -9.336 1 94.19 177 SER B N 1
ATOM 2784 C CA . SER B 1 177 ? 18.141 -6.254 -9.141 1 94.19 177 SER B CA 1
ATOM 2785 C C . SER B 1 177 ? 17.672 -7.359 -10.086 1 94.19 177 SER B C 1
ATOM 2787 O O . SER B 1 177 ? 17.938 -7.301 -11.289 1 94.19 177 SER B O 1
ATOM 2789 N N . VAL B 1 178 ? 17.016 -8.32 -9.469 1 93.12 178 VAL B N 1
ATOM 2790 C CA . VAL B 1 178 ? 16.562 -9.469 -10.25 1 93.12 178 VAL B CA 1
ATOM 2791 C C . VAL B 1 178 ? 15.055 -9.664 -10.062 1 93.12 178 VAL B C 1
ATOM 2793 O O . VAL B 1 178 ? 14.539 -9.531 -8.953 1 93.12 178 VAL B O 1
ATOM 2796 N N . GLY B 1 179 ? 14.461 -10.023 -11.188 1 88.75 179 GLY B N 1
ATOM 2797 C CA . GLY B 1 179 ? 13.023 -10.258 -11.133 1 88.75 179 GLY B CA 1
ATOM 2798 C C . GLY B 1 179 ? 12.211 -9.117 -11.727 1 88.75 179 GLY B C 1
ATOM 2799 O O . GLY B 1 179 ? 12.773 -8.211 -12.344 1 88.75 179 GLY B O 1
ATOM 2800 N N . GLU B 1 180 ? 10.828 -9.25 -11.641 1 84.69 180 GLU B N 1
ATOM 2801 C CA . GLU B 1 180 ? 9.93 -8.242 -12.195 1 84.69 180 GLU B CA 1
ATOM 2802 C C . GLU B 1 180 ? 8.812 -7.895 -11.211 1 84.69 180 GLU B C 1
ATOM 2804 O O . GLU B 1 180 ? 8.43 -8.719 -10.375 1 84.69 180 GLU B O 1
ATOM 2809 N N . GLY B 1 181 ? 8.438 -6.629 -11.32 1 81.06 181 GLY B N 1
ATOM 2810 C CA . GLY B 1 181 ? 7.297 -6.203 -10.523 1 81.06 181 GLY B CA 1
ATOM 2811 C C . GLY B 1 181 ? 7.496 -6.426 -9.031 1 81.06 181 GLY B C 1
ATOM 2812 O O . GLY B 1 181 ? 8.547 -6.082 -8.484 1 81.06 181 GLY B O 1
ATOM 2813 N N . ALA B 1 182 ? 6.535 -7.023 -8.344 1 80.69 182 ALA B N 1
ATOM 2814 C CA . ALA B 1 182 ? 6.523 -7.188 -6.891 1 80.69 182 ALA B CA 1
ATOM 2815 C C . ALA B 1 182 ? 7.52 -8.258 -6.453 1 80.69 182 ALA B C 1
ATOM 2817 O O . ALA B 1 182 ? 7.883 -8.336 -5.277 1 80.69 182 ALA B O 1
ATOM 2818 N N . ALA B 1 183 ? 8.008 -9 -7.359 1 85.94 183 ALA B N 1
ATOM 2819 C CA . ALA B 1 183 ? 8.914 -10.094 -7.023 1 85.94 183 ALA B CA 1
ATOM 2820 C C . ALA B 1 183 ? 10.375 -9.648 -7.148 1 85.94 183 ALA B C 1
ATOM 2822 O O . ALA B 1 183 ? 11.289 -10.406 -6.812 1 85.94 183 ALA B O 1
ATOM 2823 N N . ARG B 1 184 ? 10.523 -8.445 -7.59 1 90.81 184 ARG B N 1
ATOM 2824 C CA . ARG B 1 184 ? 11.875 -7.961 -7.832 1 90.81 184 ARG B CA 1
ATOM 2825 C C . ARG B 1 184 ? 12.633 -7.762 -6.523 1 90.81 184 ARG B C 1
ATOM 2827 O O . ARG B 1 184 ? 12.062 -7.27 -5.543 1 90.81 184 ARG B O 1
ATOM 2834 N N . ARG B 1 185 ? 13.914 -8.211 -6.57 1 93.38 185 ARG B N 1
ATOM 2835 C CA . ARG B 1 185 ? 14.734 -8.188 -5.363 1 93.38 185 ARG B CA 1
ATOM 2836 C C . ARG B 1 185 ? 16.188 -7.902 -5.695 1 93.38 185 ARG B C 1
ATOM 2838 O O . ARG B 1 185 ? 16.594 -7.938 -6.863 1 93.38 185 ARG B O 1
ATOM 2845 N N . LEU B 1 186 ? 16.938 -7.648 -4.629 1 96.56 186 LEU B N 1
ATOM 2846 C CA . LEU B 1 186 ? 18.344 -7.344 -4.816 1 96.56 186 LEU B CA 1
ATOM 2847 C C . LEU B 1 186 ? 19.219 -8.562 -4.504 1 96.56 186 LEU B C 1
ATOM 2849 O O . LEU B 1 186 ? 18.938 -9.297 -3.555 1 96.56 186 LEU B O 1
ATOM 2853 N N . VAL B 1 187 ? 20.172 -8.773 -5.297 1 97.62 187 VAL B N 1
ATOM 2854 C CA . VAL B 1 187 ? 21.203 -9.773 -5.051 1 97.62 187 VAL B CA 1
ATOM 2855 C C . VAL B 1 187 ? 22.562 -9.086 -4.93 1 97.62 187 VAL B C 1
ATOM 2857 O O . VAL B 1 187 ? 22.953 -8.289 -5.793 1 97.62 187 VAL B O 1
ATOM 2860 N N . ILE B 1 188 ? 23.188 -9.352 -3.867 1 98.12 188 ILE B N 1
ATOM 2861 C CA . ILE B 1 188 ? 24.547 -8.867 -3.66 1 98.12 188 ILE B CA 1
ATOM 2862 C C . ILE B 1 188 ? 25.531 -10 -3.928 1 98.12 188 ILE B C 1
ATOM 2864 O O . ILE B 1 188 ? 25.422 -11.086 -3.355 1 98.12 188 ILE B O 1
ATOM 2868 N N . ARG B 1 189 ? 26.516 -9.719 -4.781 1 97.62 189 ARG B N 1
ATOM 2869 C CA . ARG B 1 189 ? 27.453 -10.75 -5.199 1 97.62 189 ARG B CA 1
ATOM 2870 C C . ARG B 1 189 ? 28.891 -10.266 -5.031 1 97.62 189 ARG B C 1
ATOM 2872 O O . ARG B 1 189 ? 29.172 -9.078 -5.176 1 97.62 189 ARG B O 1
ATOM 2879 N N . PRO B 1 190 ? 29.75 -11.266 -4.793 1 97.12 190 PRO B N 1
ATOM 2880 C CA . PRO B 1 190 ? 31.172 -10.883 -4.785 1 97.12 190 PRO B CA 1
ATOM 2881 C C . PRO B 1 190 ? 31.672 -10.477 -6.168 1 97.12 190 PRO B C 1
ATOM 2883 O O . PRO B 1 190 ? 31.266 -11.055 -7.176 1 97.12 190 PRO B O 1
ATOM 2886 N N . ARG B 1 191 ? 32.469 -9.406 -6.172 1 93.81 191 ARG B N 1
ATOM 2887 C CA . ARG B 1 191 ? 33.062 -9.008 -7.441 1 93.81 191 ARG B CA 1
ATOM 2888 C C . ARG B 1 191 ? 34.125 -10.008 -7.887 1 93.81 191 ARG B C 1
ATOM 2890 O O . ARG B 1 191 ? 34.312 -10.211 -9.086 1 93.81 191 ARG B O 1
ATOM 2897 N N . HIS B 1 192 ? 34.906 -10.32 -6.816 1 81.06 192 HIS B N 1
ATOM 2898 C CA . HIS B 1 192 ? 36.031 -11.203 -7.098 1 81.06 192 HIS B CA 1
ATOM 2899 C C . HIS B 1 192 ? 35.844 -12.578 -6.48 1 81.06 192 HIS B C 1
ATOM 2901 O O . HIS B 1 192 ? 35.375 -12.688 -5.344 1 81.06 192 HIS B O 1
ATOM 2907 N N . GLY B 1 193 ? 35.344 -13.555 -7.168 1 58.94 193 GLY B N 1
ATOM 2908 C CA . GLY B 1 193 ? 35.312 -14.984 -6.887 1 58.94 193 GLY B CA 1
ATOM 2909 C C . GLY B 1 193 ? 35.031 -15.828 -8.117 1 58.94 193 GLY B C 1
ATOM 2910 O O . GLY B 1 193 ? 34.594 -15.312 -9.148 1 58.94 193 GLY B O 1
#

Nearest PDB structures (foldseek):
  3gku-assembly1_B  TM=7.463E-01  e=9.059E-11  [Clostridium] symbiosum ATCC 14940
  3gku-assembly1_A  TM=6.921E-01  e=5.527E-11  [Clostridium] symbiosum ATCC 14940
  8q87-assembly1_Ac  TM=3.743E-01  e=4.972E-05  Gallus gallus
  8r57-assembly1_F  TM=4.262E-01  e=8.005E-04  Triticum aestivum
  4v5o-assembly1_AC  TM=3.839E-01  e=9.635E-04  Tetrahymena thermophila

Sequence (386 aa):
MDNRTNLDDYLAGLGISDADESALPPPAPDAAPVSAPLHGADEDPRAVLEQFLAELTARIDPGLRVQVRETEDALEAEISGENAARLAGRDGRTLGAIEVIAYAVLAKHAGRGDLRVRVDVGGFRKRQADTLTKLAERLAVQVAKSGEPHELQPMPPAERRVIHIALKENPDVMSESVGEGAARRLVIRPRHGMDNRTNLDDYLAGLGISDADESALPPPAPDAAPVSAPLHGADEDPRAVLEQFLAELTARIDPGLRVQVRETEDALEAEISGENAARLAGRDGRTLGAIEVIAYAVLAKHAGRGDLRVRVDVGGFRKRQADTLTKLAERLAVQVAKSGEPHELQPMPPAERRVIHIALKENPDVMSESVGEGAARRLVIRPRHG

InterPro domains:
  IPR001374 R3H domain [PF01424] (131-190)
  IPR001374 R3H domain [PS51061] (126-192)
  IPR001374 R3H domain [SM00393] (112-191)
  IPR015946 K homology domain-like, alpha/beta [G3DSA:3.30.300.20] (42-126)
  IPR034079 RNA-binding protein KhpB, R3H domain [cd02644] (125-191)
  IPR036867 R3H domain superfamily [G3DSA:3.30.1370.50] (127-193)
  IPR036867 R3H domain superfamily [SSF82708] (132-190)
  IPR038008 Jag, KH domain [cd02414] (48-127)
  IPR039247 RNA-binding protein KhpB [PTHR35800] (44-192)

Solvent-accessible surface area (backbone atoms only — not comparable to full-atom values): 20956 Å² total; per-residue (Å²): 103,73,68,69,58,57,58,42,58,58,53,10,49,58,37,47,50,23,48,65,83,70,84,73,74,74,81,55,66,86,62,73,79,78,67,81,72,65,73,71,65,80,60,53,64,61,57,53,49,36,52,50,51,40,57,56,44,38,61,50,40,69,72,52,46,64,49,61,45,80,53,98,70,28,42,37,34,42,32,34,46,93,63,22,54,67,57,18,43,70,92,36,43,44,42,44,22,50,33,50,52,52,42,50,33,43,35,56,48,61,68,41,68,77,68,37,67,44,64,44,29,48,57,42,66,61,53,49,50,51,54,42,34,51,50,42,53,53,48,44,53,52,19,50,71,68,55,43,67,45,74,51,70,50,55,21,64,59,58,48,46,48,33,42,61,65,36,65,80,44,84,47,33,42,67,46,79,46,76,60,56,40,37,16,21,42,34,38,32,37,63,71,118,97,75,71,68,58,56,58,44,59,60,54,7,50,56,35,43,50,30,51,68,82,72,86,73,74,75,80,50,68,86,69,74,76,79,69,80,70,66,73,72,64,80,61,52,63,62,57,52,50,37,52,48,51,39,56,56,44,40,62,49,39,71,74,54,44,65,48,62,45,78,55,98,71,30,42,38,33,42,34,34,46,94,64,21,53,69,57,19,45,70,96,35,44,44,42,45,21,51,34,53,51,50,42,50,33,42,35,55,48,60,69,41,68,75,67,38,66,43,64,43,30,47,58,42,66,62,52,49,48,51,52,43,34,51,49,41,53,53,48,43,53,52,19,50,73,68,55,41,65,46,74,51,69,50,55,24,63,58,59,48,47,47,34,42,61,66,36,65,81,44,83,47,33,42,69,46,79,44,75,58,56,39,38,16,19,44,34,38,31,37,63,71,118

Foldseek 3Di:
DDPQVVVVVVVVPVCPFAFFPDDPPPDPPDPDCPPPCPPPQPDDLQVVLQVVLQVVVCVVPVQKHWDWDDDPQAIEIEIEGDCQLVCLGDVRPNVVVSLVVSLVSSCVNNVPNRHHYHYDTHCNVVVLLVVLLVVLVVVLVVQLVVQDKDWDFFDHPVSLVSSQVSCVPPQFKHKDWDDDGRRITIMIGTPPD/DDPQVVVVVVLVPVCPFADFPDDDPPDPPPPDPPPDPPPVAPDDLQVVLQVVLQVVVCVVPVQKHWDWDDDPQAIEIEIEGDCQLVCLGDVRSNVVVSLVVSLVSSCVNNVPNRHHYHYDTHCNVVVLLVVLLVVLVVVLVVQLVVQDKDWDFFDYPVSLVSSQVSCVPPQFKHKDWDDGTRRITIMIGTPPD

Organism: Deinococcus radiodurans (strain ATCC 13939 / DSM 20539 / JCM 16871 / CCUG 27074 / LMG 4051 / NBRC 15346 / NCIMB 9279 / VKM B-1422 / R1) (NCBI:txid243230)

Radius of gyration: 22.63 Å; Cα contacts (8 Å, |Δi|>4): 649; chains: 2; bounding box: 59×65×62 Å

pLDDT: mean 78.2, std 26.32, range [22.11, 98.12]